Protein 4BH5 (pdb70)

InterPro domains:
  IPR011055 Duplicated hybrid motif [G3DSA:2.70.70.10] (278-419)
  IPR011055 Duplicated hybrid motif [SSF51261] (218-417)
  IPR016047 M23ase, beta-sheet core domain [PF01551] (320-413)
  IPR050570 Bacterial cell wall metabolism enzyme [PTHR21666] (104-417)

B-factor: mean 14.9, std 8.44, range [3.56, 59.59]

Nearest PDB structures (foldseek):
  4bh5-assembly4_D  TM=1.003E+00  e=8.261E-25  Escherichia coli K-12
  8c0j-assembly1_B  TM=9.842E-01  e=6.713E-22  Citrobacter rodentium
  6tpi-assembly1_A  TM=9.955E-01  e=1.056E-20  Escherichia coli K-12
  8tzl-assembly1_E  TM=9.682E-01  e=4.199E-16  Vibrio cholerae
  6ue4-assembly1_A  TM=8.537E-01  e=2.541E-09  Vibrio cholerae O1 biovar El Tor str. N16961

Radius of gyration: 23.79 Å; Cα contacts (8 Å, |Δi|>4): 1677; chains: 4; bounding box: 63×66×51 Å

Sequence (520 aa):
GLGAPRGQAFWPVRGPTLHRYGEEQLQGELRWKGMVIGASEGTEVKAIADGRRVILADWLQGYGLVVVVEEHGKGDMSLYGYNQSALVSVGSQVRAGQPIALVGSSGGQQGRPSLYFEIRRQGQAVNPQPWLGRGLGAPRGQAFWPVRGPTLHRYGEQLQGELRWKGMVIGASSEGTEVKAIADGRVILADWLQGYGLVVVVEEHGKGDMSLYGYNQSALVSVGSQVRAGQPIALVGSSGGQGRPSLYFEIRRQGQAVNPQPWLGRGLGAPRGQAFWPVRGPTLHRRYGEQLQGELRWKGMVIGASEGTEVKAIADGRVILADWLQGYGLVVVVEHGKGDMMSLLYGYNQSALVSSVGSQVRAGQPIALVGSSGGQGRPSLYFEIRRQGQAVNPQPWLGRGLGAPRGQAFWPVRGPTLHRYGEQLQGELRWKGMVIGASEGTEVKKAIADGRVILADWLQGYGLVVVVEHGKGDMSLYGYNQSALVSVGSQQVRRAGQPIALVGSSGGQGRPSLYFEIRRQGQAVNPQPWLGR

Foldseek 3Di:
DLPPLAQAWAQQDDADWPFFFQDDDDDNDTHLWTKGADAFFAFGWDRAKFFWADFQQDQQFFTKIKGDDDPQKIKMKGQFPFFPDDHGDIDGGGDGTTTWHRRSVDPHTIITMFMGGNRGTDGNPSNHHD/DLPDLAAQWAQQDDAAWPFFFQDDDDDNDTHLWIKGADAFFAFGWDRAKFFWADFQQDQLFFTKIKGDDDPFKIKIKGQFPFFPDDHGDIDGGGDGTTTWHRRSVDPHTIITMFMGGNRGTDGNPSNHHD/DLPDLAQPWADQDDADWPAFAQPDDDDNDTHLWIKGADAFFDFGWDRAKFFWADFQQDQLFFTKIKGDPPQQKIKMKGQFPFFPDDHGDIDGGGDGTTTWHRRSVDDGTIITMWIDHNPGTDGNVSNHHD/DLPDLAQAWADQDDADWPFFAQPDDDDNDTHLFTKGADAFFDFGWDRAKFFWADFQQDQLFFTKIKGHPPQQKIKMKGQFPFFPDDHGDIDGGGDGTTTWHRRNVDPGTIITMWIDHNRGTDGPPSNHHD

Organism: Escherichia coli (strain K12) (NCBI:txid83333)

Structure (mmCIF, N/CA/C/O backbone):
data_4BH5
#
_entry.id   4BH5
#
_cell.length_a   57.404
_cell.length_b   57.404
_cell.length_c   129.320
_cell.angle_alpha   90.00
_cell.angle_beta   90.00
_cell.angle_gamma   120.00
#
_symmetry.space_group_name_H-M   'P 31'
#
loop_
_entity.id
_entity.type
_entity.pdbx_description
1 polymer 'MUREIN HYDROLASE ACTIVATOR ENVC'
2 non-polymer 'IODIDE ION'
3 non-polymer 'CHLORIDE ION'
4 non-polymer GLYCEROL
5 non-polymer 'POTASSIUM ION'
6 water water
#
loop_
_atom_site.group_PDB
_atom_site.id
_atom_site.type_symbol
_atom_site.label_atom_id
_atom_site.label_alt_id
_atom_site.label_comp_id
_atom_site.label_asym_id
_atom_site.label_entity_id
_atom_site.label_seq_id
_atom_site.pdbx_PDB_ins_code
_atom_site.Cartn_x
_atom_site.Cartn_y
_atom_site.Cartn_z
_atom_site.occupancy
_atom_site.B_iso_or_equiv
_atom_site.auth_seq_id
_atom_site.auth_comp_id
_atom_site.auth_asym_id
_atom_site.auth_atom_id
_atom_site.pdbx_PDB_model_num
ATOM 1 N N . GLY A 1 13 ? 13.465 12.754 19.058 1.00 20.78 290 GLY A N 1
ATOM 2 C CA . GLY A 1 13 ? 12.914 14.107 18.783 1.00 14.59 290 GLY A CA 1
ATOM 3 C C . GLY A 1 13 ? 12.802 14.456 17.317 1.00 13.52 290 GLY A C 1
ATOM 4 O O . GLY A 1 13 ? 13.319 13.769 16.431 1.00 14.80 290 GLY A O 1
ATOM 5 N N . LEU A 1 14 ? 12.113 15.578 17.055 1.00 12.84 291 LEU A N 1
ATOM 6 C CA . LEU A 1 14 ? 11.969 16.081 15.704 1.00 13.27 291 LEU A CA 1
ATOM 7 C C . LEU A 1 14 ? 13.143 16.944 15.275 1.00 12.77 291 LEU A C 1
ATOM 8 O O . LEU A 1 14 ? 13.227 17.315 14.107 1.00 14.28 291 LEU A O 1
ATOM 13 N N . GLY A 1 15 ? 14.010 17.331 16.198 1.00 13.46 292 GLY A N 1
ATOM 14 C CA . GLY A 1 15 ? 15.180 18.141 15.821 1.00 14.91 292 GLY A CA 1
ATOM 15 C C . GLY A 1 15 ? 14.837 19.593 15.459 1.00 13.45 292 GLY A C 1
ATOM 16 O O . GLY A 1 15 ? 13.708 20.039 15.665 1.00 11.95 292 GLY A O 1
ATOM 17 N N . ALA A 1 16 ? 15.787 20.365 14.929 1.00 15.39 293 ALA A N 1
ATOM 18 C CA . ALA A 1 16 ? 15.402 21.743 14.553 1.00 14.80 293 ALA A CA 1
ATOM 19 C C . ALA A 1 16 ? 14.321 21.761 13.451 1.00 15.00 293 ALA A C 1
ATOM 20 O O . ALA A 1 16 ? 14.243 20.847 12.647 1.00 14.60 293 ALA A O 1
ATOM 22 N N . PRO A 1 17 ? 13.480 22.809 13.428 1.00 14.71 294 PRO A N 1
ATOM 23 C CA . PRO A 1 17 ? 12.389 22.907 12.453 1.00 13.93 294 PRO A CA 1
ATOM 24 C C . PRO A 1 17 ? 12.999 23.272 11.115 1.00 14.75 294 PRO A C 1
ATOM 25 O O . PRO A 1 17 ? 13.110 24.457 10.801 1.00 14.85 294 PRO A O 1
ATOM 29 N N . ARG A 1 18 ? 13.357 22.250 10.337 1.00 14.21 295 ARG A N 1
ATOM 30 C CA . ARG A 1 18 ? 14.119 22.396 9.089 1.00 15.91 295 ARG A CA 1
ATOM 31 C C . ARG A 1 18 ? 13.501 21.788 7.865 1.00 15.61 295 ARG A C 1
ATOM 32 O O . ARG A 1 18 ? 14.236 21.528 6.927 1.00 14.98 295 ARG A O 1
ATOM 40 N N . GLY A 1 19 ? 12.204 21.490 7.864 1.00 14.64 296 GLY A N 1
ATOM 41 C CA . GLY A 1 19 ? 11.569 20.941 6.673 1.00 14.89 296 GLY A CA 1
ATOM 42 C C . GLY A 1 19 ? 11.925 19.491 6.348 1.00 16.58 296 GLY A C 1
ATOM 43 O O . GLY A 1 19 ? 11.732 19.048 5.210 1.00 19.19 296 GLY A O 1
ATOM 44 N N . GLN A 1 20 ? 12.355 18.727 7.350 1.00 14.93 297 GLN A N 1
ATOM 45 C CA . GLN A 1 20 ? 12.839 17.363 7.122 1.00 16.06 297 GLN A CA 1
ATOM 46 C C . GLN A 1 20 ? 11.811 16.268 7.400 1.00 12.76 297 GLN A C 1
ATOM 47 O O . GLN A 1 20 ? 12.039 15.104 7.040 1.00 15.37 297 GLN A O 1
ATOM 53 N N . ALA A 1 21 ? 10.720 16.623 8.082 1.00 9.72 298 ALA A N 1
ATOM 54 C CA . ALA A 1 21 ? 9.670 15.643 8.392 1.00 11.68 298 ALA A CA 1
ATOM 55 C C . ALA A 1 21 ? 8.715 15.433 7.213 1.00 10.12 298 ALA A C 1
ATOM 56 O O . ALA A 1 21 ? 8.643 16.248 6.294 1.00 12.57 298 ALA A O 1
ATOM 58 N N . PHE A 1 22 ? 8.006 14.313 7.216 1.00 10.30 299 PHE A N 1
ATOM 59 C CA . PHE A 1 22 ? 7.036 14.079 6.157 1.00 10.74 299 PHE A CA 1
ATOM 60 C C . PHE A 1 22 ? 5.748 14.856 6.399 1.00 10.21 299 PHE A C 1
ATOM 61 O O . PHE A 1 22 ? 5.232 14.895 7.521 1.00 11.62 299 PHE A O 1
ATOM 69 N N . TRP A 1 23 ? 5.219 15.506 5.364 1.00 9.97 300 TRP A N 1
ATOM 70 C CA . TRP A 1 23 ? 3.833 16.009 5.398 1.00 11.26 300 TRP A CA 1
ATOM 71 C C . TRP A 1 23 ? 2.912 14.829 5.720 1.00 11.16 300 TRP A C 1
ATOM 72 O O . TRP A 1 23 ? 3.041 13.769 5.115 1.00 12.78 300 TRP A O 1
ATOM 83 N N . PRO A 1 24 ? 1.973 15.003 6.669 1.00 9.29 301 PRO A N 1
ATOM 84 C CA . PRO A 1 24 ? 1.125 13.867 7.034 1.00 9.58 301 PRO A CA 1
ATOM 85 C C . PRO A 1 24 ? 0.097 13.531 5.937 1.00 9.02 301 PRO A C 1
ATOM 86 O O . PRO A 1 24 ? -0.224 12.344 5.721 1.00 9.30 301 PRO A O 1
ATOM 90 N N . VAL A 1 25 ? -0.405 14.562 5.241 1.00 8.54 302 VAL A N 1
ATOM 91 C CA . VAL A 1 25 ? -1.212 14.385 4.044 1.00 10.63 302 VAL A CA 1
ATOM 92 C C . VAL A 1 25 ? -0.964 15.608 3.140 1.00 9.53 302 VAL A C 1
ATOM 93 O O . VAL A 1 25 ? -0.501 16.650 3.616 1.00 8.78 302 VAL A O 1
ATOM 97 N N . ARG A 1 26 ? -1.227 15.467 1.842 1.00 9.13 303 ARG A N 1
ATOM 98 C CA . ARG A 1 26 ? -1.090 16.624 0.938 1.00 12.32 303 ARG A CA 1
ATOM 99 C C . ARG A 1 26 ? -2.451 17.142 0.531 1.00 12.87 303 ARG A C 1
ATOM 100 O O . ARG A 1 26 ? -3.328 16.382 0.095 1.00 14.01 303 ARG A O 1
ATOM 108 N N . GLY A 1 27 ? -2.635 18.445 0.705 1.00 12.69 304 GLY A N 1
ATOM 109 C CA . GLY A 1 27 ? -3.879 19.082 0.325 1.00 14.82 304 GLY A CA 1
ATOM 110 C C . GLY A 1 27 ? -3.829 20.563 0.644 1.00 14.90 304 GLY A C 1
ATOM 111 O O . GLY A 1 27 ? -2.805 21.066 1.107 1.00 13.98 304 GLY A O 1
ATOM 112 N N . PRO A 1 28 ? -4.937 21.271 0.379 1.00 16.82 305 PRO A N 1
ATOM 113 C CA . PRO A 1 28 ? -4.999 22.678 0.727 1.00 16.00 305 PRO A CA 1
ATOM 114 C C . PRO A 1 28 ? -5.042 22.856 2.255 1.00 15.31 305 PRO A C 1
ATOM 115 O O . PRO A 1 28 ? -5.738 22.108 2.948 1.00 14.57 305 PRO A O 1
ATOM 119 N N . THR A 1 29 ? -4.281 23.824 2.756 1.00 13.49 306 THR A N 1
ATOM 120 C CA . THR A 1 29 ? -4.337 24.156 4.187 1.00 13.09 306 THR A CA 1
ATOM 121 C C . THR A 1 29 ? -5.623 24.941 4.440 1.00 13.80 306 THR A C 1
ATOM 122 O O . THR A 1 29 ? -5.774 26.082 3.956 1.00 16.12 306 THR A O 1
ATOM 126 N N . LEU A 1 30 ? -6.575 24.327 5.136 1.00 10.00 307 LEU A N 1
ATOM 127 C CA . LEU A 1 30 ? -7.870 24.962 5.436 1.00 10.66 307 LEU A CA 1
ATOM 128 C C . LEU A 1 30 ? -7.852 25.919 6.658 1.00 10.45 307 LEU A C 1
ATOM 129 O O . LEU A 1 30 ? -8.564 26.929 6.667 1.00 11.49 307 LEU A O 1
ATOM 134 N N . HIS A 1 31 ? -6.999 25.620 7.639 1.00 11.71 308 HIS A N 1
ATOM 135 C CA . HIS A 1 31 ? -6.818 26.455 8.840 1.00 7.22 308 HIS A CA 1
ATOM 136 C C . HIS A 1 31 ? -5.379 26.329 9.295 1.00 9.23 308 HIS A C 1
ATOM 137 O O . HIS A 1 31 ? -4.813 25.230 9.305 1.00 8.57 308 HIS A O 1
ATOM 144 N N . ARG A 1 32 ? -4.793 27.473 9.610 1.00 8.45 309 ARG A N 1
ATOM 145 C CA . ARG A 1 32 ? -3.426 27.568 10.096 1.00 9.30 309 ARG A CA 1
ATOM 146 C C . ARG A 1 32 ? -3.372 27.719 11.598 1.00 8.00 309 ARG A C 1
ATOM 147 O O . ARG A 1 32 ? -4.275 28.308 12.198 1.00 8.36 309 ARG A O 1
ATOM 155 N N . TYR A 1 33 ? -2.276 27.248 12.177 1.00 6.79 310 TYR A N 1
ATOM 156 C CA . TYR A 1 33 ? -2.033 27.420 13.610 1.00 7.84 310 TYR A CA 1
ATOM 157 C C . TYR A 1 33 ? -2.134 28.899 13.945 1.00 6.72 310 TYR A C 1
ATOM 158 O O . TYR A 1 33 ? -1.514 29.773 13.266 1.00 8.85 310 TYR A O 1
ATOM 167 N N . GLY A 1 34 ? -2.838 29.203 15.040 1.00 7.46 311 GLY A N 1
ATOM 168 C CA . GLY A 1 34 ? -2.958 30.603 15.476 1.00 10.12 311 GLY A CA 1
ATOM 169 C C . GLY A 1 34 ? -4.041 31.455 14.833 1.00 10.83 311 GLY A C 1
ATOM 170 O O . GLY A 1 34 ? -4.342 32.546 15.325 1.00 11.49 311 GLY A O 1
ATOM 171 N N . GLU A 1 35 ? -4.609 30.971 13.724 1.00 11.22 312 GLU A N 1
ATOM 172 C CA A GLU A 1 35 ? -5.738 31.565 13.005 0.50 11.15 312 GLU A CA 1
ATOM 173 C CA B GLU A 1 35 ? -5.690 31.727 13.113 0.50 11.83 312 GLU A CA 1
ATOM 174 C C . GLU A 1 35 ? -7.014 31.536 13.846 1.00 12.73 312 GLU A C 1
ATOM 175 O O . GLU A 1 35 ? -7.176 30.679 14.728 1.00 10.77 312 GLU A O 1
ATOM 186 N N . GLN A 1 36 ? -7.941 32.442 13.553 1.00 14.44 313 GLN A N 1
ATOM 187 C CA . GLN A 1 36 ? -9.234 32.482 14.236 1.00 14.47 313 GLN A CA 1
ATOM 188 C C . GLN A 1 36 ? -9.979 31.160 14.158 1.00 13.13 313 GLN A C 1
ATOM 189 O O . GLN A 1 36 ? -10.224 30.641 13.056 1.00 13.96 313 GLN A O 1
ATOM 195 N N . LEU A 1 37 ? -10.341 30.621 15.324 1.00 12.10 314 LEU A N 1
ATOM 196 C CA . LEU A 1 37 ? -11.191 29.429 15.410 1.00 11.89 314 LEU A CA 1
ATOM 197 C C . LEU A 1 37 ? -12.661 29.845 15.524 1.00 14.25 314 LEU A C 1
ATOM 198 O O . LEU A 1 37 ? -13.472 29.533 14.657 1.00 13.74 314 LEU A O 1
ATOM 203 N N . GLN A 1 38 ? -12.961 30.611 16.565 1.00 12.51 315 GLN A N 1
ATOM 204 C CA . GLN A 1 38 ? -14.292 31.106 16.873 1.00 17.43 315 GLN A CA 1
ATOM 205 C C . GLN A 1 38 ? -13.983 32.396 17.639 1.00 16.75 315 GLN A C 1
ATOM 206 O O . GLN A 1 38 ? -13.206 32.363 18.603 1.00 17.85 315 GLN A O 1
ATOM 212 N N . GLY A 1 39 ? -14.520 33.524 17.183 1.00 17.68 316 GLY A N 1
ATOM 213 C CA . GLY A 1 39 ? -14.225 34.816 17.811 1.00 16.41 316 GLY A CA 1
ATOM 214 C C . GLY A 1 39 ? -12.729 35.105 17.811 1.00 16.02 316 GLY A C 1
ATOM 215 O O . GLY A 1 39 ? -12.074 35.123 16.757 1.00 16.99 316 GLY A O 1
ATOM 216 N N . GLU A 1 40 ? -12.189 35.380 18.995 1.00 12.62 317 GLU A N 1
ATOM 217 C CA . GLU A 1 40 ? -10.749 35.594 19.156 1.00 13.16 317 GLU A CA 1
ATOM 218 C C . GLU A 1 40 ? -10.041 34.356 19.685 1.00 12.80 317 GLU A C 1
ATOM 219 O O . GLU A 1 40 ? -8.836 34.409 19.975 1.00 14.07 317 GLU A O 1
ATOM 225 N N . LEU A 1 41 ? -10.777 33.262 19.853 1.00 11.29 318 LEU A N 1
ATOM 226 C CA . LEU A 1 41 ? -10.090 31.980 20.141 1.00 11.30 318 LEU A CA 1
ATOM 227 C C . LEU A 1 41 ? -9.350 31.533 18.882 1.00 12.14 318 LEU A C 1
ATOM 228 O O . LEU A 1 41 ? -9.827 31.796 17.754 1.00 13.71 318 LEU A O 1
ATOM 233 N N . ARG A 1 42 ? -8.223 30.841 19.070 1.00 10.55 319 ARG A N 1
ATOM 234 C CA . ARG A 1 42 ? -7.325 30.514 17.965 1.00 11.39 319 ARG A CA 1
ATOM 235 C C . ARG A 1 42 ? -7.110 29.003 17.842 1.00 9.54 319 ARG A C 1
ATOM 236 O O . ARG A 1 42 ? -7.053 28.280 18.840 1.00 9.74 319 ARG A O 1
ATOM 244 N N . TRP A 1 43 ? -6.968 28.545 16.596 1.00 7.43 320 TRP A N 1
ATOM 245 C CA . TRP A 1 43 ? -6.559 27.169 16.317 1.00 6.66 320 TRP A CA 1
ATOM 246 C C . TRP A 1 43 ? -5.198 26.896 16.892 1.00 6.92 320 TRP A C 1
ATOM 247 O O . TRP A 1 43 ? -4.311 27.758 16.808 1.00 7.46 320 TRP A O 1
ATOM 258 N N . LYS A 1 44 ? -5.004 25.684 17.424 1.00 7.52 321 LYS A N 1
ATOM 259 C CA . LYS A 1 44 ? -3.694 25.327 17.985 1.00 6.66 321 LYS A CA 1
ATOM 260 C C . LYS A 1 44 ? -3.097 24.189 17.172 1.00 8.89 321 LYS A C 1
ATOM 261 O O . LYS A 1 44 ? -2.181 23.479 17.618 1.00 8.89 321 LYS A O 1
ATOM 267 N N . GLY A 1 45 ? -3.621 24.041 15.958 1.00 4.29 322 GLY A N 1
ATOM 268 C CA . GLY A 1 45 ? -3.094 23.056 15.022 1.00 7.89 322 GLY A CA 1
ATOM 269 C C . GLY A 1 45 ? -3.468 23.496 13.616 1.00 8.37 322 GLY A C 1
ATOM 270 O O . GLY A 1 45 ? -4.093 24.534 13.434 1.00 9.60 322 GLY A O 1
ATOM 271 N N . MET A 1 46 ? -3.101 22.710 12.617 1.00 7.12 323 MET A N 1
ATOM 272 C CA . MET A 1 46 ? -3.504 22.983 11.228 1.00 6.80 323 MET A CA 1
ATOM 273 C C . MET A 1 46 ? -4.635 22.060 10.793 1.00 7.60 323 MET A C 1
ATOM 274 O O . MET A 1 46 ? -4.796 20.952 11.341 1.00 10.34 323 MET A O 1
ATOM 279 N N . VAL A 1 47 ? -5.320 22.424 9.702 1.00 7.48 324 VAL A N 1
ATOM 280 C CA . VAL A 1 47 ? -6.325 21.532 9.124 1.00 8.82 324 VAL A CA 1
ATOM 281 C C . VAL A 1 47 ? -5.968 21.447 7.661 1.00 9.00 324 VAL A C 1
ATOM 282 O O . VAL A 1 47 ? -5.836 22.463 7.009 1.00 10.66 324 VAL A O 1
ATOM 286 N N . ILE A 1 48 ? -5.735 20.228 7.198 1.00 9.02 325 ILE A N 1
ATOM 287 C CA . ILE A 1 48 ? -5.344 20.012 5.799 1.00 9.86 325 ILE A CA 1
ATOM 288 C C . ILE A 1 48 ? -6.443 19.220 5.102 1.00 9.85 325 ILE A C 1
ATOM 289 O O . ILE A 1 48 ? -6.780 18.123 5.530 1.00 9.63 325 ILE A O 1
ATOM 294 N N . GLY A 1 49 ? -7.016 19.777 4.031 1.00 13.11 326 GLY A N 1
ATOM 295 C CA . GLY A 1 49 ? -8.072 19.074 3.305 1.00 11.23 326 GLY A CA 1
ATOM 296 C C . GLY A 1 49 ? -7.540 17.893 2.484 1.00 13.21 326 GLY A C 1
ATOM 297 O O . GLY A 1 49 ? -6.451 17.956 1.935 1.00 15.68 326 GLY A O 1
ATOM 298 N N . ALA A 1 50 ? -8.299 16.805 2.404 1.00 15.61 327 ALA A N 1
ATOM 299 C CA . ALA A 1 50 ? -7.890 15.640 1.599 1.00 16.12 327 ALA A CA 1
ATOM 300 C C . ALA A 1 50 ? -9.092 14.728 1.452 1.00 15.96 327 ALA A C 1
ATOM 301 O O . ALA A 1 50 ? -10.005 14.795 2.266 1.00 16.30 327 ALA A O 1
ATOM 303 N N . SER A 1 51 ? -9.090 13.877 0.427 1.00 16.91 328 SER A N 1
ATOM 304 C CA . SER A 1 51 ? -10.230 13.002 0.188 1.00 18.42 328 SER A CA 1
ATOM 305 C C . SER A 1 51 ? -10.399 12.013 1.302 1.00 17.01 328 SER A C 1
ATOM 306 O O . SER A 1 51 ? -9.417 11.538 1.881 1.00 15.10 328 SER A O 1
ATOM 309 N N . GLU A 1 52 ? -11.647 11.646 1.528 1.00 16.14 329 GLU A N 1
ATOM 310 C CA . GLU A 1 52 ? -11.961 10.625 2.498 1.00 16.76 329 GLU A CA 1
ATOM 311 C C . GLU A 1 52 ? -11.167 9.378 2.132 1.00 16.62 329 GLU A C 1
ATOM 312 O O . GLU A 1 52 ? -11.087 8.991 0.952 1.00 15.98 329 GLU A O 1
ATOM 318 N N . GLY A 1 53 ? -10.529 8.773 3.131 1.00 14.35 330 GLY A N 1
ATOM 319 C CA . GLY A 1 53 ? -9.816 7.536 2.881 1.00 12.60 330 GLY A CA 1
ATOM 320 C C . GLY A 1 53 ? -8.363 7.658 2.509 1.00 14.45 330 GLY A C 1
ATOM 321 O O . GLY A 1 53 ? -7.678 6.648 2.416 1.00 13.24 330 GLY A O 1
ATOM 322 N N . THR A 1 54 ? -7.862 8.881 2.357 1.00 12.76 331 THR A N 1
ATOM 323 C CA . THR A 1 54 ? -6.450 9.105 2.059 1.00 13.40 331 THR A CA 1
ATOM 324 C C . THR A 1 54 ? -5.571 8.684 3.244 1.00 11.69 331 THR A C 1
ATOM 325 O O . THR A 1 54 ? -5.939 8.858 4.422 1.00 10.47 331 THR A O 1
ATOM 329 N N . GLU A 1 55 ? -4.439 8.072 2.952 1.00 10.47 332 GLU A N 1
ATOM 330 C CA . GLU A 1 55 ? -3.551 7.676 4.039 1.00 9.93 332 GLU A CA 1
ATOM 331 C C . GLU A 1 55 ? -2.939 8.864 4.750 1.00 10.13 332 GLU A C 1
ATOM 332 O O . GLU A 1 55 ? -2.500 9.822 4.104 1.00 10.50 332 GLU A O 1
ATOM 338 N N . VAL A 1 56 ? -2.873 8.776 6.080 1.00 7.95 333 VAL A N 1
ATOM 339 C CA . VAL A 1 56 ? -2.225 9.795 6.912 1.00 8.85 333 VAL A CA 1
ATOM 340 C C . VAL A 1 56 ? -0.882 9.193 7.315 1.00 10.00 333 VAL A C 1
ATOM 341 O O . VAL A 1 56 ? -0.842 8.083 7.861 1.00 11.00 333 VAL A O 1
ATOM 345 N N . LYS A 1 57 ? 0.205 9.931 7.085 1.00 9.93 334 LYS A N 1
ATOM 346 C CA . LYS A 1 57 ? 1.569 9.443 7.372 1.00 9.97 334 LYS A CA 1
ATOM 347 C C . LYS A 1 57 ? 2.109 9.954 8.703 1.00 7.75 334 LYS A C 1
ATOM 348 O O . LYS A 1 57 ? 1.967 11.152 9.011 1.00 8.73 334 LYS A O 1
ATOM 354 N N . ALA A 1 58 ? 2.790 9.069 9.431 1.00 10.39 335 ALA A N 1
ATOM 355 C CA . ALA A 1 58 ? 3.572 9.476 10.598 1.00 7.70 335 ALA A CA 1
ATOM 356 C C . ALA A 1 58 ? 4.653 10.432 10.091 1.00 6.53 335 ALA A C 1
ATOM 357 O O . ALA A 1 58 ? 5.361 10.129 9.112 1.00 9.16 335 ALA A O 1
ATOM 359 N N . ILE A 1 59 ? 4.831 11.584 10.734 1.00 7.43 336 ILE A N 1
ATOM 360 C CA . ILE A 1 59 ? 5.800 12.544 10.161 1.00 9.00 336 ILE A CA 1
ATOM 361 C C . ILE A 1 59 ? 7.255 12.164 10.387 1.00 9.41 336 ILE A C 1
ATOM 362 O O . ILE A 1 59 ? 8.142 12.637 9.675 1.00 9.59 336 ILE A O 1
ATOM 367 N N . ALA A 1 60 ? 7.477 11.362 11.427 1.00 6.77 337 ALA A N 1
ATOM 368 C CA . ALA A 1 60 ? 8.793 10.944 11.857 1.00 9.05 337 ALA A CA 1
ATOM 369 C C . ALA A 1 60 ? 8.649 9.660 12.694 1.00 12.13 337 ALA A C 1
ATOM 370 O O . ALA A 1 60 ? 7.533 9.300 13.088 1.00 11.76 337 ALA A O 1
ATOM 372 N N . ASP A 1 61 ? 9.772 8.980 12.959 1.00 9.69 338 ASP A N 1
ATOM 373 C CA . ASP A 1 61 ? 9.761 7.766 13.770 1.00 10.74 338 ASP A CA 1
ATOM 374 C C . ASP A 1 61 ? 9.204 8.091 15.131 1.00 9.75 338 ASP A C 1
ATOM 375 O O . ASP A 1 61 ? 9.377 9.201 15.638 1.00 11.04 338 ASP A O 1
ATOM 380 N N . GLY A 1 62 ? 8.555 7.114 15.759 1.00 10.49 339 GLY A N 1
ATOM 381 C CA . GLY A 1 62 ? 7.985 7.358 17.068 1.00 8.72 339 GLY A CA 1
ATOM 382 C C . GLY A 1 62 ? 7.199 6.195 17.633 1.00 9.23 339 GLY A C 1
ATOM 383 O O . GLY A 1 62 ? 7.235 5.089 17.082 1.00 10.04 339 GLY A O 1
ATOM 384 N N . ARG A 1 63 ? 6.519 6.446 18.746 1.00 8.16 340 ARG A N 1
ATOM 385 C CA A ARG A 1 63 ? 5.730 5.419 19.435 0.50 8.50 340 ARG A CA 1
ATOM 386 C CA B ARG A 1 63 ? 5.714 5.393 19.366 0.50 8.62 340 ARG A CA 1
ATOM 387 C C . ARG A 1 63 ? 4.281 5.888 19.467 1.00 7.35 340 ARG A C 1
ATOM 388 O O . ARG A 1 63 ? 4.024 7.047 19.830 1.00 8.26 340 ARG A O 1
ATOM 403 N N . VAL A 1 64 ? 3.344 5.034 19.060 1.00 5.42 341 VAL A N 1
ATOM 404 C CA . VAL A 1 64 ? 1.950 5.416 19.166 1.00 7.04 341 VAL A CA 1
ATOM 405 C C . VAL A 1 64 ? 1.503 5.404 20.640 1.00 8.42 341 VAL A C 1
ATOM 406 O O . VAL A 1 64 ? 1.666 4.396 21.353 1.00 9.95 341 VAL A O 1
ATOM 410 N N . ILE A 1 65 ? 0.958 6.515 21.125 1.00 7.76 342 ILE A N 1
ATOM 411 C CA . ILE A 1 65 ? 0.558 6.591 22.550 1.00 10.22 342 ILE A CA 1
ATOM 412 C C . ILE A 1 65 ? -0.939 6.773 22.754 1.00 9.17 342 ILE A C 1
ATOM 413 O O . ILE A 1 65 ? -1.435 6.527 23.849 1.00 12.16 342 ILE A O 1
ATOM 418 N N . LEU A 1 66 ? -1.659 7.229 21.726 1.00 7.90 343 LEU A N 1
ATOM 419 C CA . LEU A 1 66 ? -3.111 7.338 21.835 1.00 11.01 343 LEU A CA 1
ATOM 420 C C . LEU A 1 66 ? -3.720 6.941 20.497 1.00 11.05 343 LEU A C 1
ATOM 421 O O . LEU A 1 66 ? -3.135 7.202 19.456 1.00 11.52 343 LEU A O 1
ATOM 426 N N . ALA A 1 67 ? -4.874 6.282 20.520 1.00 11.17 344 ALA A N 1
ATOM 427 C CA . ALA A 1 67 ? -5.636 6.000 19.298 1.00 8.50 344 ALA A CA 1
ATOM 428 C C . ALA A 1 67 ? -7.097 5.857 19.717 1.00 11.40 344 ALA A C 1
ATOM 429 O O . ALA A 1 67 ? -7.600 4.733 19.875 1.00 16.12 344 ALA A O 1
ATOM 431 N N . ASP A 1 68 ? -7.766 6.993 19.909 1.00 8.65 345 ASP A N 1
ATOM 432 C CA . ASP A 1 68 ? -9.092 7.031 20.493 1.00 9.10 345 ASP A CA 1
ATOM 433 C C . ASP A 1 68 ? -9.768 8.342 20.197 1.00 7.48 345 ASP A C 1
ATOM 434 O O . ASP A 1 68 ? -9.127 9.357 19.862 1.00 9.64 345 ASP A O 1
ATOM 439 N N . TRP A 1 69 ? -11.086 8.312 20.324 1.00 8.81 346 TRP A N 1
ATOM 440 C CA . TRP A 1 69 ? -11.883 9.528 20.258 1.00 9.11 346 TRP A CA 1
ATOM 441 C C . TRP A 1 69 ? -11.413 10.537 21.312 1.00 10.69 346 TRP A C 1
ATOM 442 O O . TRP A 1 69 ? -11.118 10.200 22.470 1.00 11.62 346 TRP A O 1
ATOM 453 N N . LEU A 1 70 ? -11.351 11.791 20.898 1.00 10.57 347 LEU A N 1
ATOM 454 C CA . LEU A 1 70 ? -11.135 12.894 21.820 1.00 11.36 347 LEU A CA 1
ATOM 455 C C . LEU A 1 70 ? -12.078 14.022 21.378 1.00 11.48 347 LEU A C 1
ATOM 456 O O . LEU A 1 70 ? -11.950 14.586 20.273 1.00 9.83 347 LEU A O 1
ATOM 461 N N . GLN A 1 71 ? -13.031 14.350 22.243 1.00 11.26 348 GLN A N 1
ATOM 462 C CA . GLN A 1 71 ? -14.081 15.287 21.866 1.00 13.10 348 GLN A CA 1
ATOM 463 C C . GLN A 1 71 ? -13.504 16.580 21.316 1.00 12.81 348 GLN A C 1
ATOM 464 O O . GLN A 1 71 ? -12.590 17.171 21.925 1.00 13.69 348 GLN A O 1
ATOM 470 N N . GLY A 1 72 ? -13.990 16.949 20.129 1.00 9.73 349 GLY A N 1
ATOM 471 C CA . GLY A 1 72 ? -13.571 18.145 19.414 1.00 11.80 349 GLY A CA 1
ATOM 472 C C . GLY A 1 72 ? -12.607 17.828 18.290 1.00 11.38 349 GLY A C 1
ATOM 473 O O . GLY A 1 72 ? -12.429 18.635 17.376 1.00 13.94 349 GLY A O 1
ATOM 474 N N . TYR A 1 73 ? -12.026 16.622 18.340 1.00 12.33 350 TYR A N 1
ATOM 475 C CA . TYR A 1 73 ? -10.992 16.226 17.375 1.00 11.64 350 TYR A CA 1
ATOM 476 C C . TYR A 1 73 ? -11.249 14.870 16.720 1.00 11.77 350 TYR A C 1
ATOM 477 O O . TYR A 1 73 ? -10.384 14.322 16.029 1.00 10.20 350 TYR A O 1
ATOM 486 N N . GLY A 1 74 ? -12.475 14.381 16.848 1.00 9.79 351 GLY A N 1
ATOM 487 C CA . GLY A 1 74 ? -12.840 13.056 16.317 1.00 11.34 351 GLY A CA 1
ATOM 488 C C . GLY A 1 74 ? -11.843 12.000 16.765 1.00 9.57 351 GLY A C 1
ATOM 489 O O . GLY A 1 74 ? -11.329 12.028 17.893 1.00 9.52 351 GLY A O 1
ATOM 490 N N . LEU A 1 75 ? -11.624 11.016 15.907 1.00 9.63 352 LEU A N 1
ATOM 491 C CA . LEU A 1 75 ? -10.672 9.959 16.243 1.00 9.38 352 LEU A CA 1
ATOM 492 C C . LEU A 1 75 ? -9.253 10.490 16.093 1.00 9.01 352 LEU A C 1
ATOM 493 O O . LEU A 1 75 ? -8.853 10.909 14.987 1.00 8.97 352 LEU A O 1
ATOM 498 N N . VAL A 1 76 ? -8.477 10.453 17.175 1.00 10.30 353 VAL A N 1
ATOM 499 C CA . VAL A 1 76 ? -7.110 10.966 17.168 1.00 9.57 353 VAL A CA 1
ATOM 500 C C . VAL A 1 76 ? -6.092 9.848 17.340 1.00 11.21 353 VAL A C 1
ATOM 501 O O . VAL A 1 76 ? -6.318 8.880 18.099 1.00 9.97 353 VAL A O 1
ATOM 505 N N . VAL A 1 77 ? -4.994 9.955 16.596 1.00 8.65 354 VAL A N 1
ATOM 506 C CA . VAL A 1 77 ? -3.821 9.126 16.847 1.00 9.75 354 VAL A CA 1
ATOM 507 C C . VAL A 1 77 ? -2.705 10.048 17.278 1.00 8.21 354 VAL A C 1
ATOM 508 O O . VAL A 1 77 ? -2.581 11.162 16.731 1.00 8.03 354 VAL A O 1
ATOM 512 N N . VAL A 1 78 ? -1.980 9.665 18.334 1.00 5.31 355 VAL A N 1
ATOM 513 C CA . VAL A 1 78 ? -0.855 10.491 18.825 1.00 6.64 355 VAL A CA 1
ATOM 514 C C . VAL A 1 78 ? 0.447 9.682 18.782 1.00 7.18 355 VAL A C 1
ATOM 515 O O . VAL A 1 78 ? 0.470 8.518 19.225 1.00 6.69 355 VAL A O 1
ATOM 519 N N . VAL A 1 79 ? 1.510 10.276 18.219 1.00 6.56 356 VAL A N 1
ATOM 520 C CA . VAL A 1 79 ? 2.819 9.625 18.103 1.00 5.80 356 VAL A CA 1
ATOM 521 C C . VAL A 1 79 ? 3.858 10.440 18.891 1.00 8.46 356 VAL A C 1
ATOM 522 O O . VAL A 1 79 ? 4.014 11.655 18.660 1.00 9.58 356 VAL A O 1
ATOM 526 N N . GLU A 1 80 ? 4.534 9.820 19.858 1.00 10.10 357 GLU A N 1
ATOM 527 C CA A GLU A 1 80 ? 5.640 10.512 20.554 0.50 9.08 357 GLU A CA 1
ATOM 528 C CA B GLU A 1 80 ? 5.640 10.515 20.547 0.50 9.07 357 GLU A CA 1
ATOM 529 C C . GLU A 1 80 ? 6.955 10.253 19.822 1.00 9.73 357 GLU A C 1
ATOM 530 O O . GLU A 1 80 ? 7.241 9.116 19.426 1.00 11.99 357 GLU A O 1
ATOM 541 N N . HIS A 1 81 ? 7.780 11.289 19.690 1.00 7.64 358 HIS A N 1
ATOM 542 C CA . HIS A 1 81 ? 9.011 11.145 18.927 1.00 8.74 358 HIS A CA 1
ATOM 543 C C . HIS A 1 81 ? 10.241 11.148 19.823 1.00 8.91 358 HIS A C 1
ATOM 544 O O . HIS A 1 81 ? 11.359 10.960 19.334 1.00 16.06 358 HIS A O 1
ATOM 551 N N . GLY A 1 82 ? 10.044 11.380 21.112 1.00 13.67 359 GLY A N 1
ATOM 552 C CA . GLY A 1 82 ? 11.156 11.354 22.059 1.00 14.76 359 GLY A CA 1
ATOM 553 C C . GLY A 1 82 ? 11.666 12.751 22.321 1.00 16.19 359 GLY A C 1
ATOM 554 O O . GLY A 1 82 ? 11.394 13.689 21.553 1.00 14.10 359 GLY A O 1
ATOM 555 N N . LYS A 1 83 ? 12.329 12.904 23.461 1.00 16.64 360 LYS A N 1
ATOM 556 C CA . LYS A 1 83 ? 12.932 14.186 23.811 1.00 19.30 360 LYS A CA 1
ATOM 557 C C . LYS A 1 83 ? 11.890 15.305 23.854 1.00 17.78 360 LYS A C 1
ATOM 558 O O . LYS A 1 83 ? 12.202 16.462 23.594 1.00 18.78 360 LYS A O 1
ATOM 564 N N . GLY A 1 84 ? 10.658 14.960 24.211 1.00 15.82 361 GLY A N 1
ATOM 565 C CA . GLY A 1 84 ? 9.637 15.997 24.379 1.00 13.75 361 GLY A CA 1
ATOM 566 C C . GLY A 1 84 ? 8.886 16.437 23.123 1.00 12.18 361 GLY A C 1
ATOM 567 O O . GLY A 1 84 ? 8.167 17.448 23.186 1.00 13.23 361 GLY A O 1
ATOM 568 N N . ASP A 1 85 ? 9.037 15.734 22.001 1.00 11.73 362 ASP A N 1
ATOM 569 C CA . ASP A 1 85 ? 8.283 16.124 20.778 1.00 7.99 362 ASP A CA 1
ATOM 570 C C . ASP A 1 85 ? 7.183 15.100 20.492 1.00 10.82 362 ASP A C 1
ATOM 571 O O . ASP A 1 85 ? 7.410 13.912 20.659 1.00 10.74 362 ASP A O 1
ATOM 576 N N . MET A 1 86 ? 5.991 15.572 20.107 1.00 8.87 363 MET A N 1
ATOM 577 C CA . MET A 1 86 ? 4.858 14.702 19.770 1.00 10.16 363 MET A CA 1
ATOM 578 C C . MET A 1 86 ? 4.077 15.238 18.562 1.00 5.98 363 MET A C 1
ATOM 579 O O . MET A 1 86 ? 4.077 16.431 18.264 1.00 6.62 363 MET A O 1
ATOM 584 N N . SER A 1 87 ? 3.369 14.350 17.889 1.00 6.49 364 SER A N 1
ATOM 585 C CA . SER A 1 87 ? 2.513 14.808 16.771 1.00 7.92 364 SER A CA 1
ATOM 586 C C . SER A 1 87 ? 1.135 14.159 16.936 1.00 6.87 364 SER A C 1
ATOM 587 O O . SER A 1 87 ? 1.040 13.032 17.462 1.00 6.47 364 SER A O 1
ATOM 590 N N . LEU A 1 88 ? 0.086 14.897 16.570 1.00 6.97 365 LEU A N 1
ATOM 591 C CA . LEU A 1 88 ? -1.297 14.482 16.781 1.00 6.47 365 LEU A CA 1
ATOM 592 C C . LEU A 1 88 ? -2.059 14.588 15.479 1.00 6.81 365 LEU A C 1
ATOM 593 O O . LEU A 1 88 ? -1.906 15.597 14.773 1.00 8.01 365 LEU A O 1
ATOM 598 N N . TYR A 1 89 ? -2.862 13.557 15.200 1.00 5.55 366 TYR A N 1
ATOM 599 C CA . TYR A 1 89 ? -3.576 13.392 13.915 1.00 6.16 366 TYR A CA 1
ATOM 600 C C . TYR A 1 89 ? -5.058 13.115 14.191 1.00 7.51 366 TYR A C 1
ATOM 601 O O . TYR A 1 89 ? -5.380 12.071 14.753 1.00 8.63 366 TYR A O 1
ATOM 610 N N . GLY A 1 90 ? -5.948 14.080 13.915 1.00 8.39 367 GLY A N 1
ATOM 611 C CA . GLY A 1 90 ? -7.375 13.925 14.226 1.00 9.01 367 GLY A CA 1
ATOM 612 C C . GLY A 1 90 ? -8.317 13.985 13.020 1.00 9.24 367 GLY A C 1
ATOM 613 O O . GLY A 1 90 ? -7.892 14.220 11.874 1.00 10.09 367 GLY A O 1
ATOM 614 N N . TYR A 1 91 ? -9.599 13.826 13.331 1.00 8.52 368 TYR A N 1
ATOM 615 C CA . TYR A 1 91 ? -10.740 13.793 12.393 1.00 8.74 368 TYR A CA 1
ATOM 616 C C . TYR A 1 91 ? -10.747 12.510 11.546 1.00 8.79 368 TYR A C 1
ATOM 617 O O . TYR A 1 91 ? -11.473 12.438 10.541 1.00 8.94 368 TYR A O 1
ATOM 626 N N . ASN A 1 92 ? -9.960 11.507 11.934 1.00 9.81 369 ASN A N 1
ATOM 627 C CA . ASN A 1 92 ? -9.783 10.330 11.069 1.00 7.79 369 ASN A CA 1
ATOM 628 C C . ASN A 1 92 ? -11.039 9.429 11.028 1.00 8.38 369 ASN A C 1
ATOM 629 O O . ASN A 1 92 ? -11.847 9.395 11.971 1.00 9.63 369 ASN A O 1
ATOM 634 N N . GLN A 1 93 ? -11.212 8.712 9.916 1.00 7.76 370 GLN A N 1
ATOM 635 C CA . GLN A 1 93 ? -12.302 7.750 9.860 1.00 11.72 370 GLN A CA 1
ATOM 636 C C . GLN A 1 93 ? -11.907 6.405 10.476 1.00 8.59 370 GLN A C 1
ATOM 637 O O . GLN A 1 93 ? -12.774 5.607 10.810 1.00 10.49 370 GLN A O 1
ATOM 643 N N . SER A 1 94 ? -10.601 6.175 10.630 1.00 10.15 371 SER A N 1
ATOM 644 C CA . SER A 1 94 ? -10.082 4.917 11.235 1.00 8.76 371 SER A CA 1
ATOM 645 C C . SER A 1 94 ? -8.586 5.070 11.524 1.00 8.21 371 SER A C 1
ATOM 646 O O . SER A 1 94 ? -7.934 5.967 10.983 1.00 9.10 371 SER A O 1
ATOM 649 N N . ALA A 1 95 ? -8.066 4.227 12.418 1.00 8.07 372 ALA A N 1
ATOM 650 C CA . ALA A 1 95 ? -6.650 4.174 12.730 1.00 8.56 372 ALA A CA 1
ATOM 651 C C . ALA A 1 95 ? -6.073 2.894 12.146 1.00 9.52 372 ALA A C 1
ATOM 652 O O . ALA A 1 95 ? -6.730 1.852 12.186 1.00 10.07 372 ALA A O 1
ATOM 654 N N . LEU A 1 96 ? -4.833 2.958 11.665 1.00 5.98 373 LEU A N 1
ATOM 655 C CA . LEU A 1 96 ? -4.114 1.803 11.097 1.00 6.36 373 LEU A CA 1
ATOM 656 C C . LEU A 1 96 ? -3.006 1.264 12.003 1.00 8.60 373 LEU A C 1
ATOM 657 O O . LEU A 1 96 ? -2.199 0.403 11.576 1.00 9.31 373 LEU A O 1
ATOM 662 N N . VAL A 1 97 ? -2.998 1.771 13.231 1.00 9.29 374 VAL A N 1
ATOM 663 C CA . VAL A 1 97 ? -1.981 1.408 14.229 1.00 8.76 374 VAL A CA 1
ATOM 664 C C . VAL A 1 97 ? -2.648 1.341 15.593 1.00 10.48 374 VAL A C 1
ATOM 665 O O . VAL A 1 97 ? -3.714 1.911 15.799 1.00 8.74 374 VAL A O 1
ATOM 669 N N . SER A 1 98 ? -2.015 0.627 16.515 1.00 8.08 375 SER A N 1
ATOM 670 C CA . SER A 1 98 ? -2.515 0.481 17.893 1.00 8.28 375 SER A CA 1
ATOM 671 C C . SER A 1 98 ? -1.563 1.158 18.865 1.00 8.78 375 SER A C 1
ATOM 672 O O . SER A 1 98 ? -0.370 1.308 18.577 1.00 9.60 375 SER A O 1
ATOM 675 N N . VAL A 1 99 ? -2.099 1.543 20.024 1.00 8.76 376 VAL A N 1
ATOM 676 C CA . VAL A 1 99 ? -1.263 2.130 21.069 1.00 9.32 376 VAL A CA 1
ATOM 677 C C . VAL A 1 99 ? -0.166 1.149 21.452 1.00 8.45 376 VAL A C 1
ATOM 678 O O . VAL A 1 99 ? -0.403 -0.082 21.548 1.00 8.92 376 VAL A O 1
ATOM 682 N N . GLY A 1 100 ? 1.028 1.710 21.691 1.00 7.04 377 GLY A N 1
ATOM 683 C CA . GLY A 1 100 ? 2.186 0.885 22.058 1.00 8.84 377 GLY A CA 1
ATOM 684 C C . GLY A 1 100 ? 3.096 0.536 20.909 1.00 8.38 377 GLY A C 1
ATOM 685 O O . GLY A 1 100 ? 4.256 0.219 21.130 1.00 9.68 377 GLY A O 1
ATOM 686 N N . SER A 1 101 ? 2.615 0.663 19.682 1.00 8.61 378 SER A N 1
ATOM 687 C CA . SER A 1 101 ? 3.462 0.287 18.539 1.00 9.74 378 SER A CA 1
ATOM 688 C C . SER A 1 101 ? 4.503 1.313 18.115 1.00 9.28 378 SER A C 1
ATOM 689 O O . SER A 1 101 ? 4.272 2.520 18.199 1.00 11.24 378 SER A O 1
ATOM 692 N N . GLN A 1 102 ? 5.634 0.819 17.621 1.00 9.68 379 GLN A N 1
ATOM 693 C CA . GLN A 1 102 ? 6.635 1.699 17.026 1.00 8.89 379 GLN A CA 1
ATOM 694 C C . GLN A 1 102 ? 6.297 1.926 15.551 1.00 11.10 379 GLN A C 1
ATOM 695 O O . GLN A 1 102 ? 5.937 0.993 14.817 1.00 14.12 379 GLN A O 1
ATOM 701 N N . VAL A 1 103 ? 6.404 3.170 15.106 1.00 10.46 380 VAL A N 1
ATOM 702 C CA . VAL A 1 103 ? 6.123 3.490 13.696 1.00 9.72 380 VAL A CA 1
ATOM 703 C C . VAL A 1 103 ? 7.314 4.180 13.065 1.00 10.56 380 VAL A C 1
ATOM 704 O O . VAL A 1 103 ? 8.139 4.789 13.757 1.00 9.73 380 VAL A O 1
ATOM 708 N N . ARG A 1 104 ? 7.368 4.125 11.737 1.00 10.20 381 ARG A N 1
ATOM 709 C CA . ARG A 1 104 ? 8.467 4.731 11.004 1.00 12.05 381 ARG A CA 1
ATOM 710 C C . ARG A 1 104 ? 7.997 5.986 10.301 1.00 9.43 381 ARG A C 1
ATOM 711 O O . ARG A 1 104 ? 6.836 6.104 9.933 1.00 9.82 381 ARG A O 1
ATOM 719 N N . ALA A 1 105 ? 8.925 6.917 10.107 1.00 11.22 382 ALA A N 1
ATOM 720 C CA . ALA A 1 105 ? 8.666 8.113 9.297 1.00 11.65 382 ALA A CA 1
ATOM 721 C C . ALA A 1 105 ? 8.050 7.728 7.965 1.00 11.79 382 ALA A C 1
ATOM 722 O O . ALA A 1 105 ? 8.549 6.813 7.291 1.00 10.68 382 ALA A O 1
ATOM 724 N N . GLY A 1 106 ? 6.904 8.336 7.638 1.00 10.55 383 GLY A N 1
ATOM 725 C CA . GLY A 1 106 ? 6.225 8.057 6.364 1.00 11.54 383 GLY A CA 1
ATOM 726 C C . GLY A 1 106 ? 5.236 6.919 6.412 1.00 9.46 383 GLY A C 1
ATOM 727 O O . GLY A 1 106 ? 4.476 6.711 5.478 1.00 12.97 383 GLY A O 1
ATOM 728 N N . GLN A 1 107 ? 5.180 6.191 7.517 1.00 9.23 384 GLN A N 1
ATOM 729 C CA . GLN A 1 107 ? 4.317 5.010 7.552 1.00 10.08 384 GLN A CA 1
ATOM 730 C C . GLN A 1 107 ? 2.843 5.401 7.759 1.00 9.45 384 GLN A C 1
ATOM 731 O O . GLN A 1 107 ? 2.549 6.307 8.537 1.00 12.24 384 GLN A O 1
ATOM 737 N N . PRO A 1 108 ? 1.911 4.750 7.041 1.00 11.12 385 PRO A N 1
ATOM 738 C CA . PRO A 1 108 ? 0.485 5.011 7.254 1.00 8.69 385 PRO A CA 1
ATOM 739 C C . PRO A 1 108 ? 0.024 4.677 8.649 1.00 8.98 385 PRO A C 1
ATOM 740 O O . PRO A 1 108 ? 0.247 3.566 9.108 1.00 8.75 385 PRO A O 1
ATOM 744 N N . ILE A 1 109 ? -0.613 5.653 9.292 1.00 8.06 386 ILE A N 1
ATOM 745 C CA . ILE A 1 109 ? -1.125 5.479 10.672 1.00 6.55 386 ILE A CA 1
ATOM 746 C C . ILE A 1 109 ? -2.644 5.665 10.826 1.00 7.14 386 ILE A C 1
ATOM 747 O O . ILE A 1 109 ? -3.238 5.275 11.855 1.00 6.59 386 ILE A O 1
ATOM 752 N N . ALA A 1 110 ? -3.291 6.309 9.853 1.00 7.75 387 ALA A N 1
ATOM 753 C CA . ALA A 1 110 ? -4.730 6.526 9.908 1.00 6.43 387 ALA A CA 1
ATOM 754 C C . ALA A 1 110 ? -5.259 6.791 8.496 1.00 5.88 387 ALA A C 1
ATOM 755 O O . ALA A 1 110 ? -4.485 6.846 7.544 1.00 8.88 387 ALA A O 1
ATOM 757 N N . LEU A 1 111 ? -6.574 6.904 8.374 1.00 6.66 388 LEU A N 1
ATOM 758 C CA . LEU A 1 111 ? -7.207 7.250 7.092 1.00 8.94 388 LEU A CA 1
ATOM 759 C C . LEU A 1 111 ? -8.065 8.492 7.315 1.00 8.57 388 LEU A C 1
ATOM 760 O O . LEU A 1 111 ? -8.807 8.584 8.301 1.00 9.45 388 LEU A O 1
ATOM 765 N N . VAL A 1 112 ? -7.952 9.464 6.400 1.00 8.48 389 VAL A N 1
ATOM 766 C CA . VAL A 1 112 ? -8.663 10.751 6.523 1.00 9.53 389 VAL A CA 1
ATOM 767 C C . VAL A 1 112 ? -10.190 10.541 6.575 1.00 11.45 389 VAL A C 1
ATOM 768 O O . VAL A 1 112 ? -10.762 9.758 5.802 1.00 11.52 389 VAL A O 1
ATOM 772 N N . GLY A 1 113 ? -10.854 11.231 7.499 1.00 8.96 390 GLY A N 1
ATOM 773 C CA . GLY A 1 113 ? -12.296 11.196 7.569 1.00 11.54 390 GLY A CA 1
ATOM 774 C C . GLY A 1 113 ? -12.888 12.544 7.943 1.00 10.91 390 GLY A C 1
ATOM 775 O O . GLY A 1 113 ? -12.246 13.598 7.741 1.00 10.77 390 GLY A O 1
ATOM 776 N N . SER A 1 114 ? -14.096 12.467 8.489 1.00 12.61 391 SER A N 1
ATOM 777 C CA . SER A 1 114 ? -14.883 13.599 8.948 1.00 14.48 391 SER A CA 1
ATOM 778 C C . SER A 1 114 ? -15.318 13.362 10.387 1.00 15.57 391 SER A C 1
ATOM 779 O O . SER A 1 114 ? -16.371 13.872 10.810 1.00 16.89 391 SER A O 1
ATOM 782 N N . SER A 1 115 ? -14.544 12.606 11.171 1.00 14.32 392 SER A N 1
ATOM 783 C CA . SER A 1 115 ? -15.019 12.273 12.524 1.00 13.95 392 SER A CA 1
ATOM 784 C C . SER A 1 115 ? -15.101 13.449 13.467 1.00 16.37 392 SER A C 1
ATOM 785 O O . SER A 1 115 ? -15.688 13.349 14.553 1.00 16.98 392 SER A O 1
ATOM 788 N N . GLY A 1 116 ? -14.498 14.570 13.093 1.00 16.41 393 GLY A N 1
ATOM 789 C CA . GLY A 1 116 ? -14.665 15.760 13.920 1.00 20.05 393 GLY A CA 1
ATOM 790 C C . GLY A 1 116 ? -15.999 16.446 13.646 1.00 24.00 393 GLY A C 1
ATOM 791 O O . GLY A 1 116 ? -16.348 17.432 14.308 1.00 24.24 393 GLY A O 1
ATOM 792 N N . GLY A 1 117 ? -16.741 15.919 12.674 1.00 24.36 394 GLY A N 1
ATOM 793 C CA . GLY A 1 117 ? -18.043 16.454 12.289 1.00 25.72 394 GLY A CA 1
ATOM 794 C C . GLY A 1 117 ? -17.849 17.626 11.360 1.00 27.16 394 GLY A C 1
ATOM 795 O O . GLY A 1 117 ? -18.685 18.534 11.315 1.00 27.63 394 GLY A O 1
ATOM 796 N N . GLN A 1 118 ? -16.747 17.622 10.611 1.00 26.85 395 GLN A N 1
ATOM 797 C CA A GLN A 1 118 ? -16.482 18.772 9.758 0.50 26.74 395 GLN A CA 1
ATOM 798 C CA B GLN A 1 118 ? -16.382 18.703 9.695 0.50 27.15 395 GLN A CA 1
ATOM 799 C C . GLN A 1 118 ? -17.225 18.684 8.422 1.00 27.45 395 GLN A C 1
ATOM 800 O O . GLN A 1 118 ? -17.703 17.623 8.021 1.00 26.11 395 GLN A O 1
ATOM 811 N N . GLY A 1 119 ? -17.354 19.836 7.765 1.00 27.69 396 GLY A N 1
ATOM 812 C CA . GLY A 1 119 ? -18.098 19.937 6.498 1.00 28.11 396 GLY A CA 1
ATOM 813 C C . GLY A 1 119 ? -17.520 19.194 5.296 1.00 27.45 396 GLY A C 1
ATOM 814 O O . GLY A 1 119 ? -18.216 18.954 4.308 1.00 26.22 396 GLY A O 1
ATOM 815 N N . ARG A 1 120 ? -16.235 18.864 5.360 1.00 25.29 397 ARG A N 1
ATOM 816 C CA . ARG A 1 120 ? -15.546 18.150 4.294 1.00 22.86 397 ARG A CA 1
ATOM 817 C C . ARG A 1 120 ? -14.452 17.326 4.979 1.00 21.35 397 ARG A C 1
ATOM 818 O O . ARG A 1 120 ? -14.051 17.640 6.108 1.00 21.38 397 ARG A O 1
ATOM 826 N N . PRO A 1 121 ? -13.972 16.274 4.310 1.00 17.39 398 PRO A N 1
ATOM 827 C CA . PRO A 1 121 ? -12.917 15.442 4.884 1.00 15.68 398 PRO A CA 1
ATOM 828 C C . PRO A 1 121 ? -11.591 16.205 5.008 1.00 13.48 398 PRO A C 1
ATOM 829 O O . PRO A 1 121 ? -11.254 17.007 4.116 1.00 13.05 398 PRO A O 1
ATOM 833 N N . SER A 1 122 ? -10.872 15.999 6.118 1.00 11.31 399 SER A N 1
ATOM 834 C CA . SER A 1 122 ? -9.613 16.732 6.326 1.00 10.85 399 SER A CA 1
ATOM 835 C C . SER A 1 122 ? -8.923 16.113 7.513 1.00 11.24 399 SER A C 1
ATOM 836 O O . SER A 1 122 ? -9.588 15.398 8.278 1.00 9.65 399 SER A O 1
ATOM 839 N N . LEU A 1 123 ? -7.626 16.412 7.647 1.00 10.19 400 LEU A N 1
ATOM 840 C CA . LEU A 1 123 ? -6.800 16.014 8.773 1.00 9.78 400 LEU A CA 1
ATOM 841 C C . LEU A 1 123 ? -6.607 17.205 9.709 1.00 8.94 400 LEU A C 1
ATOM 842 O O . LEU A 1 123 ? -6.240 18.292 9.281 1.00 10.02 400 LEU A O 1
ATOM 847 N N . TYR A 1 124 ? -6.875 16.988 10.994 1.00 6.18 401 TYR A N 1
ATOM 848 C CA . TYR A 1 124 ? -6.478 17.913 12.065 1.00 9.09 401 TYR A CA 1
ATOM 849 C C . TYR A 1 124 ? -5.060 17.556 12.494 1.00 5.87 401 TYR A C 1
ATOM 850 O O . TYR A 1 124 ? -4.759 16.380 12.735 1.00 6.61 401 TYR A O 1
ATOM 859 N N . PHE A 1 125 ? -4.156 18.537 12.619 1.00 5.02 402 PHE A N 1
ATOM 860 C CA . PHE A 1 125 ? -2.751 18.175 12.823 1.00 5.82 402 PHE A CA 1
ATOM 861 C C . PHE A 1 125 ? -2.042 19.112 13.807 1.00 6.23 402 PHE A C 1
ATOM 862 O O . PHE A 1 125 ? -2.049 20.340 13.618 1.00 8.09 402 PHE A O 1
ATOM 870 N N . GLU A 1 126 ? -1.517 18.531 14.873 1.00 7.33 403 GLU A N 1
ATOM 871 C CA . GLU A 1 126 ? -0.696 19.293 15.821 1.00 6.42 403 GLU A CA 1
ATOM 872 C C . GLU A 1 126 ? 0.713 18.749 15.956 1.00 8.02 403 GLU A C 1
ATOM 873 O O . GLU A 1 126 ? 0.939 17.549 15.835 1.00 7.18 403 GLU A O 1
ATOM 879 N N . ILE A 1 127 ? 1.657 19.642 16.242 1.00 8.09 404 ILE A N 1
ATOM 880 C CA . ILE A 1 127 ? 2.952 19.222 16.772 1.00 7.38 404 ILE A CA 1
ATOM 881 C C . ILE A 1 127 ? 3.082 19.894 18.131 1.00 7.11 404 ILE A C 1
ATOM 882 O O . ILE A 1 127 ? 2.885 21.113 18.260 1.00 8.07 404 ILE A O 1
ATOM 887 N N . ARG A 1 128 ? 3.383 19.093 19.148 1.00 7.12 405 ARG A N 1
ATOM 888 C CA . ARG A 1 128 ? 3.644 19.626 20.487 1.00 7.97 405 ARG A CA 1
ATOM 889 C C . ARG A 1 128 ? 5.114 19.450 20.875 1.00 8.32 405 ARG A C 1
ATOM 890 O O . ARG A 1 128 ? 5.635 18.344 20.823 1.00 9.06 405 ARG A O 1
ATOM 898 N N . ARG A 1 129 ? 5.777 20.553 21.251 1.00 6.12 406 ARG A N 1
ATOM 899 C CA . ARG A 1 129 ? 7.161 20.510 21.701 1.00 6.76 406 ARG A CA 1
ATOM 900 C C . ARG A 1 129 ? 7.160 20.882 23.150 1.00 8.19 406 ARG A C 1
ATOM 901 O O . ARG A 1 129 ? 6.529 21.857 23.525 1.00 7.87 406 ARG A O 1
ATOM 909 N N . GLN A 1 130 ? 7.826 20.073 23.957 1.00 8.05 407 GLN A N 1
ATOM 910 C CA . GLN A 1 130 ? 7.808 20.280 25.413 1.00 8.27 407 GLN A CA 1
ATOM 911 C C . GLN A 1 130 ? 6.369 20.372 25.953 1.00 9.83 407 GLN A C 1
ATOM 912 O O . GLN A 1 130 ? 6.091 21.152 26.895 1.00 9.95 407 GLN A O 1
ATOM 918 N N . GLY A 1 131 ? 5.462 19.589 25.363 1.00 9.49 408 GLY A N 1
ATOM 919 C CA . GLY A 1 131 ? 4.099 19.496 25.862 1.00 10.43 408 GLY A CA 1
ATOM 920 C C . GLY A 1 131 ? 3.144 20.582 25.421 1.00 9.85 408 GLY A C 1
ATOM 921 O O . GLY A 1 131 ? 2.022 20.611 25.890 1.00 11.08 408 GLY A O 1
ATOM 922 N N . GLN A 1 132 ? 3.567 21.460 24.520 1.00 8.64 409 GLN A N 1
ATOM 923 C CA . GLN A 1 132 ? 2.722 22.567 24.045 1.00 9.49 409 GLN A CA 1
ATOM 924 C C . GLN A 1 132 ? 2.614 22.581 22.532 1.00 9.30 409 GLN A C 1
ATOM 925 O O . GLN A 1 132 ? 3.632 22.452 21.826 1.00 7.67 409 GLN A O 1
ATOM 931 N N . ALA A 1 133 ? 1.386 22.720 22.046 1.00 8.87 410 ALA A N 1
ATOM 932 C CA . ALA A 1 133 ? 1.134 22.756 20.593 1.00 8.32 410 ALA A CA 1
ATOM 933 C C . ALA A 1 133 ? 1.749 24.046 20.045 1.00 7.20 410 ALA A C 1
ATOM 934 O O . ALA A 1 133 ? 1.489 25.143 20.536 1.00 7.70 410 ALA A O 1
ATOM 936 N N . VAL A 1 134 ? 2.494 23.917 18.946 1.00 5.80 411 VAL A N 1
ATOM 937 C CA . VAL A 1 134 ? 3.149 25.056 18.325 1.00 7.46 411 VAL A CA 1
ATOM 938 C C . VAL A 1 134 ? 2.889 24.955 16.824 1.00 8.47 411 VAL A C 1
ATOM 939 O O . VAL A 1 134 ? 2.320 23.967 16.368 1.00 8.79 411 VAL A O 1
ATOM 943 N N . ASN A 1 135 ? 3.245 25.972 16.027 1.00 8.09 412 ASN A N 1
ATOM 944 C CA . ASN A 1 135 ? 2.999 25.876 14.591 1.00 9.11 412 ASN A CA 1
ATOM 945 C C . ASN A 1 135 ? 3.753 24.677 13.985 1.00 8.77 412 ASN A C 1
ATOM 946 O O . ASN A 1 135 ? 4.983 24.627 14.036 1.00 9.34 412 ASN A O 1
ATOM 951 N N . PRO A 1 136 ? 3.010 23.676 13.460 1.00 5.86 413 PRO A N 1
ATOM 952 C CA . PRO A 1 136 ? 3.696 22.503 12.885 1.00 6.05 413 PRO A CA 1
ATOM 953 C C . PRO A 1 136 ? 4.448 22.723 11.567 1.00 8.79 413 PRO A C 1
ATOM 954 O O . PRO A 1 136 ? 5.384 21.951 11.228 1.00 8.68 413 PRO A O 1
ATOM 958 N N . GLN A 1 137 ? 4.087 23.758 10.829 1.00 8.25 414 GLN A N 1
ATOM 959 C CA . GLN A 1 137 ? 4.530 23.817 9.426 1.00 10.05 414 GLN A CA 1
ATOM 960 C C . GLN A 1 137 ? 6.045 23.785 9.179 1.00 8.04 414 GLN A C 1
ATOM 961 O O . GLN A 1 137 ? 6.524 23.106 8.230 1.00 9.34 414 GLN A O 1
ATOM 967 N N . PRO A 1 138 ? 6.824 24.516 9.981 1.00 8.36 415 PRO A N 1
ATOM 968 C CA . PRO A 1 138 ? 8.276 24.577 9.760 1.00 8.99 415 PRO A CA 1
ATOM 969 C C . PRO A 1 138 ? 9.001 23.231 9.741 1.00 11.84 415 PRO A C 1
ATOM 970 O O . PRO A 1 138 ? 10.077 23.144 9.128 1.00 11.26 415 PRO A O 1
ATOM 974 N N . TRP A 1 139 ? 8.458 22.184 10.389 1.00 10.68 416 TRP A N 1
ATOM 975 C CA . TRP A 1 139 ? 9.104 20.856 10.318 1.00 10.75 416 TRP A CA 1
ATOM 976 C C . TRP A 1 139 ? 8.824 20.113 9.017 1.00 11.91 416 TRP A C 1
ATOM 977 O O . TRP A 1 139 ? 9.583 19.192 8.645 1.00 12.55 416 TRP A O 1
ATOM 988 N N . LEU A 1 140 ? 7.760 20.512 8.323 1.00 9.66 417 LEU A N 1
ATOM 989 C CA . LEU A 1 140 ? 7.253 19.747 7.160 1.00 10.91 417 LEU A CA 1
ATOM 990 C C . LEU A 1 140 ? 7.958 20.055 5.846 1.00 14.89 417 LEU A C 1
ATOM 991 O O . LEU A 1 140 ? 8.205 21.220 5.510 1.00 15.47 417 LEU A O 1
ATOM 996 N N . GLY A 1 141 ? 8.323 18.996 5.127 1.00 15.43 418 GLY A N 1
ATOM 997 C CA . GLY A 1 141 ? 9.001 19.199 3.845 1.00 20.31 418 GLY A CA 1
ATOM 998 C C . GLY A 1 141 ? 9.017 18.006 2.907 1.00 22.57 418 GLY A C 1
ATOM 999 O O . GLY A 1 141 ? 9.031 18.161 1.686 1.00 25.61 418 GLY A O 1
ATOM 1000 N N . ARG A 1 142 ? 8.986 16.807 3.461 1.00 21.57 419 ARG A N 1
ATOM 1001 C CA . ARG A 1 142 ? 9.178 15.607 2.650 1.00 23.23 419 ARG A CA 1
ATOM 1002 C C . ARG A 1 142 ? 7.821 15.040 2.224 1.00 22.49 419 ARG A C 1
ATOM 1003 O O . ARG A 1 142 ? 7.682 14.367 1.194 1.00 21.28 419 ARG A O 1
ATOM 1011 N N . GLY B 1 13 ? -24.385 1.584 9.812 1.00 21.50 290 GLY B N 1
ATOM 1012 C CA . GLY B 1 13 ? -22.915 1.746 10.009 1.00 14.88 290 GLY B CA 1
ATOM 1013 C C . GLY B 1 13 ? -22.546 1.829 11.472 1.00 15.55 290 GLY B C 1
ATOM 1014 O O . GLY B 1 13 ? -23.395 1.901 12.353 1.00 16.52 290 GLY B O 1
ATOM 1015 N N . LEU B 1 14 ? -21.241 1.765 11.740 1.00 13.70 291 LEU B N 1
ATOM 1016 C CA . LEU B 1 14 ? -20.732 1.879 13.094 1.00 12.14 291 LEU B CA 1
ATOM 1017 C C . LEU B 1 14 ? -20.570 3.313 13.549 1.00 12.79 291 LEU B C 1
ATOM 1018 O O . LEU B 1 14 ? -20.332 3.543 14.729 1.00 13.19 291 LEU B O 1
ATOM 1023 N N . GLY B 1 15 ? -20.687 4.261 12.625 1.00 13.23 292 GLY B N 1
ATOM 1024 C CA . GLY B 1 15 ? -20.569 5.697 12.921 1.00 14.97 292 GLY B CA 1
ATOM 1025 C C . GLY B 1 15 ? -19.141 6.068 13.322 1.00 15.11 292 GLY B C 1
ATOM 1026 O O . GLY B 1 15 ? -18.199 5.318 13.050 1.00 13.71 292 GLY B O 1
ATOM 1027 N N . ALA B 1 16 ? -18.975 7.241 13.930 1.00 14.91 293 ALA B N 1
ATOM 1028 C CA . ALA B 1 16 ? -17.635 7.667 14.357 1.00 15.07 293 ALA B CA 1
ATOM 1029 C C . ALA B 1 16 ? -17.067 6.709 15.397 1.00 15.37 293 ALA B C 1
ATOM 1030 O O . ALA B 1 16 ? -17.805 6.128 16.176 1.00 16.82 293 ALA B O 1
ATOM 1032 N N . PRO B 1 17 ? -15.733 6.558 15.417 1.00 15.00 294 PRO B N 1
ATOM 1033 C CA . PRO B 1 17 ? -15.095 5.632 16.348 1.00 13.74 294 PRO B CA 1
ATOM 1034 C C . PRO B 1 17 ? -15.068 6.290 17.695 1.00 14.71 294 PRO B C 1
ATOM 1035 O O . PRO B 1 17 ? -14.087 6.970 18.013 1.00 15.75 294 PRO B O 1
ATOM 1039 N N . ARG B 1 18 ? -16.126 6.080 18.481 1.00 12.02 295 ARG B N 1
ATOM 1040 C CA . ARG B 1 18 ? -16.251 6.778 19.763 1.00 12.94 295 ARG B CA 1
ATOM 1041 C C . ARG B 1 18 ? -16.591 5.981 21.009 1.00 14.97 295 ARG B C 1
ATOM 1042 O O . ARG B 1 18 ? -17.167 6.506 21.964 1.00 15.10 295 ARG B O 1
ATOM 1050 N N . GLY B 1 19 ? -16.213 4.706 21.018 1.00 13.89 296 GLY B N 1
ATOM 1051 C CA . GLY B 1 19 ? -16.370 3.891 22.203 1.00 14.43 296 GLY B CA 1
ATOM 1052 C C . GLY B 1 19 ? -17.806 3.494 22.529 1.00 14.87 296 GLY B C 1
ATOM 1053 O O . GLY B 1 19 ? -18.093 3.120 23.664 1.00 18.17 296 GLY B O 1
ATOM 1054 N N . GLN B 1 20 ? -18.695 3.496 21.536 1.00 14.27 297 GLN B N 1
ATOM 1055 C CA . GLN B 1 20 ? -20.108 3.196 21.784 1.00 16.82 297 GLN B CA 1
ATOM 1056 C C . GLN B 1 20 ? -20.528 1.763 21.467 1.00 14.06 297 GLN B C 1
ATOM 1057 O O . GLN B 1 20 ? -21.657 1.375 21.777 1.00 15.69 297 GLN B O 1
ATOM 1063 N N . ALA B 1 21 ? -19.669 1.002 20.791 1.00 11.75 298 ALA B N 1
ATOM 1064 C CA . ALA B 1 21 ? -20.006 -0.376 20.429 1.00 11.24 298 ALA B CA 1
ATOM 1065 C C . ALA B 1 21 ? -19.717 -1.301 21.593 1.00 10.04 298 ALA B C 1
ATOM 1066 O O . ALA B 1 21 ? -18.945 -0.952 22.487 1.00 11.17 298 ALA B O 1
ATOM 1068 N N . PHE B 1 22 ? -20.352 -2.463 21.637 1.00 10.17 299 PHE B N 1
ATOM 1069 C CA . PHE B 1 22 ? -20.027 -3.424 22.700 1.00 11.05 299 PHE B CA 1
ATOM 1070 C C . PHE B 1 22 ? -18.693 -4.146 22.461 1.00 10.20 299 PHE B C 1
ATOM 1071 O O . PHE B 1 22 ? -18.368 -4.567 21.316 1.00 10.66 299 PHE B O 1
ATOM 1079 N N . TRP B 1 23 ? -17.900 -4.316 23.518 1.00 10.29 300 TRP B N 1
ATOM 1080 C CA . TRP B 1 23 ? -16.767 -5.260 23.465 1.00 12.09 300 TRP B CA 1
ATOM 1081 C C . TRP B 1 23 ? -17.317 -6.657 23.098 1.00 12.12 300 TRP B C 1
ATOM 1082 O O . TRP B 1 23 ? -18.302 -7.097 23.661 1.00 11.76 300 TRP B O 1
ATOM 1093 N N . PRO B 1 24 ? -16.692 -7.360 22.134 1.00 9.96 301 PRO B N 1
ATOM 1094 C CA . PRO B 1 24 ? -17.272 -8.649 21.763 1.00 9.56 301 PRO B CA 1
ATOM 1095 C C . PRO B 1 24 ? -17.031 -9.689 22.852 1.00 8.48 301 PRO B C 1
ATOM 1096 O O . PRO B 1 24 ? -17.860 -10.576 23.057 1.00 10.00 301 PRO B O 1
ATOM 1100 N N . VAL B 1 25 ? -15.896 -9.574 23.552 1.00 8.99 302 VAL B N 1
ATOM 1101 C CA . VAL B 1 25 ? -15.657 -10.358 24.745 1.00 10.59 302 VAL B CA 1
ATOM 1102 C C . VAL B 1 25 ? -14.708 -9.543 25.652 1.00 11.23 302 VAL B C 1
ATOM 1103 O O . VAL B 1 25 ? -14.040 -8.629 25.179 1.00 10.08 302 VAL B O 1
ATOM 1107 N N . ARG B 1 26 ? -14.668 -9.866 26.948 1.00 11.27 303 ARG B N 1
ATOM 1108 C CA . ARG B 1 26 ? -13.776 -9.186 27.902 1.00 13.08 303 ARG B CA 1
ATOM 1109 C C . ARG B 1 26 ? -12.644 -10.102 28.337 1.00 10.86 303 ARG B C 1
ATOM 1110 O O . ARG B 1 26 ? -12.867 -11.248 28.723 1.00 12.58 303 ARG B O 1
ATOM 1118 N N . GLY B 1 27 ? -11.415 -9.613 28.188 1.00 9.83 304 GLY B N 1
ATOM 1119 C CA . GLY B 1 27 ? -10.264 -10.367 28.617 1.00 12.01 304 GLY B CA 1
ATOM 1120 C C . GLY B 1 27 ? -8.997 -9.616 28.263 1.00 12.81 304 GLY B C 1
ATOM 1121 O O . GLY B 1 27 ? -9.047 -8.457 27.849 1.00 14.18 304 GLY B O 1
ATOM 1122 N N . PRO B 1 28 ? -7.839 -10.270 28.434 1.00 16.78 305 PRO B N 1
ATOM 1123 C CA . PRO B 1 28 ? -6.602 -9.572 28.100 1.00 16.11 305 PRO B CA 1
ATOM 1124 C C . PRO B 1 28 ? -6.396 -9.488 26.583 1.00 17.07 305 PRO B C 1
ATOM 1125 O O . PRO B 1 28 ? -6.665 -10.453 25.860 1.00 15.36 305 PRO B O 1
ATOM 1129 N N . THR B 1 29 ? -5.924 -8.347 26.107 1.00 14.06 306 THR B N 1
ATOM 1130 C CA . THR B 1 29 ? -5.645 -8.241 24.662 1.00 15.76 306 THR B CA 1
ATOM 1131 C C . THR B 1 29 ? -4.310 -8.945 24.396 1.00 15.08 306 THR B C 1
ATOM 1132 O O . THR B 1 29 ? -3.274 -8.503 24.860 1.00 18.27 306 THR B O 1
ATOM 1136 N N . LEU B 1 30 ? -4.349 -10.078 23.715 1.00 10.83 307 LEU B N 1
ATOM 1137 C CA . LEU B 1 30 ? -3.151 -10.890 23.451 1.00 12.02 307 LEU B CA 1
ATOM 1138 C C . LEU B 1 30 ? -2.338 -10.388 22.251 1.00 12.31 307 LEU B C 1
ATOM 1139 O O . LEU B 1 30 ? -1.103 -10.543 22.199 1.00 12.04 307 LEU B O 1
ATOM 1144 N N . HIS B 1 31 ? -3.055 -9.878 21.247 1.00 10.75 308 HIS B N 1
ATOM 1145 C CA . HIS B 1 31 ? -2.422 -9.275 20.083 1.00 9.02 308 HIS B CA 1
ATOM 1146 C C . HIS B 1 31 ? -3.242 -8.062 19.642 1.00 9.97 308 HIS B C 1
ATOM 1147 O O . HIS B 1 31 ? -4.469 -8.098 19.670 1.00 9.68 308 HIS B O 1
ATOM 1154 N N . ARG B 1 32 ? -2.539 -7.005 19.224 1.00 9.01 309 ARG B N 1
ATOM 1155 C CA . ARG B 1 32 ? -3.138 -5.771 18.740 1.00 8.37 309 ARG B CA 1
ATOM 1156 C C . ARG B 1 32 ? -2.993 -5.617 17.229 1.00 8.81 309 ARG B C 1
ATOM 1157 O O . ARG B 1 32 ? -2.021 -6.071 16.617 1.00 9.56 309 ARG B O 1
ATOM 1165 N N . TYR B 1 33 ? -3.967 -4.931 16.655 1.00 7.93 310 TYR B N 1
ATOM 1166 C CA . TYR B 1 33 ? -3.925 -4.605 15.230 1.00 6.78 310 TYR B CA 1
ATOM 1167 C C . TYR B 1 33 ? -2.608 -3.938 14.875 1.00 7.62 310 TYR B C 1
ATOM 1168 O O . TYR B 1 33 ? -2.200 -2.984 15.550 1.00 10.52 310 TYR B O 1
ATOM 1177 N N . GLY B 1 34 ? -1.967 -4.445 13.818 1.00 8.33 311 GLY B N 1
ATOM 1178 C CA . GLY B 1 34 ? -0.711 -3.855 13.317 1.00 10.13 311 GLY B CA 1
ATOM 1179 C C . GLY B 1 34 ? 0.550 -4.349 14.012 1.00 11.25 311 GLY B C 1
ATOM 1180 O O . GLY B 1 34 ? 1.657 -4.060 13.570 1.00 13.93 311 GLY B O 1
ATOM 1181 N N . GLU B 1 35 ? 0.393 -5.077 15.118 1.00 10.62 312 GLU B N 1
ATOM 1182 C CA . GLU B 1 35 ? 1.556 -5.698 15.768 1.00 12.88 312 GLU B CA 1
ATOM 1183 C C . GLU B 1 35 ? 2.123 -6.858 14.957 1.00 13.43 312 GLU B C 1
ATOM 1184 O O . GLU B 1 35 ? 1.472 -7.436 14.073 1.00 9.31 312 GLU B O 1
ATOM 1190 N N . GLN B 1 36 ? 3.361 -7.211 15.280 1.00 14.50 313 GLN B N 1
ATOM 1191 C CA . GLN B 1 36 ? 4.035 -8.339 14.616 1.00 14.22 313 GLN B CA 1
ATOM 1192 C C . GLN B 1 36 ? 3.253 -9.643 14.670 1.00 14.46 313 GLN B C 1
ATOM 1193 O O . GLN B 1 36 ? 2.862 -10.124 15.746 1.00 13.52 313 GLN B O 1
ATOM 1199 N N . LEU B 1 37 ? 3.024 -10.215 13.495 1.00 13.41 314 LEU B N 1
ATOM 1200 C CA . LEU B 1 37 ? 2.402 -11.529 13.386 1.00 13.43 314 LEU B CA 1
ATOM 1201 C C . LEU B 1 37 ? 3.502 -12.587 13.290 1.00 15.45 314 LEU B C 1
ATOM 1202 O O . LEU B 1 37 ? 3.594 -13.474 14.121 1.00 17.05 314 LEU B O 1
ATOM 1207 N N . GLN B 1 38 ? 4.324 -12.458 12.254 1.00 15.80 315 GLN B N 1
ATOM 1208 C CA . GLN B 1 38 ? 5.407 -13.380 11.947 1.00 19.94 315 GLN B CA 1
ATOM 1209 C C . GLN B 1 38 ? 6.404 -12.510 11.198 1.00 18.45 315 GLN B C 1
ATOM 1210 O O . GLN B 1 38 ? 6.045 -11.928 10.184 1.00 16.55 315 GLN B O 1
ATOM 1216 N N . GLY B 1 39 ? 7.630 -12.374 11.694 1.00 17.88 316 GLY B N 1
ATOM 1217 C CA . GLY B 1 39 ? 8.597 -11.492 11.037 1.00 16.17 316 GLY B CA 1
ATOM 1218 C C . GLY B 1 39 ? 8.110 -10.050 11.048 1.00 16.56 316 GLY B C 1
ATOM 1219 O O . GLY B 1 39 ? 7.801 -9.489 12.112 1.00 15.68 316 GLY B O 1
ATOM 1220 N N . GLU B 1 40 ? 8.055 -9.457 9.856 1.00 14.85 317 GLU B N 1
ATOM 1221 C CA . GLU B 1 40 ? 7.584 -8.091 9.645 1.00 14.06 317 GLU B CA 1
ATOM 1222 C C . GLU B 1 40 ? 6.138 -8.082 9.124 1.00 10.85 317 GLU B C 1
ATOM 1223 O O . GLU B 1 40 ? 5.588 -7.013 8.882 1.00 13.86 317 GLU B O 1
ATOM 1229 N N . LEU B 1 41 ? 5.526 -9.255 8.964 1.00 12.07 318 LEU B N 1
ATOM 1230 C CA . LEU B 1 41 ? 4.060 -9.293 8.705 1.00 12.58 318 LEU B CA 1
ATOM 1231 C C . LEU B 1 41 ? 3.303 -8.863 9.957 1.00 12.78 318 LEU B C 1
ATOM 1232 O O . LEU B 1 41 ? 3.770 -9.117 11.081 1.00 15.52 318 LEU B O 1
ATOM 1237 N N . ARG B 1 42 ? 2.134 -8.249 9.770 1.00 10.34 319 ARG B N 1
ATOM 1238 C CA . ARG B 1 42 ? 1.388 -7.630 10.878 1.00 8.30 319 ARG B CA 1
ATOM 1239 C C . ARG B 1 42 ? -0.022 -8.196 11.038 1.00 8.80 319 ARG B C 1
ATOM 1240 O O . ARG B 1 42 ? -0.712 -8.487 10.057 1.00 10.09 319 ARG B O 1
ATOM 1248 N N . TRP B 1 43 ? -0.451 -8.366 12.284 1.00 8.48 320 TRP B N 1
ATOM 1249 C CA . TRP B 1 43 ? -1.870 -8.637 12.543 1.00 8.25 320 TRP B CA 1
ATOM 1250 C C . TRP B 1 43 ? -2.784 -7.580 11.941 1.00 9.62 320 TRP B C 1
ATOM 1251 O O . TRP B 1 43 ? -2.468 -6.382 11.936 1.00 8.66 320 TRP B O 1
ATOM 1262 N N . LYS B 1 44 ? -3.955 -8.023 11.460 1.00 8.76 321 LYS B N 1
ATOM 1263 C CA . LYS B 1 44 ? -4.934 -7.098 10.872 1.00 8.99 321 LYS B CA 1
ATOM 1264 C C . LYS B 1 44 ? -6.222 -7.180 11.670 1.00 7.64 321 LYS B C 1
ATOM 1265 O O . LYS B 1 44 ? -7.275 -6.730 11.207 1.00 8.90 321 LYS B O 1
ATOM 1271 N N . GLY B 1 45 ? -6.109 -7.736 12.882 1.00 7.00 322 GLY B N 1
ATOM 1272 C CA . GLY B 1 45 ? -7.217 -7.818 13.825 1.00 7.67 322 GLY B CA 1
ATOM 1273 C C . GLY B 1 45 ? -6.607 -7.819 15.223 1.00 8.37 322 GLY B C 1
ATOM 1274 O O . GLY B 1 45 ? -5.375 -7.790 15.374 1.00 9.61 322 GLY B O 1
ATOM 1275 N N . MET B 1 46 ? -7.475 -7.912 16.226 1.00 7.87 323 MET B N 1
ATOM 1276 C CA . MET B 1 46 ? -7.070 -8.088 17.640 1.00 4.82 323 MET B CA 1
ATOM 1277 C C . MET B 1 46 ? -7.314 -9.543 18.055 1.00 9.71 323 MET B C 1
ATOM 1278 O O . MET B 1 46 ? -8.180 -10.209 17.500 1.00 8.11 323 MET B O 1
ATOM 1283 N N . VAL B 1 47 ? -6.601 -10.016 19.089 1.00 7.65 324 VAL B N 1
ATOM 1284 C CA . VAL B 1 47 ? -6.874 -11.323 19.701 1.00 8.80 324 VAL B CA 1
ATOM 1285 C C . VAL B 1 47 ? -7.126 -11.032 21.160 1.00 8.78 324 VAL B C 1
ATOM 1286 O O . VAL B 1 47 ? -6.283 -10.405 21.820 1.00 9.43 324 VAL B O 1
ATOM 1290 N N . ILE B 1 48 ? -8.288 -11.455 21.647 1.00 7.97 325 ILE B N 1
ATOM 1291 C CA . ILE B 1 48 ? -8.666 -11.171 23.044 1.00 8.85 325 ILE B CA 1
ATOM 1292 C C . ILE B 1 48 ? -8.805 -12.506 23.745 1.00 11.21 325 ILE B C 1
ATOM 1293 O O . ILE B 1 48 ? -9.577 -13.357 23.319 1.00 11.37 325 ILE B O 1
ATOM 1298 N N . GLY B 1 49 ? -8.075 -12.724 24.831 1.00 12.58 326 GLY B N 1
ATOM 1299 C CA . GLY B 1 49 ? -8.174 -14.020 25.488 1.00 12.50 326 GLY B CA 1
ATOM 1300 C C . GLY B 1 49 ? -9.449 -14.095 26.315 1.00 15.12 326 GLY B C 1
ATOM 1301 O O . GLY B 1 49 ? -9.925 -13.092 26.822 1.00 15.61 326 GLY B O 1
ATOM 1302 N N . ALA B 1 50 ? -10.024 -15.295 26.408 1.00 17.38 327 ALA B N 1
ATOM 1303 C CA . ALA B 1 50 ? -11.235 -15.521 27.199 1.00 18.24 327 ALA B CA 1
ATOM 1304 C C . ALA B 1 50 ? -11.398 -17.023 27.401 1.00 15.90 327 ALA B C 1
ATOM 1305 O O . ALA B 1 50 ? -10.911 -17.815 26.613 1.00 15.26 327 ALA B O 1
ATOM 1307 N N . SER B 1 51 ? -12.106 -17.438 28.440 1.00 15.44 328 SER B N 1
ATOM 1308 C CA A SER B 1 51 ? -12.304 -18.854 28.697 0.50 17.40 328 SER B CA 1
ATOM 1309 C CA B SER B 1 51 ? -12.234 -18.866 28.653 0.50 17.12 328 SER B CA 1
ATOM 1310 C C . SER B 1 51 ? -13.122 -19.520 27.604 1.00 16.17 328 SER B C 1
ATOM 1311 O O . SER B 1 51 ? -14.042 -18.916 27.059 1.00 16.34 328 SER B O 1
ATOM 1316 N N . GLU B 1 52 ? -12.805 -20.776 27.325 1.00 16.48 329 GLU B N 1
ATOM 1317 C CA . GLU B 1 52 ? -13.534 -21.573 26.360 1.00 18.31 329 GLU B CA 1
ATOM 1318 C C . GLU B 1 52 ? -15.016 -21.526 26.717 1.00 18.09 329 GLU B C 1
ATOM 1319 O O . GLU B 1 52 ? -15.373 -21.650 27.901 1.00 17.65 329 GLU B O 1
ATOM 1325 N N . GLY B 1 53 ? -15.858 -21.319 25.701 1.00 13.70 330 GLY B N 1
ATOM 1326 C CA . GLY B 1 53 ? -17.300 -21.270 25.862 1.00 13.93 330 GLY B CA 1
ATOM 1327 C C . GLY B 1 53 ? -17.916 -19.954 26.272 1.00 13.60 330 GLY B C 1
ATOM 1328 O O . GLY B 1 53 ? -19.133 -19.847 26.445 1.00 14.30 330 GLY B O 1
ATOM 1329 N N . THR B 1 54 ? -17.084 -18.940 26.462 1.00 13.04 331 THR B N 1
ATOM 1330 C CA . THR B 1 54 ? -17.570 -17.614 26.788 1.00 11.75 331 THR B CA 1
ATOM 1331 C C . THR B 1 54 ? -18.364 -17.068 25.594 1.00 12.20 331 THR B C 1
ATOM 1332 O O . THR B 1 54 ? -18.008 -17.296 24.430 1.00 9.86 331 THR B O 1
ATOM 1336 N N . GLU B 1 55 ? -19.481 -16.415 25.874 1.00 10.47 332 GLU B N 1
ATOM 1337 C CA . GLU B 1 55 ? -20.278 -15.857 24.770 1.00 9.34 332 GLU B CA 1
ATOM 1338 C C . GLU B 1 55 ? -19.557 -14.721 24.080 1.00 8.95 332 GLU B C 1
ATOM 1339 O O . GLU B 1 55 ? -18.919 -13.895 24.739 1.00 9.79 332 GLU B O 1
ATOM 1345 N N . VAL B 1 56 ? -19.684 -14.686 22.755 1.00 8.87 333 VAL B N 1
ATOM 1346 C CA . VAL B 1 56 ? -19.153 -13.598 21.928 1.00 8.18 333 VAL B CA 1
ATOM 1347 C C . VAL B 1 56 ? -20.327 -12.709 21.527 1.00 9.08 333 VAL B C 1
ATOM 1348 O O . VAL B 1 56 ? -21.290 -13.182 20.917 1.00 9.90 333 VAL B O 1
ATOM 1352 N N . LYS B 1 57 ? -20.262 -11.424 21.845 1.00 8.89 334 LYS B N 1
ATOM 1353 C CA . LYS B 1 57 ? -21.366 -10.516 21.505 1.00 10.43 334 LYS B CA 1
ATOM 1354 C C . LYS B 1 57 ? -21.178 -9.773 20.172 1.00 9.92 334 LYS B C 1
ATOM 1355 O O . LYS B 1 57 ? -20.065 -9.267 19.876 1.00 9.83 334 LYS B O 1
ATOM 1361 N N . ALA B 1 58 ? -22.259 -9.677 19.390 1.00 10.02 335 ALA B N 1
ATOM 1362 C CA . ALA B 1 58 ? -22.267 -8.737 18.250 1.00 9.04 335 ALA B CA 1
ATOM 1363 C C . ALA B 1 58 ? -21.937 -7.332 18.780 1.00 8.67 335 ALA B C 1
ATOM 1364 O O . ALA B 1 58 ? -22.560 -6.859 19.728 1.00 8.90 335 ALA B O 1
ATOM 1366 N N . ILE B 1 59 ? -21.020 -6.605 18.146 1.00 9.56 336 ILE B N 1
ATOM 1367 C CA . ILE B 1 59 ? -20.720 -5.270 18.686 1.00 10.99 336 ILE B CA 1
ATOM 1368 C C . ILE B 1 59 ? -21.798 -4.215 18.432 1.00 10.17 336 ILE B C 1
ATOM 1369 O O . ILE B 1 59 ? -21.824 -3.159 19.084 1.00 11.42 336 ILE B O 1
ATOM 1374 N N . ALA B 1 60 ? -22.676 -4.488 17.468 1.00 8.43 337 ALA B N 1
ATOM 1375 C CA . ALA B 1 60 ? -23.636 -3.511 17.018 1.00 7.75 337 ALA B CA 1
ATOM 1376 C C . ALA B 1 60 ? -24.672 -4.285 16.191 1.00 10.84 337 ALA B C 1
ATOM 1377 O O . ALA B 1 60 ? -24.393 -5.402 15.750 1.00 12.14 337 ALA B O 1
ATOM 1379 N N . ASP B 1 61 ? -25.836 -3.684 15.970 1.00 10.10 338 ASP B N 1
ATOM 1380 C CA . ASP B 1 61 ? -26.876 -4.302 15.157 1.00 10.74 338 ASP B CA 1
ATOM 1381 C C . ASP B 1 61 ? -26.282 -4.586 13.790 1.00 8.37 338 ASP B C 1
ATOM 1382 O O . ASP B 1 61 ? -25.450 -3.830 13.300 1.00 12.15 338 ASP B O 1
ATOM 1387 N N . GLY B 1 62 ? -26.745 -5.661 13.163 1.00 9.52 339 GLY B N 1
ATOM 1388 C CA . GLY B 1 62 ? -26.337 -6.002 11.821 1.00 7.32 339 GLY B CA 1
ATOM 1389 C C . GLY B 1 62 ? -26.956 -7.271 11.281 1.00 10.31 339 GLY B C 1
ATOM 1390 O O . GLY B 1 62 ? -27.911 -7.841 11.848 1.00 10.02 339 GLY B O 1
ATOM 1391 N N . ARG B 1 63 ? -26.421 -7.706 10.151 1.00 9.03 340 ARG B N 1
ATOM 1392 C CA . ARG B 1 63 ? -26.900 -8.917 9.470 1.00 10.24 340 ARG B CA 1
ATOM 1393 C C . ARG B 1 63 ? -25.756 -9.916 9.365 1.00 8.83 340 ARG B C 1
ATOM 1394 O O . ARG B 1 63 ? -24.621 -9.549 9.021 1.00 7.88 340 ARG B O 1
ATOM 1402 N N . VAL B 1 64 ? -26.019 -11.162 9.738 1.00 7.51 341 VAL B N 1
ATOM 1403 C CA . VAL B 1 64 ? -24.993 -12.196 9.662 1.00 8.31 341 VAL B CA 1
ATOM 1404 C C . VAL B 1 64 ? -24.758 -12.595 8.203 1.00 8.28 341 VAL B C 1
ATOM 1405 O O . VAL B 1 64 ? -25.717 -12.926 7.478 1.00 10.43 341 VAL B O 1
ATOM 1409 N N . ILE B 1 65 ? -23.515 -12.528 7.737 1.00 8.30 342 ILE B N 1
ATOM 1410 C CA . ILE B 1 65 ? -23.250 -12.799 6.308 1.00 9.21 342 ILE B CA 1
ATOM 1411 C C . ILE B 1 65 ? -22.344 -13.988 6.068 1.00 9.92 342 ILE B C 1
ATOM 1412 O O . ILE B 1 65 ? -22.301 -14.524 4.963 1.00 12.39 342 ILE B O 1
ATOM 1417 N N . LEU B 1 66 ? -21.652 -14.436 7.116 1.00 8.98 343 LEU B N 1
ATOM 1418 C CA . LEU B 1 66 ? -20.828 -15.627 7.017 1.00 12.37 343 LEU B CA 1
ATOM 1419 C C . LEU B 1 66 ? -20.832 -16.327 8.382 1.00 11.63 343 LEU B C 1
ATOM 1420 O O . LEU B 1 66 ? -20.868 -15.666 9.418 1.00 10.85 343 LEU B O 1
ATOM 1425 N N . ALA B 1 67 ? -20.885 -17.664 8.369 1.00 10.96 344 ALA B N 1
ATOM 1426 C CA . ALA B 1 67 ? -20.718 -18.495 9.550 1.00 9.76 344 ALA B CA 1
ATOM 1427 C C . ALA B 1 67 ? -20.097 -19.801 9.052 1.00 11.42 344 ALA B C 1
ATOM 1428 O O . ALA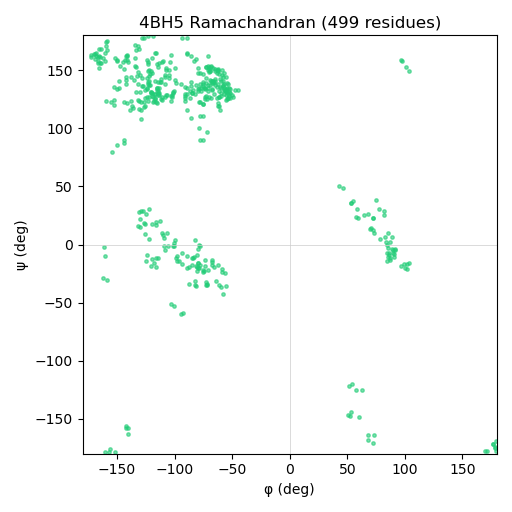 B 1 67 ? -20.825 -20.756 8.765 1.00 15.06 344 ALA B O 1
ATOM 1430 N N . ASP B 1 68 ? -18.770 -19.832 8.928 1.00 8.67 345 ASP B N 1
ATOM 1431 C CA . ASP B 1 68 ? -18.091 -20.959 8.323 1.00 10.23 345 ASP B CA 1
ATOM 1432 C C . ASP B 1 68 ? -16.608 -20.889 8.653 1.00 8.72 345 ASP B C 1
ATOM 1433 O O . ASP B 1 68 ? -16.074 -19.819 8.987 1.00 8.41 345 ASP B O 1
ATOM 1438 N N . TRP B 1 69 ? -15.952 -22.027 8.510 1.00 9.59 346 TRP B N 1
ATOM 1439 C CA . TRP B 1 69 ? -14.513 -22.099 8.590 1.00 9.36 346 TRP B CA 1
ATOM 1440 C C . TRP B 1 69 ? -13.876 -21.174 7.550 1.00 10.16 346 TRP B C 1
ATOM 1441 O O . TRP B 1 69 ? -14.300 -21.130 6.375 1.00 12.26 346 TRP B O 1
ATOM 1452 N N . LEU B 1 70 ? -12.839 -20.469 7.970 1.00 10.29 347 LEU B N 1
ATOM 1453 C CA . LEU B 1 70 ? -12.003 -19.739 7.020 1.00 9.68 347 LEU B CA 1
ATOM 1454 C C . LEU B 1 70 ? -10.573 -20.008 7.452 1.00 8.57 347 LEU B C 1
ATOM 1455 O O . LEU B 1 70 ? -10.181 -19.657 8.559 1.00 9.73 347 LEU B O 1
ATOM 1460 N N . GLN B 1 71 ? -9.806 -20.652 6.583 1.00 8.39 348 GLN B N 1
ATOM 1461 C CA . GLN B 1 71 ? -8.463 -21.102 6.932 1.00 11.32 348 GLN B CA 1
ATOM 1462 C C . GLN B 1 71 ? -7.585 -19.969 7.477 1.00 11.35 348 GLN B C 1
ATOM 1463 O O . GLN B 1 71 ? -7.502 -18.905 6.865 1.00 12.60 348 GLN B O 1
ATOM 1469 N N . GLY B 1 72 ? -7.009 -20.195 8.660 1.00 10.55 349 GLY B N 1
ATOM 1470 C CA . GLY B 1 72 ? -6.145 -19.241 9.380 1.00 12.43 349 GLY B CA 1
ATOM 1471 C C . GLY B 1 72 ? -6.894 -18.587 10.528 1.00 10.14 349 GLY B C 1
ATOM 1472 O O . GLY B 1 72 ? -6.285 -18.056 11.491 1.00 13.32 349 GLY B O 1
ATOM 1473 N N . TYR B 1 73 ? -8.224 -18.712 10.480 1.00 11.40 350 TYR B N 1
ATOM 1474 C CA . TYR B 1 73 ? -9.090 -18.019 11.445 1.00 10.38 350 TYR B CA 1
ATOM 1475 C C . TYR B 1 73 ? -10.170 -18.888 12.099 1.00 10.50 350 TYR B C 1
ATOM 1476 O O . TYR B 1 73 ? -11.070 -18.366 12.772 1.00 9.02 350 TYR B O 1
ATOM 1485 N N . GLY B 1 74 ? -10.018 -20.203 11.989 1.00 8.97 351 GLY B N 1
ATOM 1486 C CA . GLY B 1 74 ? -10.976 -21.151 12.540 1.00 10.99 351 GLY B CA 1
ATOM 1487 C C . GLY B 1 74 ? -12.396 -20.849 12.076 1.00 9.91 351 GLY B C 1
ATOM 1488 O O . GLY B 1 74 ? -12.637 -20.382 10.929 1.00 9.70 351 GLY B O 1
ATOM 1489 N N . LEU B 1 75 ? -13.357 -21.150 12.946 1.00 9.59 352 LEU B N 1
ATOM 1490 C CA . LEU B 1 75 ? -14.751 -20.842 12.596 1.00 10.33 352 LEU B CA 1
ATOM 1491 C C . LEU B 1 75 ? -14.990 -19.342 12.733 1.00 10.29 352 LEU B C 1
ATOM 1492 O O . LEU B 1 75 ? -14.837 -18.797 13.828 1.00 9.24 352 LEU B O 1
ATOM 1497 N N . VAL B 1 76 ? -15.398 -18.692 11.644 1.00 8.69 353 VAL B N 1
ATOM 1498 C CA . VAL B 1 76 ? -15.650 -17.247 11.632 1.00 8.50 353 VAL B CA 1
ATOM 1499 C C . VAL B 1 76 ? -17.138 -16.940 11.461 1.00 9.92 353 VAL B C 1
ATOM 1500 O O . VAL B 1 76 ? -17.827 -17.603 10.664 1.00 10.05 353 VAL B O 1
ATOM 1504 N N . VAL B 1 77 ? -17.616 -15.935 12.200 1.00 6.06 354 VAL B N 1
ATOM 1505 C CA . VAL B 1 77 ? -18.927 -15.323 11.981 1.00 7.39 354 VAL B CA 1
ATOM 1506 C C . VAL B 1 77 ? -18.674 -13.874 11.556 1.00 7.19 354 VAL B C 1
ATOM 1507 O O . VAL B 1 77 ? -17.804 -13.215 12.132 1.00 7.98 354 VAL B O 1
ATOM 1511 N N . VAL B 1 78 ? -19.368 -13.418 10.514 1.00 7.31 355 VAL B N 1
ATOM 1512 C CA . VAL B 1 78 ? -19.198 -12.044 10.012 1.00 6.60 355 VAL B CA 1
ATOM 1513 C C . VAL B 1 78 ? -20.538 -11.320 10.084 1.00 6.74 355 VAL B C 1
ATOM 1514 O O . VAL B 1 78 ? -21.575 -11.859 9.634 1.00 5.78 355 VAL B O 1
ATOM 1518 N N . VAL B 1 79 ? -20.554 -10.119 10.649 1.00 6.78 356 VAL B N 1
ATOM 1519 C CA . VAL B 1 79 ? -21.751 -9.304 10.714 1.00 6.43 356 VAL B CA 1
ATOM 1520 C C . VAL B 1 79 ? -21.557 -8.006 9.923 1.00 9.47 356 VAL B C 1
ATOM 1521 O O . VAL B 1 79 ? -20.574 -7.286 10.167 1.00 9.47 356 VAL B O 1
ATOM 1525 N N . GLU B 1 80 ? -22.451 -7.721 8.974 1.00 9.48 357 GLU B N 1
ATOM 1526 C CA A GLU B 1 80 ? -22.425 -6.427 8.268 0.50 8.91 357 GLU B CA 1
ATOM 1527 C CA B GLU B 1 80 ? -22.404 -6.418 8.288 0.50 9.64 357 GLU B CA 1
ATOM 1528 C C . GLU B 1 80 ? -23.301 -5.420 9.019 1.00 11.29 357 GLU B C 1
ATOM 1529 O O . GLU B 1 80 ? -24.428 -5.733 9.402 1.00 10.05 357 GLU B O 1
ATOM 1540 N N . HIS B 1 81 ? -22.798 -4.200 9.208 1.00 9.11 358 HIS B N 1
ATOM 1541 C CA . HIS B 1 81 ? -23.532 -3.186 9.957 1.00 10.68 358 HIS B CA 1
ATOM 1542 C C . HIS B 1 81 ? -24.137 -2.101 9.077 1.00 11.43 358 HIS B C 1
ATOM 1543 O O . HIS B 1 81 ? -24.836 -1.213 9.587 1.00 14.92 358 HIS B O 1
ATOM 1550 N N . GLY B 1 82 ? -23.903 -2.185 7.776 1.00 13.32 359 GLY B N 1
ATOM 1551 C CA . GLY B 1 82 ? -24.501 -1.233 6.832 1.00 15.86 359 GLY B CA 1
ATOM 1552 C C . GLY B 1 82 ? -23.514 -0.125 6.537 1.00 17.16 359 GLY B C 1
ATOM 1553 O O . GLY B 1 82 ? -22.534 0.087 7.290 1.00 15.51 359 GLY B O 1
ATOM 1554 N N . LYS B 1 83 ? -23.734 0.536 5.405 1.00 16.71 360 LYS B N 1
ATOM 1555 C CA . LYS B 1 83 ? -22.932 1.689 5.015 1.00 19.79 360 LYS B CA 1
ATOM 1556 C C . LYS B 1 83 ? -21.435 1.400 5.020 1.00 17.47 360 LYS B C 1
ATOM 1557 O O . LYS B 1 83 ? -20.634 2.269 5.352 1.00 19.32 360 LYS B O 1
ATOM 1563 N N . GLY B 1 84 ? -21.063 0.184 4.648 1.00 16.20 361 GLY B N 1
ATOM 1564 C CA . GLY B 1 84 ? -19.640 -0.130 4.488 1.00 15.18 361 GLY B CA 1
ATOM 1565 C C . GLY B 1 84 ? -18.881 -0.637 5.704 1.00 14.13 361 GLY B C 1
ATOM 1566 O O . GLY B 1 84 ? -17.659 -0.770 5.636 1.00 14.23 361 GLY B O 1
ATOM 1567 N N . ASP B 1 85 ? -19.560 -0.900 6.824 1.00 12.36 362 ASP B N 1
ATOM 1568 C CA . ASP B 1 85 ? -18.852 -1.368 8.024 1.00 10.39 362 ASP B CA 1
ATOM 1569 C C . ASP B 1 85 ? -19.209 -2.816 8.340 1.00 8.86 362 ASP B C 1
ATOM 1570 O O . ASP B 1 85 ? -20.351 -3.213 8.179 1.00 9.07 362 ASP B O 1
ATOM 1575 N N . MET B 1 86 ? -18.226 -3.591 8.796 1.00 9.23 363 MET B N 1
ATOM 1576 C CA . MET B 1 86 ? -18.429 -5.009 9.080 1.00 10.25 363 MET B CA 1
ATOM 1577 C C . MET B 1 86 ? -17.538 -5.420 10.252 1.00 7.35 363 MET B C 1
ATOM 1578 O O . MET B 1 86 ? -16.483 -4.810 10.483 1.00 8.70 363 MET B O 1
ATOM 1583 N N . SER B 1 87 ? -17.956 -6.454 10.993 1.00 7.28 364 SER B N 1
ATOM 1584 C CA . SER B 1 87 ? -17.086 -7.005 12.053 1.00 7.17 364 SER B CA 1
ATOM 1585 C C . SER B 1 87 ? -16.985 -8.505 11.897 1.00 6.90 364 SER B C 1
ATOM 1586 O O . SER B 1 87 ? -17.954 -9.141 11.460 1.00 6.66 364 SER B O 1
ATOM 1589 N N . LEU B 1 88 ? -15.817 -9.054 12.237 1.00 4.59 365 LEU B N 1
ATOM 1590 C CA . LEU B 1 88 ? -15.507 -10.466 12.027 1.00 6.87 365 LEU B CA 1
ATOM 1591 C C . LEU B 1 88 ? -15.034 -11.050 13.315 1.00 6.52 365 LEU B C 1
ATOM 1592 O O . LEU B 1 88 ? -14.255 -10.414 13.999 1.00 6.96 365 LEU B O 1
ATOM 1597 N N . TYR B 1 89 ? -15.518 -12.252 13.629 1.00 6.59 366 TYR B N 1
ATOM 1598 C CA . TYR B 1 89 ? -15.282 -12.895 14.926 1.00 5.69 366 TYR B CA 1
ATOM 1599 C C . TYR B 1 89 ? -14.763 -14.329 14.626 1.00 6.88 366 TYR B C 1
ATOM 1600 O O . TYR B 1 89 ? -15.509 -15.114 14.068 1.00 9.07 366 TYR B O 1
ATOM 1609 N N . GLY B 1 90 ? -13.530 -14.661 14.991 1.00 6.85 367 GLY B N 1
ATOM 1610 C CA . GLY B 1 90 ? -12.938 -15.971 14.661 1.00 7.74 367 GLY B CA 1
ATOM 1611 C C . GLY B 1 90 ? -12.444 -16.776 15.854 1.00 7.76 367 GLY B C 1
ATOM 1612 O O . GLY B 1 90 ? -12.495 -16.319 17.005 1.00 8.53 367 GLY B O 1
ATOM 1613 N N . TYR B 1 91 ? -11.919 -17.955 15.516 1.00 8.30 368 TYR B N 1
ATOM 1614 C CA . TYR B 1 91 ? -11.371 -18.959 16.414 1.00 9.04 368 TYR B CA 1
ATOM 1615 C C . TYR B 1 91 ? -12.469 -19.635 17.251 1.00 9.40 368 TYR B C 1
ATOM 1616 O O . TYR B 1 91 ? -12.175 -20.303 18.261 1.00 10.30 368 TYR B O 1
ATOM 1625 N N . ASN B 1 92 ? -13.733 -19.447 16.869 1.00 10.30 369 ASN B N 1
ATOM 1626 C CA . ASN B 1 92 ? -14.834 -19.913 17.703 1.00 9.09 369 ASN B CA 1
ATOM 1627 C C . ASN B 1 92 ? -15.001 -21.419 17.754 1.00 8.76 369 ASN B C 1
ATOM 1628 O O . ASN B 1 92 ? -14.703 -22.146 16.792 1.00 8.53 369 ASN B O 1
ATOM 1633 N N . GLN B 1 93 ? -15.512 -21.896 18.880 1.00 8.60 370 GLN B N 1
ATOM 1634 C CA . GLN B 1 93 ? -15.846 -23.321 18.983 1.00 10.30 370 GLN B CA 1
ATOM 1635 C C . GLN B 1 93 ? -17.194 -23.659 18.341 1.00 9.43 370 GLN B C 1
ATOM 1636 O O . GLN B 1 93 ? -17.436 -24.802 18.000 1.00 9.15 370 GLN B O 1
ATOM 1642 N N . SER B 1 94 ? -18.054 -22.656 18.216 1.00 9.24 371 SER B N 1
ATOM 1643 C CA . SER B 1 94 ? -19.391 -22.825 17.602 1.00 8.60 371 SER B CA 1
ATOM 1644 C C . SER B 1 94 ? -20.000 -21.463 17.308 1.00 7.83 371 SER B C 1
ATOM 1645 O O . SER B 1 94 ? -19.572 -20.444 17.848 1.00 8.56 371 SER B O 1
ATOM 1648 N N . ALA B 1 95 ? -21.001 -21.455 16.425 1.00 8.34 372 ALA B N 1
ATOM 1649 C CA . ALA B 1 95 ? -21.766 -20.252 16.097 1.00 8.75 372 ALA B CA 1
ATOM 1650 C C . ALA B 1 95 ? -23.169 -20.385 16.696 1.00 9.16 372 ALA B C 1
ATOM 1651 O O . ALA B 1 95 ? -23.735 -21.485 16.721 1.00 9.16 372 ALA B O 1
ATOM 1653 N N . LEU B 1 96 ? -23.739 -19.265 17.127 1.00 6.36 373 LEU B N 1
ATOM 1654 C CA . LEU B 1 96 ? -25.062 -19.201 17.752 1.00 7.73 373 LEU B CA 1
ATOM 1655 C C . LEU B 1 96 ? -26.075 -18.538 16.818 1.00 8.57 373 LEU B C 1
ATOM 1656 O O . LEU B 1 96 ? -27.229 -18.284 17.197 1.00 8.75 373 LEU B O 1
ATOM 1661 N N . VAL B 1 97 ? -25.621 -18.265 15.602 1.00 10.47 374 VAL B N 1
ATOM 1662 C CA . VAL B 1 97 ? -26.450 -17.609 14.592 1.00 8.42 374 VAL B CA 1
ATOM 1663 C C . VAL B 1 97 ? -26.204 -18.194 13.231 1.00 10.99 374 VAL B C 1
ATOM 1664 O O . VAL B 1 97 ? -25.179 -18.841 13.018 1.00 10.49 374 VAL B O 1
ATOM 1668 N N . SER B 1 98 ? -27.140 -17.946 12.326 1.00 9.21 375 SER B N 1
ATOM 1669 C CA . SER B 1 98 ? -27.048 -18.464 10.953 1.00 8.33 375 SER B CA 1
ATOM 1670 C C . SER B 1 98 ? -26.900 -17.332 9.930 1.00 7.91 375 SER B C 1
ATOM 1671 O O . SER B 1 98 ? -27.431 -16.239 10.129 1.00 8.03 375 SER B O 1
ATOM 1674 N N . VAL B 1 99 ? -26.266 -17.631 8.799 1.00 7.02 376 VAL B N 1
ATOM 1675 C CA . VAL B 1 99 ? -26.219 -16.652 7.703 1.00 8.79 376 VAL B CA 1
ATOM 1676 C C . VAL B 1 99 ? -27.597 -16.135 7.335 1.00 10.00 376 VAL B C 1
ATOM 1677 O O . VAL B 1 99 ? -28.556 -16.917 7.234 1.00 10.19 376 VAL B O 1
ATOM 1681 N N . GLY B 1 100 ? -27.695 -14.810 7.184 1.00 6.86 377 GLY B N 1
ATOM 1682 C CA . GLY B 1 100 ? -28.987 -14.214 6.813 1.00 8.02 377 GLY B CA 1
ATOM 1683 C C . GLY B 1 100 ? -29.784 -13.628 7.965 1.00 7.43 377 GLY B C 1
ATOM 1684 O O . GLY B 1 100 ? -30.675 -12.818 7.767 1.00 8.38 377 GLY B O 1
ATOM 1685 N N . SER B 1 101 ? -29.452 -13.977 9.202 1.00 7.82 378 SER B N 1
ATOM 1686 C CA . SER B 1 101 ? -30.226 -13.434 10.319 1.00 9.72 378 SER B CA 1
ATOM 1687 C C . SER B 1 101 ? -29.857 -12.029 10.712 1.00 8.87 378 SER B C 1
ATOM 1688 O O . SER B 1 101 ? -28.693 -11.636 10.610 1.00 11.67 378 SER B O 1
ATOM 1691 N N . GLN B 1 102 ? -30.840 -11.314 11.261 1.00 9.37 379 GLN B N 1
ATOM 1692 C CA . GLN B 1 102 ? -30.589 -10.005 11.829 1.00 10.88 379 GLN B CA 1
ATOM 1693 C C . GLN B 1 102 ? -30.220 -10.183 13.301 1.00 11.32 379 GLN B C 1
ATOM 1694 O O . GLN B 1 102 ? -30.862 -10.958 14.027 1.00 12.09 379 GLN B O 1
ATOM 1700 N N . VAL B 1 103 ? -29.178 -9.480 13.742 1.00 10.62 380 VAL B N 1
ATOM 1701 C CA . VAL B 1 103 ? -28.744 -9.512 15.148 1.00 9.48 380 VAL B CA 1
ATOM 1702 C C . VAL B 1 103 ? -28.722 -8.106 15.751 1.00 11.63 380 VAL B C 1
ATOM 1703 O O . VAL B 1 103 ? -28.595 -7.089 15.043 1.00 9.36 380 VAL B O 1
ATOM 1707 N N . ARG B 1 104 ? -28.855 -8.064 17.073 1.00 12.06 381 ARG B N 1
ATOM 1708 C CA . ARG B 1 104 ? -28.902 -6.814 17.824 1.00 13.19 381 ARG B CA 1
ATOM 1709 C C . ARG B 1 104 ? -27.576 -6.620 18.528 1.00 11.60 381 ARG B C 1
ATOM 1710 O O . ARG B 1 104 ? -26.879 -7.580 18.825 1.00 10.46 381 ARG B O 1
ATOM 1718 N N . ALA B 1 105 ? -27.208 -5.360 18.719 1.00 11.25 382 ALA B N 1
ATOM 1719 C CA . ALA B 1 105 ? -26.022 -4.994 19.499 1.00 11.77 382 ALA B CA 1
ATOM 1720 C C . ALA B 1 105 ? -26.027 -5.710 20.834 1.00 11.82 382 ALA B C 1
ATOM 1721 O O . ALA B 1 105 ? -27.057 -5.720 21.507 1.00 12.98 382 ALA B O 1
ATOM 1723 N N . GLY B 1 106 ? -24.917 -6.386 21.170 1.00 10.23 383 GLY B N 1
ATOM 1724 C CA . GLY B 1 106 ? -24.815 -7.176 22.405 1.00 10.35 383 GLY B CA 1
ATOM 1725 C C . GLY B 1 106 ? -25.351 -8.595 22.392 1.00 11.19 383 GLY B C 1
ATOM 1726 O O . GLY B 1 106 ? -25.160 -9.358 23.342 1.00 12.48 383 GLY B O 1
ATOM 1727 N N . GLN B 1 107 ? -26.010 -8.991 21.307 1.00 10.07 384 GLN B N 1
ATOM 1728 C CA . GLN B 1 107 ? -26.568 -10.355 21.234 1.00 11.13 384 GLN B CA 1
ATOM 1729 C C . GLN B 1 107 ? -25.461 -11.403 21.087 1.00 8.80 384 GLN B C 1
ATOM 1730 O O . GLN B 1 107 ? -24.507 -11.172 20.321 1.00 10.95 384 GLN B O 1
ATOM 1736 N N . PRO B 1 108 ? -25.546 -12.538 21.818 1.00 10.41 385 PRO B N 1
ATOM 1737 C CA . PRO B 1 108 ? -24.586 -13.634 21.612 1.00 9.23 385 PRO B CA 1
ATOM 1738 C C . PRO B 1 108 ? -24.620 -14.171 20.168 1.00 8.77 385 PRO B C 1
ATOM 1739 O O . PRO B 1 108 ? -25.697 -14.514 19.658 1.00 10.92 385 PRO B O 1
ATOM 1743 N N . ILE B 1 109 ? -23.450 -14.289 19.542 1.00 7.89 386 ILE B N 1
ATOM 1744 C CA . ILE B 1 109 ? -23.395 -14.806 18.157 1.00 7.90 386 ILE B CA 1
ATOM 1745 C C . ILE B 1 109 ? -22.471 -15.999 18.004 1.00 7.67 386 ILE B C 1
ATOM 1746 O O . ILE B 1 109 ? -22.485 -16.679 16.972 1.00 7.29 386 ILE B O 1
ATOM 1751 N N . ALA B 1 110 ? -21.620 -16.250 18.996 1.00 7.76 387 ALA B N 1
ATOM 1752 C CA . ALA B 1 110 ? -20.677 -17.375 18.939 1.00 9.10 387 ALA B CA 1
ATOM 1753 C C . ALA B 1 110 ? -20.230 -17.692 20.357 1.00 7.09 387 ALA B C 1
ATOM 1754 O O . ALA B 1 110 ? -20.589 -16.949 21.289 1.00 9.04 387 ALA B O 1
ATOM 1756 N N . LEU B 1 111 ? -19.464 -18.774 20.493 1.00 7.34 388 LEU B N 1
ATOM 1757 C CA . LEU B 1 111 ? -18.818 -19.149 21.772 1.00 8.43 388 LEU B CA 1
ATOM 1758 C C . LEU B 1 111 ? -17.314 -19.286 21.555 1.00 9.12 388 LEU B C 1
ATOM 1759 O O . LEU B 1 111 ? -16.876 -19.905 20.576 1.00 8.18 388 LEU B O 1
ATOM 1764 N N . VAL B 1 112 ? -16.522 -18.718 22.470 1.00 9.04 389 VAL B N 1
ATOM 1765 C CA . VAL B 1 112 ? -15.049 -18.713 22.330 1.00 7.60 389 VAL B CA 1
ATOM 1766 C C . VAL B 1 112 ? -14.457 -20.112 22.294 1.00 10.89 389 VAL B C 1
ATOM 1767 O O . VAL B 1 112 ? -14.898 -21.007 23.033 1.00 11.94 389 VAL B O 1
ATOM 1771 N N . GLY B 1 113 ? -13.522 -20.321 21.369 1.00 10.66 390 GLY B N 1
ATOM 1772 C CA . GLY B 1 113 ? -12.836 -21.602 21.245 1.00 11.71 390 GLY B CA 1
ATOM 1773 C C . GLY B 1 113 ? -11.358 -21.452 20.895 1.00 13.00 390 GLY B C 1
ATOM 1774 O O . GLY B 1 113 ? -10.755 -20.381 21.099 1.00 12.01 390 GLY B O 1
ATOM 1775 N N . SER B 1 114 ? -10.817 -22.529 20.332 1.00 12.27 391 SER B N 1
ATOM 1776 C CA . SER B 1 114 ? -9.428 -22.642 19.890 1.00 14.58 391 SER B CA 1
ATOM 1777 C C . SER B 1 114 ? -9.396 -23.145 18.453 1.00 15.22 391 SER B C 1
ATOM 1778 O O . SER B 1 114 ? -8.457 -23.851 18.046 1.00 17.27 391 SER B O 1
ATOM 1781 N N . SER B 1 115 ? -10.438 -22.846 17.678 1.00 14.09 392 SER B N 1
ATOM 1782 C CA . SER B 1 115 ? -10.511 -23.411 16.311 1.00 13.85 392 SER B CA 1
ATOM 1783 C C . SER B 1 115 ? -9.453 -22.899 15.348 1.00 15.71 392 SER B C 1
ATOM 1784 O O . SER B 1 115 ? -9.222 -23.498 14.278 1.00 14.10 392 SER B O 1
ATOM 1787 N N . GLY B 1 116 ? -8.830 -21.778 15.697 1.00 14.92 393 GLY B N 1
ATOM 1788 C CA . GLY B 1 116 ? -7.700 -21.287 14.918 1.00 20.63 393 GLY B CA 1
ATOM 1789 C C . GLY B 1 116 ? -6.422 -22.054 15.230 1.00 22.72 393 GLY B C 1
ATOM 1790 O O . GLY B 1 116 ? -5.369 -21.762 14.663 1.00 24.32 393 GLY B O 1
ATOM 1791 N N . GLY B 1 117 ? -6.511 -23.015 16.152 1.00 23.42 394 GLY B N 1
ATOM 1792 C CA . GLY B 1 117 ? -5.410 -23.906 16.475 1.00 24.99 394 GLY B CA 1
ATOM 1793 C C . GLY B 1 117 ? -4.466 -23.240 17.441 1.00 27.90 394 GLY B C 1
ATOM 1794 O O . GLY B 1 117 ? -3.282 -23.597 17.508 1.00 28.41 394 GLY B O 1
ATOM 1795 N N . GLN B 1 118 ? -4.983 -22.291 18.217 1.00 27.22 395 GLN B N 1
ATOM 1796 C CA . GLN B 1 118 ? -4.116 -21.517 19.081 1.00 29.52 395 GLN B CA 1
ATOM 1797 C C . GLN B 1 118 ? -3.863 -22.180 20.434 1.00 29.39 395 GLN B C 1
ATOM 1798 O O . GLN B 1 118 ? -4.582 -23.105 20.834 1.00 27.01 395 GLN B O 1
ATOM 1804 N N . GLY B 1 119 ? -2.807 -21.725 21.109 1.00 29.26 396 GLY B N 1
ATOM 1805 C CA . GLY B 1 119 ? -2.372 -22.277 22.403 1.00 29.14 396 GLY B CA 1
ATOM 1806 C C . GLY B 1 119 ? -3.335 -22.117 23.572 1.00 28.49 396 GLY B C 1
ATOM 1807 O O . GLY B 1 119 ? -3.340 -22.922 24.502 1.00 27.29 396 GLY B O 1
ATOM 1808 N N . ARG B 1 120 ? -4.101 -21.036 23.572 1.00 26.74 397 ARG B N 1
ATOM 1809 C CA . ARG B 1 120 ? -5.147 -20.855 24.567 1.00 25.03 397 ARG B CA 1
ATOM 1810 C C . ARG B 1 120 ? -6.427 -20.373 23.859 1.00 21.77 397 ARG B C 1
ATOM 1811 O O . ARG B 1 120 ? -6.360 -19.889 22.712 1.00 21.36 397 ARG B O 1
ATOM 1819 N N . PRO B 1 121 ? -7.585 -20.529 24.521 1.00 1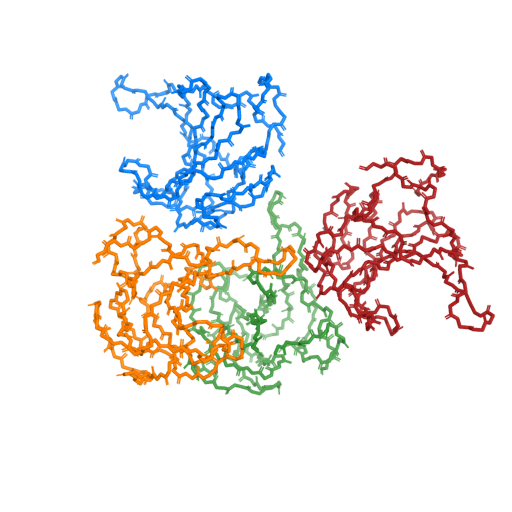7.29 398 PRO B N 1
ATOM 1820 C CA . PRO B 1 121 ? -8.840 -20.038 23.926 1.00 16.95 398 PRO B CA 1
ATOM 1821 C C . PRO B 1 121 ? -8.842 -18.516 23.794 1.00 14.26 398 PRO B C 1
ATOM 1822 O O . PRO B 1 121 ? -8.336 -17.808 24.671 1.00 15.50 398 PRO B O 1
ATOM 1826 N N . SER B 1 122 ? -9.383 -18.001 22.692 1.00 11.70 399 SER B N 1
ATOM 1827 C CA . SER B 1 122 ? -9.371 -16.559 22.506 1.00 11.32 399 SER B CA 1
ATOM 1828 C C . SER B 1 122 ? -10.278 -16.240 21.338 1.00 11.52 399 SER B C 1
ATOM 1829 O O . SER B 1 122 ? -10.607 -17.137 20.537 1.00 10.11 399 SER B O 1
ATOM 1832 N N . LEU B 1 123 ? -10.642 -14.961 21.242 1.00 9.97 400 LEU B N 1
ATOM 1833 C CA . LEU B 1 123 ? -11.400 -14.448 20.117 1.00 9.41 400 LEU B CA 1
ATOM 1834 C C . LEU B 1 123 ? -10.483 -13.712 19.142 1.00 6.79 400 LEU B C 1
ATOM 1835 O O . LEU B 1 123 ? -9.729 -12.831 19.569 1.00 9.36 400 LEU B O 1
ATOM 1840 N N . TYR B 1 124 ? -10.578 -14.031 17.838 1.00 6.93 401 TYR B N 1
ATOM 1841 C CA . TYR B 1 124 ? -9.927 -13.234 16.786 1.00 7.59 401 TYR B CA 1
ATOM 1842 C C . TYR B 1 124 ? -10.967 -12.199 16.354 1.00 7.43 401 TYR B C 1
ATOM 1843 O O . TYR B 1 124 ? -12.123 -12.555 16.144 1.00 8.26 401 TYR B O 1
ATOM 1852 N N . PHE B 1 125 ? -10.577 -10.934 16.179 1.00 7.33 402 PHE B N 1
ATOM 1853 C CA . PHE B 1 125 ? -11.585 -9.893 15.981 1.00 7.92 402 PHE B CA 1
ATOM 1854 C C . PHE B 1 125 ? -11.136 -8.810 15.010 1.00 7.00 402 PHE B C 1
ATOM 1855 O O . PHE B 1 125 ? -10.095 -8.176 15.218 1.00 7.10 402 PHE B O 1
ATOM 1863 N N . GLU B 1 126 ? -11.926 -8.621 13.956 1.00 7.56 403 GLU B N 1
ATOM 1864 C CA . GLU B 1 126 ? -11.647 -7.540 13.001 1.00 6.65 403 GLU B CA 1
ATOM 1865 C C . GLU B 1 126 ? -12.831 -6.605 12.878 1.00 7.55 403 GLU B C 1
ATOM 1866 O O . GLU B 1 126 ? -13.965 -7.009 13.024 1.00 8.44 403 GLU B O 1
ATOM 1872 N N . ILE B 1 127 ? -12.542 -5.343 12.580 1.00 7.23 404 ILE B N 1
ATOM 1873 C CA . ILE B 1 127 ? -13.554 -4.430 12.071 1.00 7.05 404 ILE B CA 1
ATOM 1874 C C . ILE B 1 127 ? -13.027 -3.937 10.724 1.00 6.96 404 ILE B C 1
ATOM 1875 O O . ILE B 1 127 ? -11.887 -3.484 10.600 1.00 8.56 404 ILE B O 1
ATOM 1880 N N . ARG B 1 128 ? -13.856 -4.075 9.704 1.00 6.60 405 ARG B N 1
ATOM 1881 C CA . ARG B 1 128 ? -13.527 -3.560 8.380 1.00 7.78 405 ARG B CA 1
ATOM 1882 C C . ARG B 1 128 ? -14.417 -2.387 8.002 1.00 9.51 405 ARG B C 1
ATOM 1883 O O . ARG B 1 128 ? -15.641 -2.509 8.026 1.00 8.44 405 ARG B O 1
ATOM 1891 N N . ARG B 1 129 ? -13.792 -1.263 7.668 1.00 8.20 406 ARG B N 1
ATOM 1892 C CA . ARG B 1 129 ? -14.485 -0.076 7.190 1.00 8.64 406 ARG B CA 1
ATOM 1893 C C . ARG B 1 129 ? -14.133 0.105 5.710 1.00 7.67 406 ARG B C 1
ATOM 1894 O O . ARG B 1 129 ? -12.980 0.052 5.307 1.00 7.34 406 ARG B O 1
ATOM 1902 N N . GLN B 1 130 ? -15.167 0.222 4.880 1.00 7.05 407 GLN B N 1
ATOM 1903 C CA . GLN B 1 130 ? -15.006 0.295 3.406 1.00 7.49 407 GLN B CA 1
ATOM 1904 C C . GLN B 1 130 ? -14.217 -0.898 2.857 1.00 7.69 407 GLN B C 1
ATOM 1905 O O . GLN B 1 130 ? -13.407 -0.756 1.916 1.00 11.60 407 GLN B O 1
ATOM 1911 N N . GLY B 1 131 ? -14.437 -2.088 3.429 1.00 7.04 408 GLY B N 1
ATOM 1912 C CA . GLY B 1 131 ? -13.802 -3.253 2.869 1.00 7.22 408 GLY B CA 1
ATOM 1913 C C . GLY B 1 131 ? -12.414 -3.557 3.381 1.00 9.48 408 GLY B C 1
ATOM 1914 O O . GLY B 1 131 ? -11.855 -4.548 2.961 1.00 9.66 408 GLY B O 1
ATOM 1915 N N . GLN B 1 132 ? -11.896 -2.782 4.329 1.00 8.47 409 GLN B N 1
ATOM 1916 C CA . GLN B 1 132 ? -10.510 -2.958 4.793 1.00 9.39 409 GLN B CA 1
ATOM 1917 C C . GLN B 1 132 ? -10.434 -3.024 6.318 1.00 7.90 409 GLN B C 1
ATOM 1918 O O . GLN B 1 132 ? -11.042 -2.183 7.010 1.00 6.33 409 GLN B O 1
ATOM 1924 N N . ALA B 1 133 ? -9.723 -4.025 6.837 1.00 8.16 410 ALA B N 1
ATOM 1925 C CA . ALA B 1 133 ? -9.537 -4.203 8.288 1.00 8.28 410 ALA B CA 1
ATOM 1926 C C . ALA B 1 133 ? -8.717 -3.043 8.828 1.00 9.09 410 ALA B C 1
ATOM 1927 O O . ALA B 1 133 ? -7.692 -2.697 8.273 1.00 9.82 410 ALA B O 1
ATOM 1929 N N . VAL B 1 134 ? -9.209 -2.422 9.895 1.00 7.07 411 VAL B N 1
ATOM 1930 C CA . VAL B 1 134 ? -8.579 -1.272 10.548 1.00 7.34 411 VAL B CA 1
ATOM 1931 C C . VAL B 1 134 ? -8.547 -1.577 12.047 1.00 7.32 411 VAL B C 1
ATOM 1932 O O . VAL B 1 134 ? -9.132 -2.576 12.504 1.00 6.90 411 VAL B O 1
ATOM 1936 N N . ASN B 1 135 ? -7.848 -0.749 12.831 1.00 7.76 412 ASN B N 1
ATOM 1937 C CA . ASN B 1 135 ? -7.751 -1.055 14.259 1.00 8.58 412 ASN B CA 1
ATOM 1938 C C . ASN B 1 135 ? -9.159 -1.008 14.844 1.00 7.83 412 ASN B C 1
ATOM 1939 O O . ASN B 1 135 ? -9.815 0.037 14.765 1.00 7.31 412 ASN B O 1
ATOM 1944 N N . PRO B 1 136 ? -9.666 -2.140 15.414 1.00 7.67 413 PRO B N 1
ATOM 1945 C CA . PRO B 1 136 ? -11.047 -2.040 15.928 1.00 6.93 413 PRO B CA 1
ATOM 1946 C C . PRO B 1 136 ? -11.263 -1.329 17.267 1.00 9.85 413 PRO B C 1
ATOM 1947 O O . PRO B 1 136 ? -12.390 -0.928 17.566 1.00 8.68 413 PRO B O 1
ATOM 1951 N N . GLN B 1 137 ? -10.208 -1.167 18.042 1.00 9.16 414 GLN B N 1
ATOM 1952 C CA . GLN B 1 137 ? -10.407 -0.774 19.436 1.00 9.10 414 GLN B CA 1
ATOM 1953 C C . GLN B 1 137 ? -11.141 0.568 19.665 1.00 9.90 414 GLN B C 1
ATOM 1954 O O . GLN B 1 137 ? -11.941 0.690 20.610 1.00 8.78 414 GLN B O 1
ATOM 1960 N N . PRO B 1 138 ? -10.893 1.575 18.813 1.00 9.17 415 PRO B N 1
ATOM 1961 C CA . PRO B 1 138 ? -11.544 2.872 19.039 1.00 8.57 415 PRO B CA 1
ATOM 1962 C C . PRO B 1 138 ? -13.065 2.839 19.049 1.00 10.30 415 PRO B C 1
ATOM 1963 O O . PRO B 1 138 ? -13.673 3.726 19.631 1.00 10.10 415 PRO B O 1
ATOM 1967 N N . TRP B 1 139 ? -13.702 1.849 18.418 1.00 10.79 416 TRP B N 1
ATOM 1968 C CA . TRP B 1 139 ? -15.175 1.785 18.479 1.00 9.97 416 TRP B CA 1
ATOM 1969 C C . TRP B 1 139 ? -15.675 1.180 19.798 1.00 11.72 416 TRP B C 1
ATOM 1970 O O . TRP B 1 139 ? -16.860 1.342 20.150 1.00 13.02 416 TRP B O 1
ATOM 1981 N N . LEU B 1 140 ? -14.810 0.444 20.493 1.00 11.00 417 LEU B N 1
ATOM 1982 C CA . LEU B 1 140 ? -15.249 -0.399 21.625 1.00 12.17 417 LEU B CA 1
ATOM 1983 C C . LEU B 1 140 ? -15.365 0.304 22.975 1.00 12.93 417 LEU B C 1
ATOM 1984 O O . LEU B 1 140 ? -14.454 1.019 23.391 1.00 14.68 417 LEU B O 1
ATOM 1989 N N . GLY B 1 141 ? -16.499 0.125 23.647 1.00 15.35 418 GLY B N 1
ATOM 1990 C CA . GLY B 1 141 ? -16.696 0.809 24.928 1.00 19.38 418 GLY B CA 1
ATOM 1991 C C . GLY B 1 141 ? -17.715 0.245 25.907 1.00 22.48 418 GLY B C 1
ATOM 1992 O O . GLY B 1 141 ? -17.549 0.400 27.118 1.00 24.76 418 GLY B O 1
ATOM 1993 N N . ARG B 1 142 ? -18.771 -0.390 25.418 1.00 22.89 419 ARG B N 1
ATOM 1994 C CA . ARG B 1 142 ? -19.821 -0.876 26.318 1.00 25.07 419 ARG B CA 1
ATOM 1995 C C . ARG B 1 142 ? -19.560 -2.317 26.706 1.00 24.48 419 ARG B C 1
ATOM 1996 O O . ARG B 1 142 ? -20.152 -2.840 27.646 1.00 25.35 419 ARG B O 1
ATOM 2004 N N . GLY C 1 13 ? -5.110 -20.302 0.781 1.00 18.01 290 GLY C N 1
ATOM 2005 C CA . GLY C 1 13 ? -4.321 -19.109 0.393 1.00 14.12 290 GLY C CA 1
ATOM 2006 C C . GLY C 1 13 ? -4.156 -19.161 -1.103 1.00 16.22 290 GLY C C 1
ATOM 2007 O O . GLY C 1 13 ? -4.569 -20.119 -1.747 1.00 16.27 290 GLY C O 1
ATOM 2008 N N . LEU C 1 14 ? -3.579 -18.106 -1.663 1.00 13.02 291 LEU C N 1
ATOM 2009 C CA . LEU C 1 14 ? -3.323 -18.069 -3.085 1.00 14.70 291 LEU C CA 1
ATOM 2010 C C . LEU C 1 14 ? -2.029 -18.758 -3.405 1.00 16.13 291 LEU C C 1
ATOM 2011 O O . LEU C 1 14 ? -1.729 -18.977 -4.569 1.00 17.35 291 LEU C O 1
ATOM 2016 N N . GLY C 1 15 ? -1.241 -19.053 -2.371 1.00 16.71 292 GLY C N 1
ATOM 2017 C CA . GLY C 1 15 ? 0.053 -19.709 -2.590 1.00 17.03 292 GLY C CA 1
ATOM 2018 C C . GLY C 1 15 ? 1.081 -18.761 -3.178 1.00 16.06 292 GLY C C 1
ATOM 2019 O O . GLY C 1 15 ? 0.917 -17.534 -3.155 1.00 16.36 292 GLY C O 1
ATOM 2020 N N . ALA C 1 16 ? 2.165 -19.313 -3.720 1.00 18.16 293 ALA C N 1
ATOM 2021 C CA . ALA C 1 16 ? 3.210 -18.461 -4.282 1.00 16.48 293 ALA C CA 1
ATOM 2022 C C . ALA C 1 16 ? 2.749 -17.898 -5.621 1.00 17.08 293 ALA C C 1
ATOM 2023 O O . ALA C 1 16 ? 1.967 -18.536 -6.311 1.00 20.11 293 ALA C O 1
ATOM 2025 N N . PRO C 1 17 ? 3.169 -16.665 -5.959 1.00 17.42 294 PRO C N 1
ATOM 2026 C CA . PRO C 1 17 ? 2.761 -16.018 -7.210 1.00 17.86 294 PRO C CA 1
ATOM 2027 C C . PRO C 1 17 ? 3.483 -16.712 -8.353 1.00 19.79 294 PRO C C 1
ATOM 2028 O O . PRO C 1 17 ? 4.609 -16.343 -8.657 1.00 20.08 294 PRO C O 1
ATOM 2032 N N . ARG C 1 18 ? 2.810 -17.657 -9.004 1.00 18.00 295 ARG C N 1
ATOM 2033 C CA . ARG C 1 18 ? 3.448 -18.528 -9.989 1.00 19.54 295 ARG C CA 1
ATOM 2034 C C . ARG C 1 18 ? 2.712 -18.527 -11.321 1.00 17.49 295 ARG C C 1
ATOM 2035 O O . ARG C 1 18 ? 2.850 -19.456 -12.097 1.00 17.65 295 ARG C O 1
ATOM 2043 N N . GLY C 1 19 ? 1.873 -17.521 -11.567 1.00 15.96 296 GLY C N 1
ATOM 2044 C CA . GLY C 1 19 ? 1.073 -17.477 -12.805 1.00 17.61 296 GLY C CA 1
ATOM 2045 C C . GLY C 1 19 ? 0.036 -18.594 -12.968 1.00 14.97 296 GLY C C 1
ATOM 2046 O O . GLY C 1 19 ? -0.346 -18.934 -14.103 1.00 19.97 296 GLY C O 1
ATOM 2047 N N . GLN C 1 20 ? -0.431 -19.165 -11.859 1.00 17.88 297 GLN C N 1
ATOM 2048 C CA . GLN C 1 20 ? -1.355 -20.315 -11.915 1.00 18.62 297 GLN C CA 1
ATOM 2049 C C . GLN C 1 20 ? -2.830 -19.937 -11.750 1.00 18.19 297 GLN C C 1
ATOM 2050 O O . GLN C 1 20 ? -3.724 -20.766 -11.972 1.00 18.36 297 GLN C O 1
ATOM 2056 N N . ALA C 1 21 ? -3.089 -18.678 -11.386 1.00 17.28 298 ALA C N 1
ATOM 2057 C CA . ALA C 1 21 ? -4.468 -18.219 -11.194 1.00 15.14 298 ALA C CA 1
ATOM 2058 C C . ALA C 1 21 ? -5.095 -17.678 -12.475 1.00 16.87 298 ALA C C 1
ATOM 2059 O O . ALA C 1 21 ? -4.400 -17.350 -13.458 1.00 16.61 298 ALA C O 1
ATOM 2061 N N . PHE C 1 22 ? -6.423 -17.564 -12.464 1.00 16.72 299 PHE C N 1
ATOM 2062 C CA . PHE C 1 22 ? -7.116 -17.078 -13.676 1.00 18.08 299 PHE C CA 1
ATOM 2063 C C . PHE C 1 22 ? -7.069 -15.555 -13.828 1.00 15.94 299 PHE C C 1
ATOM 2064 O O . PHE C 1 22 ? -7.377 -14.834 -12.869 1.00 17.01 299 PHE C O 1
ATOM 2072 N N . TRP C 1 23 ? -6.715 -15.058 -15.016 1.00 14.78 300 TRP C N 1
ATOM 2073 C CA . TRP C 1 23 ? -6.973 -13.643 -15.323 1.00 14.86 300 TRP C CA 1
ATOM 2074 C C . TRP C 1 23 ? -8.482 -13.440 -15.086 1.00 11.40 300 TRP C C 1
ATOM 2075 O O . TRP C 1 23 ? -9.306 -14.225 -15.572 1.00 13.86 300 TRP C O 1
ATOM 2086 N N . PRO C 1 24 ? -8.858 -12.421 -14.297 1.00 11.72 301 PRO C N 1
ATOM 2087 C CA . PRO C 1 24 ? -10.287 -12.264 -13.965 1.00 9.33 301 PRO C CA 1
ATOM 2088 C C . PRO C 1 24 ? -11.070 -11.774 -15.187 1.00 11.59 301 PRO C C 1
ATOM 2089 O O . PRO C 1 24 ? -12.215 -12.192 -15.411 1.00 10.82 301 PRO C O 1
ATOM 2093 N N . VAL C 1 25 ? -10.419 -10.936 -15.991 1.00 9.60 302 VAL C N 1
ATOM 2094 C CA . VAL C 1 25 ? -10.891 -10.659 -17.352 1.00 10.09 302 VAL C CA 1
ATOM 2095 C C . VAL C 1 25 ? -9.666 -10.544 -18.254 1.00 11.10 302 VAL C C 1
ATOM 2096 O O . VAL C 1 25 ? -8.576 -10.239 -17.776 1.00 11.11 302 VAL C O 1
ATOM 2100 N N . ARG C 1 26 ? -9.857 -10.733 -19.547 1.00 11.98 303 ARG C N 1
ATOM 2101 C CA . ARG C 1 26 ? -8.748 -10.557 -20.487 1.00 15.20 303 ARG C CA 1
ATOM 2102 C C . ARG C 1 26 ? -8.848 -9.197 -21.187 1.00 13.34 303 ARG C C 1
ATOM 2103 O O . ARG C 1 26 ? -9.905 -8.801 -21.661 1.00 15.01 303 ARG C O 1
ATOM 2111 N N . GLY C 1 27 ? -7.734 -8.464 -21.220 1.00 12.45 304 GLY C N 1
ATOM 2112 C CA . GLY C 1 27 ? -7.730 -7.152 -21.839 1.00 10.79 304 GLY C CA 1
ATOM 2113 C C . GLY C 1 27 ? -6.429 -6.430 -21.508 1.00 11.44 304 GLY C C 1
ATOM 2114 O O . GLY C 1 27 ? -5.548 -7.005 -20.850 1.00 13.25 304 GLY C O 1
ATOM 2115 N N . PRO C 1 28 ? -6.296 -5.174 -21.970 1.00 13.49 305 PRO C N 1
ATOM 2116 C CA . PRO C 1 28 ? -5.104 -4.342 -21.724 1.00 11.89 305 PRO C CA 1
ATOM 2117 C C . PRO C 1 28 ? -5.025 -3.920 -20.269 1.00 12.03 305 PRO C C 1
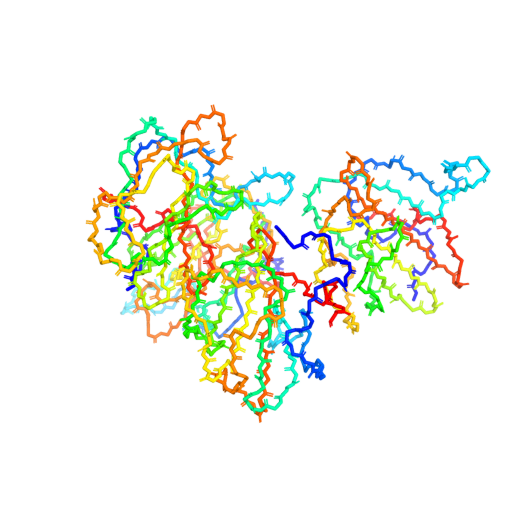ATOM 2118 O O . PRO C 1 28 ? -6.052 -3.764 -19.630 1.00 12.14 305 PRO C O 1
ATOM 2122 N N . THR C 1 29 ? -3.819 -3.680 -19.771 1.00 10.15 306 THR C N 1
ATOM 2123 C CA . THR C 1 29 ? -3.670 -3.119 -18.444 1.00 10.06 306 THR C CA 1
ATOM 2124 C C . THR C 1 29 ? -3.760 -1.601 -18.602 1.00 10.18 306 THR C C 1
ATOM 2125 O O . THR C 1 29 ? -2.870 -0.985 -19.168 1.00 12.63 306 THR C O 1
ATOM 2129 N N . LEU C 1 30 ? -4.848 -0.999 -18.140 1.00 9.06 307 LEU C N 1
ATOM 2130 C CA . LEU C 1 30 ? -5.031 0.434 -18.293 1.00 9.54 307 LEU C CA 1
ATOM 2131 C C . LEU C 1 30 ? -4.267 1.192 -17.223 1.00 11.68 307 LEU C C 1
ATOM 2132 O O . LEU C 1 30 ? -3.789 2.287 -17.477 1.00 11.81 307 LEU C O 1
ATOM 2137 N N . HIS C 1 31 ? -4.215 0.624 -16.007 1.00 9.95 308 HIS C N 1
ATOM 2138 C CA . HIS C 1 31 ? -3.403 1.156 -14.910 1.00 11.27 308 HIS C CA 1
ATOM 2139 C C . HIS C 1 31 ? -2.723 0.030 -14.181 1.00 11.19 308 HIS C C 1
ATOM 2140 O O . HIS C 1 31 ? -3.287 -1.045 -14.025 1.00 9.77 308 HIS C O 1
ATOM 2147 N N . ARG C 1 32 ? -1.495 0.254 -13.717 1.00 10.52 309 ARG C N 1
ATOM 2148 C CA A ARG C 1 32 ? -0.779 -0.805 -13.022 0.50 11.41 309 ARG C CA 1
ATOM 2149 C CA B ARG C 1 32 ? -0.775 -0.802 -13.012 0.50 11.81 309 ARG C CA 1
ATOM 2150 C C . ARG C 1 32 ? -0.592 -0.477 -11.548 1.00 11.04 309 ARG C C 1
ATOM 2151 O O . ARG C 1 32 ? -0.595 0.682 -11.151 1.00 12.85 309 ARG C O 1
ATOM 2166 N N . TYR C 1 33 ? -0.407 -1.520 -10.757 1.00 11.16 310 TYR C N 1
ATOM 2167 C CA . TYR C 1 33 ? -0.188 -1.346 -9.340 1.00 9.80 310 TYR C CA 1
ATOM 2168 C C . TYR C 1 33 ? 1.011 -0.421 -9.133 1.00 10.99 310 TYR C C 1
ATOM 2169 O O . TYR C 1 33 ? 2.071 -0.600 -9.748 1.00 11.17 310 TYR C O 1
ATOM 2178 N N . GLY C 1 34 ? 0.859 0.575 -8.263 1.00 10.18 311 GLY C N 1
ATOM 2179 C CA . GLY C 1 34 ? 1.960 1.481 -7.965 1.00 9.61 311 GLY C CA 1
ATOM 2180 C C . GLY C 1 34 ? 2.149 2.693 -8.857 1.00 11.96 311 GLY C C 1
ATOM 2181 O O . GLY C 1 34 ? 2.977 3.557 -8.550 1.00 12.52 311 GLY C O 1
ATOM 2182 N N . GLU C 1 35 ? 1.466 2.709 -10.003 1.00 12.48 312 GLU C N 1
ATOM 2183 C CA . GLU C 1 35 ? 1.500 3.859 -10.923 1.00 11.86 312 GLU C CA 1
ATOM 2184 C C . GLU C 1 35 ? 0.935 5.130 -10.284 1.00 13.90 312 GLU C C 1
ATOM 2185 O O . GLU C 1 35 ? 0.036 5.065 -9.455 1.00 13.66 312 GLU C O 1
ATOM 2191 N N . GLN C 1 36 ? 1.431 6.297 -10.707 1.00 13.39 313 GLN C N 1
ATOM 2192 C CA . GLN C 1 36 ? 0.919 7.567 -10.179 1.00 16.18 313 GLN C CA 1
ATOM 2193 C C . GLN C 1 36 ? -0.580 7.663 -10.415 1.00 16.38 313 GLN C C 1
ATOM 2194 O O . GLN C 1 36 ? -1.063 7.414 -11.528 1.00 15.93 313 GLN C O 1
ATOM 2200 N N . LEU C 1 37 ? -1.307 7.982 -9.350 1.00 17.44 314 LEU C N 1
ATOM 2201 C CA . LEU C 1 37 ? -2.743 8.150 -9.401 1.00 20.04 314 LEU C CA 1
ATOM 2202 C C . LEU C 1 37 ? -3.061 9.659 -9.389 1.00 22.42 314 LEU C C 1
ATOM 2203 O O . LEU C 1 37 ? -3.792 10.166 -10.251 1.00 23.01 314 LEU C O 1
ATOM 2208 N N . GLN C 1 38 ? -2.475 10.371 -8.426 1.00 23.18 315 GLN C N 1
ATOM 2209 C CA . GLN C 1 38 ? -2.635 11.829 -8.261 1.00 23.42 315 GLN C CA 1
ATOM 2210 C C . GLN C 1 38 ? -1.464 12.361 -7.413 1.00 23.75 315 GLN C C 1
ATOM 2211 O O . GLN C 1 38 ? -1.261 11.924 -6.281 1.00 22.77 315 GLN C O 1
ATOM 2217 N N . GLY C 1 39 ? -0.715 13.328 -7.930 1.00 21.84 316 GLY C N 1
ATOM 2218 C CA . GLY C 1 39 ? 0.451 13.823 -7.214 1.00 21.88 316 GLY C CA 1
ATOM 2219 C C . GLY C 1 39 ? 1.309 12.632 -6.837 1.00 21.90 316 GLY C C 1
ATOM 2220 O O . GLY C 1 39 ? 1.696 11.849 -7.716 1.00 21.58 316 GLY C O 1
ATOM 2221 N N . GLU C 1 40 ? 1.565 12.466 -5.536 1.00 20.23 317 GLU C N 1
ATOM 2222 C CA . GLU C 1 40 ? 2.382 11.354 -5.025 1.00 21.61 317 GLU C CA 1
ATOM 2223 C C . GLU C 1 40 ? 1.591 10.085 -4.691 1.00 21.20 317 GLU C C 1
ATOM 2224 O O . GLU C 1 40 ? 2.198 9.049 -4.412 1.00 22.35 317 GLU C O 1
ATOM 2230 N N . LEU C 1 41 ? 0.257 10.166 -4.690 1.00 19.53 318 LEU C N 1
ATOM 2231 C CA . LEU C 1 41 ? -0.598 9.007 -4.414 1.00 17.35 318 LEU C CA 1
ATOM 2232 C C . LEU C 1 41 ? -0.450 7.983 -5.528 1.00 15.38 318 LEU C C 1
ATOM 2233 O O . LEU C 1 41 ? -0.247 8.360 -6.699 1.00 16.52 318 LEU C O 1
ATOM 2238 N N . ARG C 1 42 ? -0.649 6.704 -5.204 1.00 14.47 319 ARG C N 1
ATOM 2239 C CA . ARG C 1 42 ? -0.447 5.643 -6.210 1.00 14.98 319 ARG C CA 1
ATOM 2240 C C . ARG C 1 42 ? -1.564 4.605 -6.240 1.00 14.49 319 ARG C C 1
ATOM 2241 O O . ARG C 1 42 ? -2.248 4.403 -5.234 1.00 13.43 319 ARG C O 1
ATOM 2249 N N . TRP C 1 43 ? -1.760 3.976 -7.402 1.00 12.26 320 TRP C N 1
ATOM 2250 C CA . TRP C 1 43 ? -2.687 2.855 -7.507 1.00 11.75 320 TRP C CA 1
ATOM 2251 C C . TRP C 1 43 ? -2.254 1.731 -6.577 1.00 12.58 320 TRP C C 1
ATOM 2252 O O . TRP C 1 43 ? -1.062 1.443 -6.429 1.00 14.03 320 TRP C O 1
ATOM 2263 N N . LYS C 1 44 ? -3.227 1.094 -5.956 1.00 11.56 321 LYS C N 1
ATOM 2264 C CA . LYS C 1 44 ? -2.923 -0.061 -5.121 1.00 11.90 321 LYS C CA 1
ATOM 2265 C C . LYS C 1 44 ? -3.569 -1.320 -5.713 1.00 8.89 321 LYS C C 1
ATOM 2266 O O . LYS C 1 44 ? -3.727 -2.354 -5.027 1.00 8.36 321 LYS C O 1
ATOM 2272 N N . GLY C 1 45 ? -3.963 -1.222 -6.980 1.00 10.90 322 GLY C N 1
ATOM 2273 C CA . GLY C 1 45 ? -4.501 -2.386 -7.706 1.00 9.76 322 GLY C CA 1
ATOM 2274 C C . GLY C 1 45 ? -4.275 -2.105 -9.187 1.00 9.41 322 GLY C C 1
ATOM 2275 O O . GLY C 1 45 ? -3.607 -1.125 -9.541 1.00 11.58 322 GLY C O 1
ATOM 2276 N N . MET C 1 46 ? -4.743 -2.976 -10.059 1.00 10.55 323 MET C N 1
ATOM 2277 C CA . MET C 1 46 ? -4.547 -2.707 -11.482 1.00 9.63 323 MET C CA 1
ATOM 2278 C C . MET C 1 46 ? -5.932 -2.538 -12.078 1.00 9.90 323 MET C C 1
ATOM 2279 O O . MET C 1 46 ? -6.903 -2.819 -11.414 1.00 9.96 323 MET C O 1
ATOM 2284 N N . VAL C 1 47 ? -6.008 -1.983 -13.284 1.00 8.15 324 VAL C N 1
ATOM 2285 C CA . VAL C 1 47 ? -7.270 -1.802 -13.991 1.00 10.29 324 VAL C CA 1
ATOM 2286 C C . VAL C 1 47 ? -7.092 -2.489 -15.321 1.00 10.77 324 VAL C C 1
ATOM 2287 O O . VAL C 1 47 ? -6.128 -2.204 -16.042 1.00 11.35 324 VAL C O 1
ATOM 2291 N N . ILE C 1 48 ? -8.017 -3.397 -15.654 1.00 10.35 325 ILE C N 1
ATOM 2292 C CA . ILE C 1 48 ? -7.911 -4.168 -16.890 1.00 9.97 325 ILE C CA 1
ATOM 2293 C C . ILE C 1 48 ? -9.109 -3.818 -17.772 1.00 12.88 325 ILE C C 1
ATOM 2294 O O . ILE C 1 48 ? -10.263 -3.846 -17.326 1.00 9.58 325 ILE C O 1
ATOM 229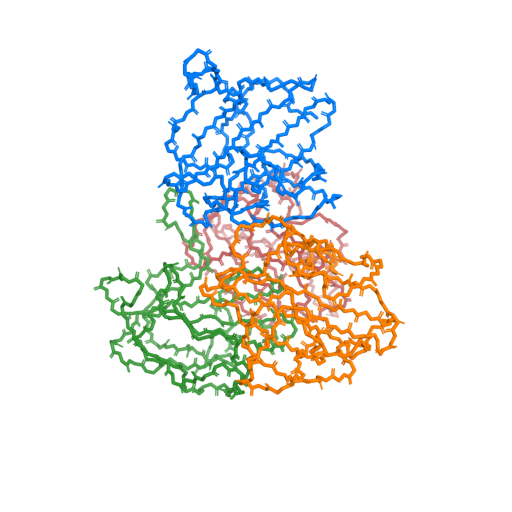9 N N . GLY C 1 49 ? -8.835 -3.405 -19.008 1.00 11.73 326 GLY C N 1
ATOM 2300 C CA . GLY C 1 49 ? -9.933 -3.017 -19.886 1.00 12.35 326 GLY C CA 1
ATOM 2301 C C . GLY C 1 49 ? -10.721 -4.221 -20.365 1.00 9.77 326 GLY C C 1
ATOM 2302 O O . GLY C 1 49 ? -10.166 -5.279 -20.663 1.00 12.39 326 GLY C O 1
ATOM 2303 N N . ALA C 1 50 ? -12.045 -4.090 -20.406 1.00 11.37 327 ALA C N 1
ATOM 2304 C CA . ALA C 1 50 ? -12.861 -5.145 -21.020 1.00 10.80 327 ALA C CA 1
ATOM 2305 C C . ALA C 1 50 ? -14.223 -4.523 -21.365 1.00 11.99 327 ALA C C 1
ATOM 2306 O O . ALA C 1 50 ? -14.638 -3.564 -20.726 1.00 11.72 327 ALA C O 1
ATOM 2308 N N . SER C 1 51 ? -14.963 -5.104 -22.313 1.00 13.13 328 SER C N 1
ATOM 2309 C CA . SER C 1 51 ? -16.230 -4.488 -22.660 1.00 14.14 328 SER C CA 1
ATOM 2310 C C . SER C 1 51 ? -17.305 -4.661 -21.593 1.00 12.37 328 SER C C 1
ATOM 2311 O O . SER C 1 51 ? -17.262 -5.619 -20.777 1.00 12.27 328 SER C O 1
ATOM 2314 N N . GLU C 1 52 ? -18.221 -3.699 -21.583 1.00 12.83 329 GLU C N 1
ATOM 2315 C CA . GLU C 1 52 ? -19.382 -3.734 -20.710 1.00 14.17 329 GLU C CA 1
ATOM 2316 C C . GLU C 1 52 ? -20.048 -5.102 -20.706 1.00 11.87 329 GLU C C 1
ATOM 2317 O O . GLU C 1 52 ? -20.277 -5.731 -21.751 1.00 14.35 329 GLU C O 1
ATOM 2323 N N . GLY C 1 53 ? -20.346 -5.590 -19.501 1.00 11.44 330 GLY C N 1
ATOM 2324 C CA . GLY C 1 53 ? -21.005 -6.878 -19.352 1.00 11.57 330 GLY C CA 1
ATOM 2325 C C . GLY C 1 53 ? -20.182 -8.142 -19.494 1.00 11.85 330 GLY C C 1
ATOM 2326 O O . GLY C 1 53 ? -20.732 -9.256 -19.456 1.00 11.04 330 GLY C O 1
ATOM 2327 N N . THR C 1 54 ? -18.857 -8.001 -19.648 1.00 10.75 331 THR C N 1
ATOM 2328 C CA . THR C 1 54 ? -17.997 -9.151 -19.677 1.00 10.05 331 THR C CA 1
ATOM 2329 C C . THR C 1 54 ? -18.051 -9.823 -18.299 1.00 8.72 331 THR C C 1
ATOM 2330 O O . THR C 1 54 ? -18.133 -9.112 -17.276 1.00 9.92 331 THR C O 1
ATOM 2334 N N . GLU C 1 55 ? -18.016 -11.150 -18.296 1.00 10.42 332 GLU C N 1
ATOM 2335 C CA . GLU C 1 55 ? -17.951 -11.925 -17.053 1.00 10.72 332 GLU C CA 1
ATOM 2336 C C . GLU C 1 55 ? -16.600 -11.788 -16.370 1.00 10.52 332 GLU C C 1
ATOM 2337 O O . GLU C 1 55 ? -15.563 -12.050 -16.968 1.00 11.74 332 GLU C O 1
ATOM 2343 N N . VAL C 1 56 ? -16.643 -11.408 -15.088 1.00 9.97 333 VAL C N 1
ATOM 2344 C CA . VAL C 1 56 ? -15.429 -11.345 -14.235 1.00 8.88 333 VAL C CA 1
ATOM 2345 C C . VAL C 1 56 ? -15.306 -12.712 -13.565 1.00 10.75 333 VAL C C 1
ATOM 2346 O O . VAL C 1 56 ? -16.271 -13.179 -12.994 1.00 11.50 333 VAL C O 1
ATOM 2350 N N . LYS C 1 57 ? -14.157 -13.380 -13.689 1.00 9.44 334 LYS C N 1
ATOM 2351 C CA . LYS C 1 57 ? -13.985 -14.708 -13.091 1.00 9.68 334 LYS C CA 1
ATOM 2352 C C . LYS C 1 57 ? -13.223 -14.606 -11.774 1.00 9.92 334 LYS C C 1
ATOM 2353 O O . LYS C 1 57 ? -12.207 -13.910 -11.675 1.00 10.49 334 LYS C O 1
ATOM 2359 N N . ALA C 1 58 ? -13.634 -15.411 -10.802 1.00 9.47 335 ALA C N 1
ATOM 2360 C CA . ALA C 1 58 ? -12.849 -15.527 -9.572 1.00 9.44 335 ALA C CA 1
ATOM 2361 C C . ALA C 1 58 ? -11.497 -16.104 -9.981 1.00 9.13 335 ALA C C 1
ATOM 2362 O O . ALA C 1 58 ? -11.433 -17.079 -10.745 1.00 9.97 335 ALA C O 1
ATOM 2364 N N . ILE C 1 59 ? -10.413 -15.550 -9.449 1.00 9.07 336 ILE C N 1
ATOM 2365 C CA . ILE C 1 59 ? -9.084 -16.047 -9.841 1.00 9.55 336 ILE C CA 1
ATOM 2366 C C . ILE C 1 59 ? -8.698 -17.380 -9.242 1.00 9.18 336 ILE C C 1
ATOM 2367 O O . ILE C 1 59 ? -7.817 -18.072 -9.783 1.00 10.06 336 ILE C O 1
ATOM 2372 N N . ALA C 1 60 ? -9.319 -17.743 -8.103 1.00 7.39 337 ALA C N 1
ATOM 2373 C CA . ALA C 1 60 ? -9.062 -18.978 -7.353 1.00 8.10 337 ALA C CA 1
ATOM 2374 C C . ALA C 1 60 ? -10.262 -19.271 -6.456 1.00 8.27 337 ALA C C 1
ATOM 2375 O O . ALA C 1 60 ? -11.097 -18.409 -6.231 1.00 8.97 337 ALA C O 1
ATOM 2377 N N . ASP C 1 61 ? -10.278 -20.461 -5.848 1.00 10.69 338 ASP C N 1
ATOM 2378 C CA . ASP C 1 61 ? -11.355 -20.851 -4.957 1.00 10.51 338 ASP C CA 1
ATOM 2379 C C . ASP C 1 61 ? -11.361 -19.918 -3.764 1.00 10.14 338 ASP C C 1
ATOM 2380 O O . ASP C 1 61 ? -10.304 -19.489 -3.281 1.00 9.97 338 ASP C O 1
ATOM 2385 N N . GLY C 1 62 ? -12.551 -19.663 -3.231 1.00 9.77 339 GLY C N 1
ATOM 2386 C CA . GLY C 1 62 ? -12.629 -18.825 -2.036 1.00 7.89 339 GLY C CA 1
ATOM 2387 C C . GLY C 1 62 ? -14.062 -18.613 -1.610 1.00 9.68 339 GLY C C 1
ATOM 2388 O O . GLY C 1 62 ? -14.976 -19.207 -2.183 1.00 11.14 339 GLY C O 1
ATOM 2389 N N . ARG C 1 63 ? -14.257 -17.781 -0.597 1.00 8.79 340 ARG C N 1
ATOM 2390 C CA . ARG C 1 63 ? -15.611 -17.459 -0.166 1.00 8.09 340 ARG C CA 1
ATOM 2391 C C . ARG C 1 63 ? -15.807 -15.948 -0.259 1.00 9.66 340 ARG C C 1
ATOM 2392 O O . ARG C 1 63 ? -14.939 -15.167 0.142 1.00 10.62 340 ARG C O 1
ATOM 2400 N N . VAL C 1 64 ? -16.971 -15.542 -0.763 1.00 7.99 341 VAL C N 1
ATOM 2401 C CA . VAL C 1 64 ? -17.312 -14.124 -0.891 1.00 6.00 341 VAL C CA 1
ATOM 2402 C C . VAL C 1 64 ? -17.598 -13.530 0.486 1.00 10.73 341 VAL C C 1
ATOM 2403 O O . VAL C 1 64 ? -18.407 -14.057 1.223 1.00 9.91 341 VAL C O 1
ATOM 2407 N N . ILE C 1 65 ? -16.932 -12.426 0.812 1.00 6.56 342 ILE C N 1
ATOM 2408 C CA . ILE C 1 65 ? -17.134 -11.739 2.095 1.00 8.20 342 ILE C CA 1
ATOM 2409 C C . ILE C 1 65 ? -17.711 -10.321 1.935 1.00 9.36 342 ILE C C 1
ATOM 2410 O O . ILE C 1 65 ? -18.094 -9.697 2.907 1.00 10.23 342 ILE C O 1
ATOM 2415 N N . LEU C 1 66 ? -17.731 -9.796 0.710 1.00 7.40 343 LEU C N 1
ATOM 2416 C CA . LEU C 1 66 ? -18.300 -8.460 0.430 1.00 8.03 343 LEU C CA 1
ATOM 2417 C C . LEU C 1 66 ? -18.857 -8.427 -0.997 1.00 9.76 343 LEU C C 1
ATOM 2418 O O . LEU C 1 66 ? -18.231 -8.957 -1.899 1.00 9.34 343 LEU C O 1
ATOM 2423 N N . ALA C 1 67 ? -20.070 -7.899 -1.171 1.00 8.27 344 ALA C N 1
ATOM 2424 C CA . ALA C 1 67 ? -20.656 -7.628 -2.521 1.00 7.32 344 ALA C CA 1
ATOM 2425 C C . ALA C 1 67 ? -21.464 -6.344 -2.372 1.00 8.03 344 ALA C C 1
ATOM 2426 O O . ALA C 1 67 ? -22.653 -6.383 -1.984 1.00 11.16 344 ALA C O 1
ATOM 2428 N N . ASP C 1 68 ? -20.821 -5.202 -2.598 1.00 9.25 345 ASP C N 1
ATOM 2429 C CA . ASP C 1 68 ? -21.435 -3.915 -2.287 1.00 9.10 345 ASP C CA 1
ATOM 2430 C C . ASP C 1 68 ? -20.635 -2.766 -2.887 1.00 9.72 345 ASP C C 1
ATOM 2431 O O . ASP C 1 68 ? -19.451 -2.908 -3.269 1.00 9.72 345 ASP C O 1
ATOM 2436 N N . TRP C 1 69 ? -21.287 -1.618 -2.972 1.00 12.11 346 TRP C N 1
ATOM 2437 C CA . TRP C 1 69 ? -20.655 -0.377 -3.396 1.00 10.74 346 TRP C CA 1
ATOM 2438 C C . TRP C 1 69 ? -19.633 0.095 -2.358 1.00 12.17 346 TRP C C 1
ATOM 2439 O O . TRP C 1 69 ? -19.911 0.107 -1.157 1.00 12.81 346 TRP C O 1
ATOM 2450 N N . LEU C 1 70 ? -18.461 0.473 -2.843 1.00 11.19 347 LEU C N 1
ATOM 2451 C CA . LEU C 1 70 ? -17.367 1.066 -2.035 1.00 11.36 347 LEU C CA 1
ATOM 2452 C C . LEU C 1 70 ? -17.054 2.378 -2.770 1.00 13.18 347 LEU C C 1
ATOM 2453 O O . LEU C 1 70 ? -16.674 2.344 -3.926 1.00 11.92 347 LEU C O 1
ATOM 2458 N N . GLN C 1 71 ? -17.201 3.525 -2.113 1.00 14.39 348 GLN C N 1
ATOM 2459 C CA . GLN C 1 71 ? -16.942 4.814 -2.805 1.00 16.68 348 GLN C CA 1
ATOM 2460 C C . GLN C 1 71 ? -15.567 4.833 -3.438 1.00 15.38 348 GLN C C 1
ATOM 2461 O O . GLN C 1 71 ? -14.578 4.564 -2.771 1.00 13.25 348 GLN C O 1
ATOM 2467 N N . GLY C 1 72 ? -15.534 5.133 -4.737 1.00 15.45 349 GLY C N 1
ATOM 2468 C CA . GLY C 1 72 ? -14.287 5.203 -5.470 1.00 14.21 349 GLY C CA 1
ATOM 2469 C C . GLY C 1 72 ? -14.031 3.947 -6.279 1.00 16.75 349 GLY C C 1
ATOM 2470 O O . GLY C 1 72 ? -13.250 3.967 -7.237 1.00 17.71 349 GLY C O 1
ATOM 2471 N N . TYR C 1 73 ? -14.696 2.850 -5.903 1.00 12.96 350 TYR C N 1
ATOM 2472 C CA . TYR C 1 73 ? -14.450 1.548 -6.541 1.00 13.09 350 TYR C CA 1
ATOM 2473 C C . TYR C 1 73 ? -15.719 0.942 -7.166 1.00 12.18 350 TYR C C 1
ATOM 2474 O O . TYR C 1 73 ? -15.690 -0.165 -7.701 1.00 14.15 350 TYR C O 1
ATOM 2483 N N . GLY C 1 74 ? -16.807 1.694 -7.144 1.00 11.13 351 GLY C N 1
ATOM 2484 C CA . GLY C 1 74 ? -18.066 1.177 -7.687 1.00 11.39 351 GLY C CA 1
ATOM 2485 C C . GLY C 1 74 ? -18.497 -0.070 -6.943 1.00 11.48 351 GLY C C 1
ATOM 2486 O O . GLY C 1 74 ? -18.265 -0.187 -5.731 1.00 10.95 351 GLY C O 1
ATOM 2487 N N . LEU C 1 75 ? -19.173 -0.983 -7.640 1.00 9.79 352 LEU C N 1
ATOM 2488 C CA . LEU C 1 75 ? -19.645 -2.222 -7.014 1.00 10.36 352 LEU C CA 1
ATOM 2489 C C . LEU C 1 75 ? -18.469 -3.154 -6.927 1.00 7.90 352 LEU C C 1
ATOM 2490 O O . LEU C 1 75 ? -17.857 -3.513 -7.944 1.00 8.54 352 LEU C O 1
ATOM 2495 N N . VAL C 1 76 ? -18.181 -3.574 -5.706 1.00 8.81 353 VAL C N 1
ATOM 2496 C CA . VAL C 1 76 ? -17.045 -4.460 -5.435 1.00 9.19 353 VAL C CA 1
ATOM 2497 C C . VAL C 1 76 ? -17.469 -5.832 -4.930 1.00 9.05 353 VAL C C 1
ATOM 2498 O O . VAL C 1 76 ? -18.369 -5.956 -4.085 1.00 9.93 353 VAL C O 1
ATOM 2502 N N . VAL C 1 77 ? -16.785 -6.858 -5.414 1.00 5.68 354 VAL C N 1
ATOM 2503 C CA . VAL C 1 77 ? -16.888 -8.187 -4.799 1.00 7.06 354 VAL C CA 1
ATOM 2504 C C . VAL C 1 77 ? -15.514 -8.540 -4.175 1.00 9.37 354 VAL C C 1
ATOM 2505 O O . VAL C 1 77 ? -14.457 -8.323 -4.811 1.00 8.19 354 VAL C O 1
ATOM 2509 N N . VAL C 1 78 ? -15.507 -9.049 -2.942 1.00 7.15 355 VAL C N 1
ATOM 2510 C CA . VAL C 1 78 ? -14.259 -9.430 -2.300 1.00 7.66 355 VAL C CA 1
ATOM 2511 C C . VAL C 1 78 ? -14.292 -10.926 -1.974 1.00 6.65 355 VAL C C 1
ATOM 2512 O O . VAL C 1 78 ? -15.289 -11.424 -1.418 1.00 9.01 355 VAL C O 1
ATOM 2516 N N . VAL C 1 79 ? -13.231 -11.658 -2.353 1.00 4.17 356 VAL C N 1
ATOM 2517 C CA . VAL C 1 79 ? -13.182 -13.107 -2.122 1.00 5.84 356 VAL C CA 1
ATOM 2518 C C . VAL C 1 79 ? -12.027 -13.416 -1.184 1.00 7.17 356 VAL C C 1
ATOM 2519 O O . VAL C 1 79 ? -10.892 -12.985 -1.404 1.00 7.21 356 VAL C O 1
ATOM 2523 N N . GLU C 1 80 ? -12.333 -14.180 -0.136 1.00 7.18 357 GLU C N 1
ATOM 2524 C CA . GLU C 1 80 ? -11.310 -14.642 0.780 1.00 7.69 357 GLU C CA 1
ATOM 2525 C C . GLU C 1 80 ? -10.787 -15.989 0.319 1.00 6.25 357 GLU C C 1
ATOM 2526 O O . GLU C 1 80 ? -11.566 -16.971 0.238 1.00 9.98 357 GLU C O 1
ATOM 2532 N N . HIS C 1 81 ? -9.471 -16.098 0.200 1.00 7.83 358 HIS C N 1
ATOM 2533 C CA . HIS C 1 81 ? -8.899 -17.342 -0.295 1.00 7.44 358 HIS C CA 1
ATOM 2534 C C . HIS C 1 81 ? -8.318 -18.267 0.783 1.00 10.09 358 HIS C C 1
ATOM 2535 O O . HIS C 1 81 ? -7.843 -19.373 0.472 1.00 10.74 358 HIS C O 1
ATOM 2542 N N . GLY C 1 82 ? -8.388 -17.803 2.030 1.00 9.49 359 GLY C N 1
ATOM 2543 C CA . GLY C 1 82 ? -7.764 -18.460 3.170 1.00 9.38 359 GLY C CA 1
ATOM 2544 C C . GLY C 1 82 ? -6.475 -17.758 3.530 1.00 10.82 359 GLY C C 1
ATOM 2545 O O . GLY C 1 82 ? -5.798 -17.161 2.673 1.00 11.40 359 GLY C O 1
ATOM 2546 N N . LYS C 1 83 ? -6.127 -17.860 4.815 1.00 9.47 360 LYS C N 1
ATOM 2547 C CA . LYS C 1 83 ? -4.856 -17.379 5.324 1.00 12.69 360 LYS C CA 1
ATOM 2548 C C . LYS C 1 83 ? -4.590 -15.894 5.070 1.00 12.13 360 LYS C C 1
ATOM 2549 O O . LYS C 1 83 ? -3.452 -15.439 5.199 1.00 15.57 360 LYS C O 1
ATOM 2555 N N . GLY C 1 84 ? -5.655 -15.125 4.890 1.00 12.43 361 GLY C N 1
ATOM 2556 C CA . GLY C 1 84 ? -5.543 -13.667 4.782 1.00 13.31 361 GLY C CA 1
ATOM 2557 C C . GLY C 1 84 ? -5.331 -13.225 3.354 1.00 13.59 361 GLY C C 1
ATOM 2558 O O . GLY C 1 84 ? -5.312 -12.023 3.090 1.00 17.31 361 GLY C O 1
ATOM 2559 N N . ASP C 1 85 ? -5.175 -14.170 2.429 1.00 9.07 362 ASP C N 1
ATOM 2560 C CA . ASP C 1 85 ? -5.083 -13.778 0.993 1.00 8.39 362 ASP C CA 1
ATOM 2561 C C . ASP C 1 85 ? -6.479 -13.461 0.481 1.00 9.29 362 ASP C C 1
ATOM 2562 O O . ASP C 1 85 ? -7.435 -14.241 0.700 1.00 10.51 362 ASP C O 1
ATOM 2567 N N . MET C 1 86 ? -6.622 -12.324 -0.195 1.00 6.97 363 MET C N 1
ATOM 2568 C CA A MET C 1 86 ? -7.925 -11.885 -0.704 0.50 8.27 363 MET C CA 1
ATOM 2569 C CA B MET C 1 86 ? -7.934 -11.987 -0.758 0.50 8.63 363 MET C CA 1
ATOM 2570 C C . MET C 1 86 ? -7.790 -11.309 -2.103 1.00 8.83 363 MET C C 1
ATOM 2571 O O . MET C 1 86 ? -6.732 -10.770 -2.423 1.00 9.53 363 MET C O 1
ATOM 2580 N N . SER C 1 87 ? -8.867 -11.401 -2.889 1.00 6.14 364 SER C N 1
ATOM 2581 C CA . SER C 1 87 ? -8.933 -10.695 -4.184 1.00 8.47 364 SER C CA 1
ATOM 2582 C C . SER C 1 87 ? -10.180 -9.800 -4.206 1.00 9.08 364 SER C C 1
ATOM 2583 O O . SER C 1 87 ? -11.229 -10.155 -3.648 1.00 8.64 364 SER C O 1
ATOM 2586 N N . LEU C 1 88 ? -10.034 -8.635 -4.831 1.00 7.44 365 LEU C N 1
ATOM 2587 C CA A LEU C 1 88 ? -11.104 -7.636 -4.906 0.50 7.84 365 LEU C CA 1
ATOM 2588 C CA B LEU C 1 88 ? -11.128 -7.673 -4.917 0.50 8.00 365 LEU C CA 1
ATOM 2589 C C . LEU C 1 88 ? -11.328 -7.275 -6.363 1.00 9.05 365 LEU C C 1
ATOM 2590 O O . LEU C 1 88 ? -10.369 -7.063 -7.096 1.00 8.49 365 LEU C O 1
ATOM 2599 N N . TYR C 1 89 ? -12.600 -7.206 -6.747 1.00 8.23 366 TYR C N 1
ATOM 2600 C CA . TYR C 1 89 ? -13.029 -6.953 -8.125 1.00 7.85 366 TYR C CA 1
ATOM 2601 C C . TYR C 1 89 ? -14.008 -5.770 -8.089 1.00 8.57 366 TYR C C 1
ATOM 2602 O O . TYR C 1 89 ? -15.083 -5.903 -7.504 1.00 8.47 366 TYR C O 1
ATOM 2611 N N . GLY C 1 90 ? -13.678 -4.652 -8.752 1.00 6.28 367 GLY C N 1
ATOM 2612 C CA . GLY C 1 90 ? -14.472 -3.436 -8.676 1.00 7.42 367 GLY C CA 1
ATOM 2613 C C . GLY C 1 90 ? -14.848 -2.876 -10.036 1.00 9.31 367 GLY C C 1
ATOM 2614 O O . GLY C 1 90 ? -14.431 -3.375 -11.109 1.00 8.60 367 GLY C O 1
ATOM 2615 N N . TYR C 1 91 ? -15.623 -1.792 -9.943 1.00 9.32 368 TYR C N 1
ATOM 2616 C CA . TYR C 1 91 ? -16.183 -1.054 -11.071 1.00 10.25 368 TYR C CA 1
ATOM 2617 C C . TYR C 1 91 ? -17.319 -1.801 -11.769 1.00 8.93 368 TYR C C 1
ATOM 2618 O O . TYR C 1 91 ? -17.752 -1.421 -12.865 1.00 9.05 368 TYR C O 1
ATOM 2627 N N . ASN C 1 92 ? -17.810 -2.862 -11.139 1.00 9.02 369 ASN C N 1
ATOM 2628 C CA . ASN C 1 92 ? -18.797 -3.729 -11.768 1.00 6.56 369 ASN C CA 1
ATOM 2629 C C . ASN C 1 92 ? -20.198 -3.114 -11.952 1.00 8.34 369 ASN C C 1
ATOM 2630 O O . ASN C 1 92 ? -20.616 -2.248 -11.196 1.00 10.01 369 ASN C O 1
ATOM 2635 N N . GLN C 1 93 ? -20.902 -3.558 -12.982 1.00 9.39 370 GLN C N 1
ATOM 2636 C CA . GLN C 1 93 ? -22.298 -3.119 -13.140 1.00 11.14 370 GLN C CA 1
ATOM 2637 C C . GLN C 1 93 ? -23.295 -3.988 -12.384 1.00 12.20 370 GLN C C 1
ATOM 2638 O O . GLN C 1 93 ? -24.441 -3.569 -12.154 1.00 13.28 370 GLN C O 1
ATOM 2644 N N . SER C 1 94 ? -22.873 -5.200 -12.029 1.00 9.45 371 SER C N 1
ATOM 2645 C CA . SER C 1 94 ? -23.703 -6.124 -11.260 1.00 10.28 371 SER C CA 1
ATOM 2646 C C . SER C 1 94 ? -22.868 -7.276 -10.719 1.00 9.93 371 SER C C 1
ATOM 2647 O O . SER C 1 94 ? -21.758 -7.553 -11.233 1.00 9.49 371 SER C O 1
ATOM 2650 N N . ALA C 1 95 ? -23.359 -7.890 -9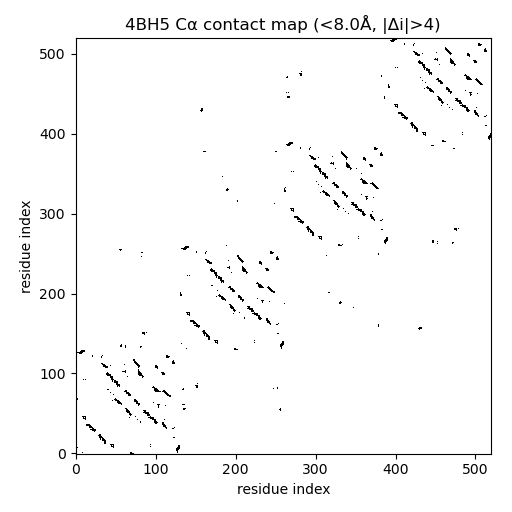.633 1.00 9.32 372 ALA C N 1
ATOM 2651 C CA . ALA C 1 95 ? -22.708 -9.063 -9.016 1.00 10.04 372 ALA C CA 1
ATOM 2652 C C . ALA C 1 95 ? -23.481 -10.340 -9.349 1.00 11.30 372 ALA C C 1
ATOM 2653 O O . ALA C 1 95 ? -24.733 -10.334 -9.397 1.00 7.75 372 ALA C O 1
ATOM 2655 N N . LEU C 1 96 ? -22.756 -11.443 -9.570 1.00 6.68 373 LEU C N 1
ATOM 2656 C CA . LEU C 1 96 ? -23.366 -12.746 -9.910 1.00 7.24 373 LEU C CA 1
ATOM 2657 C C . LEU C 1 96 ? -23.230 -13.722 -8.775 1.00 8.09 373 LEU C C 1
ATOM 2658 O O . LEU C 1 96 ? -23.539 -14.927 -8.918 1.00 8.01 373 LEU C O 1
ATOM 2663 N N . VAL C 1 97 ? -22.761 -13.207 -7.633 1.00 10.00 374 VAL C N 1
ATOM 2664 C CA . VAL C 1 97 ? -22.630 -14.030 -6.435 1.00 9.65 374 VAL C CA 1
ATOM 2665 C C . VAL C 1 97 ? -23.025 -13.192 -5.221 1.00 5.79 374 VAL C C 1
ATOM 2666 O O . VAL C 1 97 ? -23.092 -11.982 -5.298 1.00 7.87 374 VAL C O 1
ATOM 2670 N N . SER C 1 98 ? -23.293 -13.854 -4.116 1.00 7.86 375 SER C N 1
ATOM 2671 C CA A SER C 1 98 ? -23.735 -13.182 -2.884 0.50 7.98 375 SER C CA 1
ATOM 2672 C CA B SER C 1 98 ? -23.723 -13.165 -2.896 0.50 7.94 375 SER C CA 1
ATOM 2673 C C . SER C 1 98 ? -22.755 -13.428 -1.748 1.00 8.80 375 SER C C 1
ATOM 2674 O O . SER C 1 98 ? -22.008 -14.409 -1.766 1.00 9.19 375 SER C O 1
ATOM 2679 N N . VAL C 1 99 ? -22.775 -12.542 -0.769 1.00 9.89 376 VAL C N 1
ATOM 2680 C CA . VAL C 1 99 ? -21.949 -12.745 0.416 1.00 10.94 376 VAL C CA 1
ATOM 2681 C C . VAL C 1 99 ? -22.215 -14.102 1.066 1.00 11.37 376 VAL C C 1
ATOM 2682 O O . VAL C 1 99 ? -23.365 -14.587 1.186 1.00 8.94 376 VAL C O 1
ATOM 2686 N N . GLY C 1 100 ? -21.116 -14.712 1.482 1.00 12.34 377 GLY C N 1
ATOM 2687 C CA . GLY C 1 100 ? -21.162 -15.986 2.153 1.00 10.06 377 GLY C CA 1
ATOM 2688 C C . GLY C 1 100 ? -21.064 -17.190 1.243 1.00 10.56 377 GLY C C 1
ATOM 2689 O O . GLY C 1 100 ? -20.935 -18.309 1.718 1.00 12.33 377 GLY C O 1
ATOM 2690 N N . SER C 1 101 ? -21.119 -16.987 -0.073 1.00 11.32 378 SER C N 1
ATOM 2691 C CA . SER C 1 101 ? -21.030 -18.125 -0.972 1.00 10.84 378 SER C CA 1
ATOM 2692 C C . SER C 1 101 ? -19.588 -18.534 -1.304 1.00 12.02 378 SER C C 1
ATOM 2693 O O . SER C 1 101 ? -18.722 -17.676 -1.507 1.00 12.46 378 SER C O 1
ATOM 2696 N N . GLN C 1 102 ? -19.351 -19.843 -1.363 1.00 11.28 379 GLN C N 1
ATOM 2697 C CA . GLN C 1 102 ? -18.093 -20.391 -1.871 1.00 11.61 379 GLN C CA 1
ATOM 2698 C C . GLN C 1 102 ? -18.125 -20.245 -3.390 1.00 11.10 379 GLN C C 1
ATOM 2699 O O . GLN C 1 102 ? -19.152 -20.518 -4.054 1.00 12.88 379 GLN C O 1
ATOM 2705 N N . VAL C 1 103 ? -17.017 -19.779 -3.939 1.00 10.95 380 VAL C N 1
ATOM 2706 C CA . VAL C 1 103 ? -16.875 -19.737 -5.411 1.00 8.35 380 VAL C CA 1
ATOM 2707 C C . VAL C 1 103 ? -15.683 -20.603 -5.814 1.00 9.86 380 VAL C C 1
ATOM 2708 O O . VAL C 1 103 ? -14.791 -20.858 -5.008 1.00 10.66 380 VAL C O 1
ATOM 2712 N N . ARG C 1 104 ? -15.633 -21.020 -7.083 1.00 9.90 381 ARG C N 1
ATOM 2713 C CA . ARG C 1 104 ? -14.491 -21.814 -7.558 1.00 11.71 381 ARG C CA 1
ATOM 2714 C C . ARG C 1 104 ? -13.653 -21.008 -8.533 1.00 10.11 381 ARG C C 1
ATOM 2715 O O . ARG C 1 104 ? -14.141 -20.058 -9.133 1.00 10.93 381 ARG C O 1
ATOM 2723 N N . ALA C 1 105 ? -12.379 -21.374 -8.679 1.00 9.15 382 ALA C N 1
ATOM 2724 C CA . ALA C 1 105 ? -11.505 -20.712 -9.656 1.00 10.31 382 ALA C CA 1
ATOM 2725 C C . ALA C 1 105 ? -12.174 -20.730 -11.036 1.00 11.11 382 ALA C C 1
ATOM 2726 O O . ALA C 1 105 ? -12.662 -21.778 -11.482 1.00 11.94 382 ALA C O 1
ATOM 2728 N N . GLY C 1 106 ? -12.208 -19.562 -11.687 1.00 10.69 383 GLY C N 1
ATOM 2729 C CA . GLY C 1 106 ? -12.778 -19.396 -13.032 1.00 11.45 383 GLY C CA 1
ATOM 2730 C C . GLY C 1 106 ? -14.285 -19.153 -13.055 1.00 13.70 383 GLY C C 1
ATOM 2731 O O . GLY C 1 106 ? -14.886 -18.897 -14.111 1.00 13.74 383 GLY C O 1
ATOM 2732 N N . GLN C 1 107 ? -14.913 -19.182 -11.888 1.00 11.38 384 GLN C N 1
ATOM 2733 C CA . GLN C 1 107 ? -16.361 -18.968 -11.813 1.00 12.73 384 GLN C CA 1
ATOM 2734 C C . GLN C 1 107 ? -16.778 -17.523 -12.027 1.00 12.45 384 GLN C C 1
ATOM 2735 O O . GLN C 1 107 ? -16.203 -16.618 -11.411 1.00 12.10 384 GLN C O 1
ATOM 2741 N N . PRO C 1 108 ? -17.801 -17.274 -12.860 1.00 11.30 385 PRO C N 1
ATOM 2742 C CA . PRO C 1 108 ? -18.290 -15.882 -12.992 1.00 10.77 385 PRO C CA 1
ATOM 2743 C C . PRO C 1 108 ? -18.831 -15.291 -11.673 1.00 9.90 385 PRO C C 1
ATOM 2744 O O . PRO C 1 108 ? -19.657 -15.925 -11.026 1.00 12.46 385 PRO C O 1
ATOM 2748 N N . ILE C 1 109 ? -18.332 -14.113 -11.272 1.00 7.82 386 ILE C N 1
ATOM 2749 C CA . ILE C 1 109 ? -18.755 -13.487 -10.014 1.00 6.71 386 ILE C CA 1
ATOM 2750 C C . ILE C 1 109 ? -19.293 -12.070 -10.202 1.00 6.97 386 ILE C C 1
ATOM 2751 O O . ILE C 1 109 ? -19.887 -11.478 -9.274 1.00 6.82 386 ILE C O 1
ATOM 2756 N N . ALA C 1 110 ? -19.153 -11.491 -11.395 1.00 6.70 387 ALA C N 1
ATOM 2757 C CA . ALA C 1 110 ? -19.642 -10.136 -11.611 1.00 6.94 387 ALA C CA 1
ATOM 2758 C C . ALA C 1 110 ? -19.635 -9.816 -13.102 1.00 8.19 387 ALA C C 1
ATOM 2759 O O . ALA C 1 110 ? -19.121 -10.623 -13.876 1.00 7.18 387 ALA C O 1
ATOM 2761 N N . LEU C 1 111 ? -20.339 -8.745 -13.485 1.00 7.38 388 LEU C N 1
ATOM 2762 C CA . LEU C 1 111 ? -20.330 -8.270 -14.882 1.00 7.17 388 LEU C CA 1
ATOM 2763 C C . LEU C 1 111 ? -19.675 -6.907 -14.943 1.00 9.18 388 LEU C C 1
ATOM 2764 O O . LEU C 1 111 ? -20.013 -6.014 -14.168 1.00 7.94 388 LEU C O 1
ATOM 2769 N N . VAL C 1 112 ? -18.725 -6.767 -15.871 1.00 9.80 389 VAL C N 1
ATOM 2770 C CA . VAL C 1 112 ? -17.941 -5.526 -16.019 1.00 9.58 389 VAL C CA 1
ATOM 2771 C C . VAL C 1 112 ? -18.805 -4.280 -16.263 1.00 11.54 389 VAL C C 1
ATOM 2772 O O . VAL C 1 112 ? -19.752 -4.307 -17.077 1.00 12.63 389 VAL C O 1
ATOM 2776 N N . GLY C 1 113 ? -18.497 -3.191 -15.562 1.00 11.55 390 GLY C N 1
ATOM 2777 C CA . GLY C 1 113 ? -19.208 -1.930 -15.758 1.00 11.93 390 GLY C CA 1
ATOM 2778 C C . GLY C 1 113 ? -18.269 -0.734 -15.709 1.00 14.87 390 GLY C C 1
ATOM 2779 O O . GLY C 1 113 ? -17.037 -0.881 -15.818 1.00 13.83 390 GLY C O 1
ATOM 2780 N N . SER C 1 114 ? -18.874 0.433 -15.517 1.00 15.52 391 SER C N 1
ATOM 2781 C CA . SER C 1 114 ? -18.196 1.717 -15.366 1.00 18.83 391 SER C CA 1
ATOM 2782 C C . SER C 1 114 ? -18.590 2.350 -14.024 1.00 19.16 391 SER C C 1
ATOM 2783 O O . SER C 1 114 ? -18.657 3.586 -13.901 1.00 21.34 391 SER C O 1
ATOM 2786 N N . SER C 1 115 ? -18.872 1.529 -13.011 1.00 19.76 392 SER C N 1
ATOM 2787 C CA . SER C 1 115 ? -19.465 2.069 -11.777 1.00 18.39 392 SER C CA 1
ATOM 2788 C C . SER C 1 115 ? -18.485 2.847 -10.914 1.00 22.04 392 SER C C 1
ATOM 2789 O O . SER C 1 115 ? -18.895 3.550 -9.990 1.00 21.90 392 SER C O 1
ATOM 2792 N N . GLY C 1 116 ? -17.198 2.716 -11.214 1.00 22.78 393 GLY C N 1
ATOM 2793 C CA . GLY C 1 116 ? -16.182 3.521 -10.555 1.00 28.15 393 GLY C CA 1
ATOM 2794 C C . GLY C 1 116 ? -16.147 4.911 -11.157 1.00 30.20 393 GLY C C 1
ATOM 2795 O O . GLY C 1 116 ? -15.365 5.761 -10.732 1.00 29.72 393 GLY C O 1
ATOM 2796 N N . GLY C 1 117 ? -17.009 5.130 -12.150 1.00 32.71 394 GLY C N 1
ATOM 2797 C CA . GLY C 1 117 ? -17.145 6.421 -12.816 1.00 35.07 394 GLY C CA 1
ATOM 2798 C C . GLY C 1 117 ? -15.985 6.662 -13.756 1.00 36.07 394 GLY C C 1
ATOM 2799 O O . GLY C 1 117 ? -15.464 7.778 -13.836 1.00 39.60 394 GLY C O 1
ATOM 2800 N N . GLN C 1 118 ? -15.539 5.617 -14.440 1.00 36.37 395 GLN C N 1
ATOM 2801 C CA . GLN C 1 118 ? -14.458 5.796 -15.396 1.00 36.65 395 GLN C CA 1
ATOM 2802 C C . GLN C 1 118 ? -15.025 6.036 -16.800 1.00 36.43 395 GLN C C 1
ATOM 2803 O O . GLN C 1 118 ? -16.245 6.014 -16.997 1.00 37.10 395 GLN C O 1
ATOM 2809 N N . GLY C 1 119 ? -14.132 6.257 -17.763 1.00 36.51 396 GLY C N 1
ATOM 2810 C CA . GLY C 1 119 ? -14.520 6.606 -19.135 1.00 35.63 396 GLY C CA 1
ATOM 2811 C C . GLY C 1 119 ? -14.646 5.463 -20.124 1.00 34.84 396 GLY C C 1
ATOM 2812 O O . GLY C 1 119 ? -15.192 5.645 -21.217 1.00 36.63 396 GLY C O 1
ATOM 2813 N N . ARG C 1 120 ? -14.081 4.307 -19.781 1.00 31.18 397 ARG C N 1
ATOM 2814 C CA . ARG C 1 120 ? -14.309 3.084 -20.536 1.00 27.32 397 ARG C CA 1
ATOM 2815 C C . ARG C 1 120 ? -14.661 1.983 -19.523 1.00 24.45 397 ARG C C 1
ATOM 2816 O O . ARG C 1 120 ? -14.279 2.072 -18.352 1.00 25.51 397 ARG C O 1
ATOM 2824 N N . PRO C 1 121 ? -15.499 1.021 -19.921 1.00 17.34 398 PRO C N 1
ATOM 2825 C CA . PRO C 1 121 ? -15.707 -0.082 -18.986 1.00 14.98 398 PRO C CA 1
ATOM 2826 C C . PRO C 1 121 ? -14.387 -0.804 -18.716 1.00 15.12 398 PRO C C 1
ATOM 2827 O O . PRO C 1 121 ? -13.536 -0.939 -19.601 1.00 15.13 398 PRO C O 1
ATOM 2831 N N . SER C 1 122 ? -14.245 -1.306 -17.495 1.00 13.36 399 SER C N 1
ATOM 2832 C CA . SER C 1 122 ? -12.986 -1.907 -17.084 1.00 12.32 399 SER C CA 1
ATOM 2833 C C . SER C 1 122 ? -13.177 -2.561 -15.718 1.00 11.24 399 SER C C 1
ATOM 2834 O O . SER C 1 122 ? -14.099 -2.213 -14.987 1.00 11.82 399 SER C O 1
ATOM 2837 N N . LEU C 1 123 ? -12.243 -3.440 -15.363 1.00 10.19 400 LEU C N 1
ATOM 2838 C CA . LEU C 1 123 ? -12.249 -4.085 -14.058 1.00 9.12 400 LEU C CA 1
ATOM 2839 C C . LEU C 1 123 ? -11.137 -3.527 -13.180 1.00 9.55 400 LEU C C 1
ATOM 2840 O O . LEU C 1 123 ? -9.975 -3.475 -13.596 1.00 9.45 400 LEU C O 1
ATOM 2845 N N . TYR C 1 124 ? -11.505 -3.109 -11.973 1.00 8.18 401 TYR C N 1
ATOM 2846 C CA . TYR C 1 124 ? -10.540 -2.764 -10.916 1.00 9.88 401 TYR C CA 1
ATOM 2847 C C . TYR C 1 124 ? -10.181 -4.083 -10.217 1.00 9.06 401 TYR C C 1
ATOM 2848 O O . TYR C 1 124 ? -11.074 -4.873 -9.857 1.00 9.54 401 TYR C O 1
ATOM 2857 N N . PHE C 1 125 ? -8.890 -4.348 -10.058 1.00 7.70 402 PHE C N 1
ATOM 2858 C CA . PHE C 1 125 ? -8.469 -5.655 -9.535 1.00 7.76 402 PHE C CA 1
ATOM 2859 C C . PHE C 1 125 ? -7.336 -5.492 -8.515 1.00 9.24 402 PHE C C 1
ATOM 2860 O O . PHE C 1 125 ? -6.261 -4.962 -8.843 1.00 9.47 402 PHE C O 1
ATOM 2868 N N . GLU C 1 126 ? -7.553 -6.001 -7.291 1.00 6.55 403 GLU C N 1
ATOM 2869 C CA . GLU C 1 126 ? -6.594 -5.800 -6.210 1.00 6.88 403 GLU C CA 1
ATOM 2870 C C . GLU C 1 126 ? -6.424 -7.143 -5.517 1.00 7.28 403 GLU C C 1
ATOM 2871 O O . GLU C 1 126 ? -7.361 -7.915 -5.441 1.00 8.24 403 GLU C O 1
ATOM 2877 N N . ILE C 1 127 ? -5.191 -7.452 -5.109 1.00 7.01 404 ILE C N 1
ATOM 2878 C CA . ILE C 1 127 ? -4.939 -8.612 -4.251 1.00 7.51 404 ILE C CA 1
ATOM 2879 C C . ILE C 1 127 ? -4.273 -8.123 -2.964 1.00 7.62 404 ILE C C 1
ATOM 2880 O O . ILE C 1 127 ? -3.399 -7.265 -2.994 1.00 9.10 404 ILE C O 1
ATOM 2885 N N . ARG C 1 128 ? -4.713 -8.675 -1.835 1.00 7.86 405 ARG C N 1
ATOM 2886 C CA . ARG C 1 128 ? -4.078 -8.391 -0.565 1.00 8.23 405 ARG C CA 1
ATOM 2887 C C . ARG C 1 128 ? -3.535 -9.670 0.047 1.00 9.58 405 ARG C C 1
ATOM 2888 O O . ARG C 1 128 ? -4.102 -10.763 -0.139 1.00 10.74 405 ARG C O 1
ATOM 2896 N N . ARG C 1 129 ? -2.419 -9.515 0.772 1.00 8.96 406 ARG C N 1
ATOM 2897 C CA . ARG C 1 129 ? -1.807 -10.588 1.551 1.00 9.61 406 ARG C CA 1
ATOM 2898 C C . ARG C 1 129 ? -1.547 -9.997 2.934 1.00 10.26 406 ARG C C 1
ATOM 2899 O O . ARG C 1 129 ? -0.948 -8.948 3.035 1.00 8.27 406 ARG C O 1
ATOM 2907 N N . GLN C 1 130 ? -2.089 -10.629 3.974 1.00 9.88 407 GLN C N 1
ATOM 2908 C CA . GLN C 1 130 ? -1.986 -10.127 5.343 1.00 12.33 407 GLN C CA 1
ATOM 2909 C C . GLN C 1 130 ? -2.282 -8.633 5.506 1.00 11.72 407 GLN C C 1
ATOM 2910 O O . GLN C 1 130 ? -1.541 -7.884 6.180 1.00 11.80 407 GLN C O 1
ATOM 2916 N N . GLY C 1 131 ? -3.391 -8.190 4.926 1.00 9.68 408 GLY C N 1
ATOM 2917 C CA . GLY C 1 131 ? -3.808 -6.808 5.087 1.00 14.05 408 GLY C CA 1
ATOM 2918 C C . GLY C 1 131 ? -3.223 -5.782 4.124 1.00 12.91 408 GLY C C 1
ATOM 2919 O O . GLY C 1 131 ? -3.724 -4.671 4.064 1.00 14.99 408 GLY C O 1
ATOM 2920 N N . GLN C 1 132 ? -2.235 -6.185 3.324 1.00 12.40 409 GLN C N 1
ATOM 2921 C CA . GLN C 1 132 ? -1.536 -5.240 2.454 1.00 12.13 409 GLN C CA 1
ATOM 2922 C C . GLN C 1 132 ? -1.818 -5.547 0.966 1.00 10.95 409 GLN C C 1
ATOM 2923 O O . GLN C 1 132 ? -1.637 -6.668 0.497 1.00 8.71 409 GLN C O 1
ATOM 2929 N N . ALA C 1 133 ? -2.231 -4.513 0.233 1.00 9.21 410 ALA C N 1
ATOM 2930 C CA . ALA C 1 133 ? -2.436 -4.640 -1.203 1.00 10.89 410 ALA C CA 1
ATOM 2931 C C . ALA C 1 133 ? -1.054 -4.767 -1.855 1.00 10.12 410 ALA C C 1
ATOM 2932 O O . ALA C 1 133 ? -0.149 -3.980 -1.573 1.00 9.89 410 ALA C O 1
ATOM 2934 N N . VAL C 1 134 ? -0.920 -5.717 -2.775 1.00 9.44 411 VAL C N 1
ATOM 2935 C CA . VAL C 1 134 ? 0.379 -6.012 -3.431 1.00 10.23 411 VAL C CA 1
ATOM 2936 C C . VAL C 1 134 ? 0.135 -6.117 -4.937 1.00 9.74 411 VAL C C 1
ATOM 2937 O O . VAL C 1 134 ? -1.032 -6.200 -5.368 1.00 9.76 411 VAL C O 1
ATOM 2941 N N . ASN C 1 135 ? 1.214 -6.113 -5.736 1.00 9.19 412 ASN C N 1
ATOM 2942 C CA . ASN C 1 135 ? 1.025 -6.187 -7.183 1.00 9.38 412 ASN C CA 1
ATOM 2943 C C . ASN C 1 135 ? 0.314 -7.510 -7.507 1.00 9.28 412 ASN C C 1
ATOM 2944 O O . ASN C 1 135 ? 0.815 -8.576 -7.192 1.00 10.01 412 ASN C O 1
ATOM 2949 N N . PRO C 1 136 ? -0.896 -7.466 -8.115 1.00 8.41 413 PRO C N 1
ATOM 2950 C CA . PRO C 1 136 ? -1.525 -8.786 -8.359 1.00 8.10 413 PRO C CA 1
ATOM 2951 C C . PRO C 1 136 ? -1.055 -9.571 -9.578 1.00 9.79 413 PRO C C 1
ATOM 2952 O O . PRO C 1 136 ? -1.325 -10.766 -9.664 1.00 11.96 413 PRO C O 1
ATOM 2956 N N . GLN C 1 137 ? -0.427 -8.883 -10.530 1.00 10.14 414 GLN C N 1
ATOM 2957 C CA . GLN C 1 137 ? -0.135 -9.530 -11.807 1.00 11.58 414 GLN C CA 1
ATOM 2958 C C . GLN C 1 137 ? 0.672 -10.847 -11.740 1.00 11.31 414 GLN C C 1
ATOM 2959 O O . GLN C 1 137 ? 0.385 -11.772 -12.483 1.00 12.46 414 GLN C O 1
ATOM 2965 N N . PRO C 1 138 ? 1.636 -10.984 -10.813 1.00 10.23 415 PRO C N 1
ATOM 2966 C CA . PRO C 1 138 ? 2.382 -12.275 -10.814 1.00 10.00 415 PRO C CA 1
ATOM 2967 C C . PRO C 1 138 ? 1.560 -13.547 -10.523 1.00 11.17 415 PRO C C 1
ATOM 2968 O O . PRO C 1 138 ? 2.025 -14.649 -10.797 1.00 10.16 415 PRO C O 1
ATOM 2972 N N . TRP C 1 139 ? 0.360 -13.431 -9.941 1.00 9.49 416 TRP C N 1
ATOM 2973 C CA . TRP C 1 139 ? -0.459 -14.635 -9.738 1.00 10.00 416 TRP C CA 1
ATOM 2974 C C . TRP C 1 139 ? -1.177 -15.031 -11.016 1.00 11.65 416 TRP C C 1
ATOM 2975 O O . TRP C 1 139 ? -1.624 -16.170 -11.129 1.00 12.86 416 TRP C O 1
ATOM 2986 N N . LEU C 1 140 ? -1.239 -14.122 -11.988 1.00 10.20 417 LEU C N 1
ATOM 2987 C CA . LEU C 1 140 ? -2.115 -14.373 -13.133 1.00 12.49 417 LEU C CA 1
ATOM 2988 C C . LEU C 1 140 ? -1.420 -15.086 -14.284 1.00 14.79 417 LEU C C 1
ATOM 2989 O O . LEU C 1 140 ? -0.396 -14.620 -14.740 1.00 17.35 417 LEU C O 1
ATOM 2994 N N . GLY C 1 141 ? -2.014 -16.170 -14.779 1.00 16.51 418 GLY C N 1
ATOM 2995 C CA . GLY C 1 141 ? -1.459 -16.840 -15.958 1.00 20.05 418 GLY C CA 1
ATOM 2996 C C . GLY C 1 141 ? -2.373 -17.774 -16.737 1.00 23.91 418 GLY C C 1
ATOM 2997 O O . GLY C 1 141 ? -1.960 -18.286 -17.775 1.00 26.01 418 GLY C O 1
ATOM 2998 N N . ARG C 1 142 ? -3.612 -17.960 -16.275 1.00 24.06 419 ARG C N 1
ATOM 2999 C CA . ARG C 1 142 ? -4.517 -18.993 -16.800 1.00 26.55 419 ARG C CA 1
ATOM 3000 C C . ARG C 1 142 ? -5.772 -18.367 -17.399 1.00 26.53 419 ARG C C 1
ATOM 3001 O O . ARG C 1 142 ? -6.445 -18.956 -18.250 1.00 25.40 419 ARG C O 1
ATOM 3009 N N . GLY D 1 13 ? 23.659 3.774 -15.223 1.00 21.53 290 GLY D N 1
ATOM 3010 C CA . GLY D 1 13 ? 24.225 2.525 -14.629 1.00 17.37 290 GLY D CA 1
ATOM 3011 C C . GLY D 1 13 ? 24.477 2.591 -13.138 1.00 18.20 290 GLY D C 1
ATOM 3012 O O . GLY D 1 13 ? 24.134 3.565 -12.466 1.00 19.26 290 GLY D O 1
ATOM 3013 N N . LEU D 1 14 ? 25.042 1.514 -12.608 1.00 14.68 291 LEU D N 1
ATOM 3014 C CA . LEU D 1 14 ? 25.364 1.450 -11.197 1.00 15.66 291 LEU D CA 1
ATOM 3015 C C . LEU D 1 14 ? 26.660 2.156 -10.841 1.00 17.84 291 LEU D C 1
ATOM 3016 O O . LEU D 1 14 ? 26.962 2.312 -9.660 1.00 19.86 291 LEU D O 1
ATOM 3021 N N . GLY D 1 15 ? 27.416 2.575 -11.852 1.00 17.39 292 GLY D N 1
ATOM 3022 C CA . GLY D 1 15 ? 28.722 3.214 -11.633 1.00 19.11 292 GLY D CA 1
ATOM 3023 C C . GLY D 1 15 ? 29.767 2.257 -11.072 1.00 19.04 292 GLY D C 1
ATOM 3024 O O . GLY D 1 15 ? 29.561 1.038 -11.030 1.00 19.38 292 GLY D O 1
ATOM 3025 N N . ALA D 1 16 ? 30.898 2.792 -10.608 1.00 20.12 293 ALA D N 1
ATOM 3026 C CA . ALA D 1 16 ? 31.949 1.937 -10.037 1.00 17.87 293 ALA D CA 1
ATOM 3027 C C . ALA D 1 16 ? 31.462 1.355 -8.704 1.00 16.73 293 ALA D C 1
ATOM 3028 O O . ALA D 1 16 ? 30.616 1.950 -8.077 1.00 19.76 293 ALA D O 1
ATOM 3030 N N . PRO D 1 17 ? 31.914 0.148 -8.321 1.00 17.80 294 PRO D N 1
ATOM 3031 C CA . PRO D 1 17 ? 31.454 -0.456 -7.047 1.00 18.27 294 PRO D CA 1
ATOM 3032 C C . PRO D 1 17 ? 32.201 0.153 -5.868 1.00 18.88 294 PRO D C 1
ATOM 3033 O O . PRO D 1 17 ? 33.318 -0.282 -5.580 1.00 19.89 294 PRO D O 1
ATOM 3037 N N . ARG D 1 18 ? 31.555 1.095 -5.182 1.00 18.18 295 ARG D N 1
ATOM 3038 C CA . ARG D 1 18 ? 32.192 1.929 -4.172 1.00 19.07 295 ARG D CA 1
ATOM 3039 C C . ARG D 1 18 ? 31.408 1.966 -2.891 1.00 18.54 295 ARG D C 1
ATOM 3040 O O . ARG D 1 18 ? 31.518 2.936 -2.146 1.00 18.52 295 ARG D O 1
ATOM 3048 N N . GLY D 1 19 ? 30.553 0.969 -2.658 1.00 16.51 296 GLY D N 1
ATOM 3049 C CA . GLY D 1 19 ? 29.805 0.903 -1.400 1.00 16.96 296 GLY D CA 1
ATOM 3050 C C . GLY D 1 19 ? 28.777 2.031 -1.271 1.00 17.43 296 GLY D C 1
ATOM 3051 O O . GLY D 1 19 ? 28.385 2.394 -0.151 1.00 19.88 296 GLY D O 1
ATOM 3052 N N . GLN D 1 20 ? 28.308 2.542 -2.408 1.00 19.12 297 GLN D N 1
ATOM 3053 C CA . GLN D 1 20 ? 27.387 3.694 -2.433 1.00 20.44 297 GLN D CA 1
ATOM 3054 C C . GLN D 1 20 ? 25.913 3.305 -2.546 1.00 19.50 297 GLN D C 1
ATOM 3055 O O . GLN D 1 20 ? 25.023 4.148 -2.341 1.00 18.30 297 GLN D O 1
ATOM 3061 N N . ALA D 1 21 ? 25.641 2.051 -2.901 1.00 16.17 298 ALA D N 1
ATOM 3062 C CA . ALA D 1 21 ? 24.256 1.630 -3.090 1.00 17.38 298 ALA D CA 1
ATOM 3063 C C . ALA D 1 21 ? 23.630 1.115 -1.789 1.00 18.20 298 ALA D C 1
ATOM 3064 O O . ALA D 1 21 ? 24.315 0.838 -0.812 1.00 16.74 298 ALA D O 1
ATOM 3066 N N . PHE D 1 22 ? 22.303 1.005 -1.766 1.00 17.05 299 PHE D N 1
ATOM 3067 C CA . PHE D 1 22 ? 21.617 0.508 -0.564 1.00 18.56 299 PHE D CA 1
ATOM 3068 C C . PHE D 1 22 ? 21.686 -1.015 -0.482 1.00 15.65 299 PHE D C 1
ATOM 3069 O O . PHE D 1 22 ? 21.416 -1.690 -1.484 1.00 16.19 299 PHE D O 1
ATOM 3077 N N . TRP D 1 23 ? 22.014 -1.539 0.695 1.00 14.43 300 TRP D N 1
ATOM 3078 C CA . TRP D 1 23 ? 21.731 -2.936 0.998 1.00 15.04 300 TRP D CA 1
ATOM 3079 C C . TRP D 1 23 ? 20.214 -3.114 0.752 1.00 12.88 300 TRP D C 1
ATOM 3080 O O . TRP D 1 23 ? 19.388 -2.334 1.252 1.00 17.11 300 TRP D O 1
ATOM 3091 N N . PRO D 1 24 ? 19.848 -4.146 0.005 1.00 10.87 301 PRO D N 1
ATOM 3092 C CA . PRO D 1 24 ? 18.414 -4.335 -0.300 1.00 8.01 301 PRO D CA 1
ATOM 3093 C C . PRO D 1 24 ? 17.629 -4.797 0.934 1.00 10.94 301 PRO D C 1
ATOM 3094 O O . PRO D 1 24 ? 16.446 -4.408 1.097 1.00 9.61 301 PRO D O 1
ATOM 3098 N N . VAL D 1 25 ? 18.281 -5.590 1.786 1.00 8.47 302 VAL D N 1
ATOM 3099 C CA . VAL D 1 25 ? 17.761 -5.931 3.126 1.00 9.54 302 VAL D CA 1
ATOM 3100 C C . VAL D 1 25 ? 19.009 -6.001 3.990 1.00 11.84 302 VAL D C 1
ATOM 3101 O O . VAL D 1 25 ? 20.111 -6.241 3.477 1.00 13.99 302 VAL D O 1
ATOM 3105 N N . ARG D 1 26 ? 18.839 -5.826 5.293 1.00 11.87 303 ARG D N 1
ATOM 3106 C CA . ARG D 1 26 ? 19.971 -5.994 6.213 1.00 15.22 303 ARG D CA 1
ATOM 3107 C C . ARG D 1 26 ? 19.885 -7.357 6.903 1.00 14.43 303 ARG D C 1
ATOM 3108 O O . ARG D 1 26 ? 18.830 -7.766 7.395 1.00 16.07 303 ARG D O 1
ATOM 3116 N N . GLY D 1 27 ? 20.993 -8.103 6.915 1.00 12.59 304 GLY D N 1
ATOM 3117 C CA . GLY D 1 27 ? 20.980 -9.416 7.569 1.00 11.30 304 GLY D CA 1
ATOM 3118 C C . GLY D 1 27 ? 22.282 -10.143 7.267 1.00 12.64 304 GLY D C 1
ATOM 3119 O O . GLY D 1 27 ? 23.143 -9.612 6.555 1.00 15.94 304 GLY D O 1
ATOM 3120 N N . PRO D 1 28 ? 22.404 -11.378 7.753 1.00 13.56 305 PRO D N 1
ATOM 3121 C CA . PRO D 1 28 ? 23.589 -12.221 7.515 1.00 13.97 305 PRO D CA 1
ATOM 3122 C C . PRO D 1 28 ? 23.672 -12.642 6.052 1.00 13.26 305 PRO D C 1
ATOM 3123 O O . PRO D 1 28 ? 22.654 -12.747 5.351 1.00 14.67 305 PRO D O 1
ATOM 3127 N N . THR D 1 29 ? 24.882 -12.905 5.586 1.00 12.86 306 THR D N 1
ATOM 3128 C CA . THR D 1 29 ? 25.025 -13.443 4.247 1.00 11.58 306 THR D CA 1
ATOM 3129 C C . THR D 1 29 ? 24.968 -14.953 4.392 1.00 11.96 306 THR D C 1
ATOM 3130 O O . THR D 1 29 ? 25.850 -15.538 5.018 1.00 13.79 306 THR D O 1
ATOM 3134 N N . LEU D 1 30 ? 23.945 -15.583 3.826 1.00 10.27 307 LEU D N 1
ATOM 3135 C CA . LEU D 1 30 ? 23.756 -17.035 3.990 1.00 10.47 307 LEU D CA 1
ATOM 3136 C C . LEU D 1 30 ? 24.506 -17.806 2.931 1.00 11.45 307 LEU D C 1
ATOM 3137 O O . LEU D 1 30 ? 24.933 -18.912 3.173 1.00 11.84 307 LEU D O 1
ATOM 3142 N N . HIS D 1 31 ? 24.580 -17.220 1.725 1.00 9.54 308 HIS D N 1
ATOM 3143 C CA . HIS D 1 31 ? 25.328 -17.778 0.599 1.00 11.70 308 HIS D CA 1
ATOM 3144 C C . HIS D 1 31 ? 25.971 -16.621 -0.131 1.00 10.50 308 HIS D C 1
ATOM 3145 O O . HIS D 1 31 ? 25.365 -15.557 -0.291 1.00 9.88 308 HIS D O 1
ATOM 3152 N N . ARG D 1 32 ? 27.220 -16.809 -0.539 1.00 10.20 309 ARG D N 1
ATOM 3153 C CA . ARG D 1 32 ? 27.900 -15.737 -1.250 1.00 10.86 309 ARG D CA 1
ATOM 3154 C C . ARG D 1 32 ? 28.105 -16.068 -2.715 1.00 10.76 309 ARG D C 1
ATOM 3155 O O . ARG D 1 32 ? 28.118 -17.224 -3.107 1.00 13.15 309 ARG D O 1
ATOM 3163 N N . TYR D 1 33 ? 28.288 -15.030 -3.519 1.00 10.96 310 TYR D N 1
ATOM 3164 C CA . TYR D 1 33 ? 28.542 -15.220 -4.945 1.00 9.96 310 TYR D CA 1
ATOM 3165 C C . TYR D 1 33 ? 29.770 -16.128 -5.158 1.00 12.35 310 TYR D C 1
ATOM 3166 O O . TYR D 1 33 ? 30.823 -15.962 -4.504 1.00 11.90 310 TYR D O 1
ATOM 3175 N N . GLY D 1 34 ? 29.647 -17.122 -6.038 1.00 10.90 311 GLY D N 1
ATOM 3176 C CA . GLY D 1 34 ? 30.778 -18.010 -6.365 1.00 12.64 311 GLY D CA 1
ATOM 3177 C C . GLY D 1 34 ? 30.931 -19.214 -5.443 1.00 12.82 311 GLY D C 1
ATOM 3178 O O . GLY D 1 34 ? 31.747 -20.104 -5.722 1.00 14.42 311 GLY D O 1
ATOM 3179 N N . GLU D 1 35 ? 30.196 -19.224 -4.317 1.00 12.52 312 GLU D N 1
ATOM 3180 C CA . GLU D 1 35 ? 30.196 -20.376 -3.382 1.00 13.09 312 GLU D CA 1
ATOM 3181 C C . GLU D 1 35 ? 29.634 -21.632 -4.044 1.00 14.44 312 GLU D C 1
ATOM 3182 O O . GLU D 1 35 ? 28.789 -21.544 -4.936 1.00 12.90 312 GLU D O 1
ATOM 3188 N N . GLN D 1 36 ? 30.113 -22.804 -3.605 1.00 15.89 313 GLN D N 1
ATOM 3189 C CA . GLN D 1 36 ? 29.646 -24.082 -4.137 1.00 18.01 313 GLN D CA 1
ATOM 3190 C C . GLN D 1 36 ? 28.157 -24.225 -3.908 1.00 17.45 313 GLN D C 1
ATOM 3191 O O . GLN D 1 36 ? 27.698 -24.044 -2.786 1.00 17.01 313 GLN D O 1
ATOM 3197 N N . LEU D 1 37 ? 27.415 -24.524 -4.966 1.00 16.84 314 LEU D N 1
ATOM 3198 C CA . LEU D 1 37 ? 25.970 -24.758 -4.873 1.00 20.45 314 LEU D CA 1
ATOM 3199 C C . LEU D 1 37 ? 25.619 -26.268 -4.863 1.00 22.27 314 LEU D C 1
ATOM 3200 O O . LEU D 1 37 ? 24.916 -26.768 -3.963 1.00 24.96 314 LEU D O 1
ATOM 3205 N N . GLN D 1 38 ? 26.135 -26.984 -5.859 1.00 23.75 315 GLN D N 1
ATOM 3206 C CA . GLN D 1 38 ? 26.003 -28.440 -5.979 1.00 24.01 315 GLN D CA 1
ATOM 3207 C C . GLN D 1 38 ? 27.175 -28.943 -6.830 1.00 24.92 315 GLN D C 1
ATOM 3208 O O . GLN D 1 38 ? 27.344 -28.518 -7.979 1.00 24.29 315 GLN D O 1
ATOM 3214 N N . GLY D 1 39 ? 27.975 -29.850 -6.283 1.00 24.45 316 GLY D N 1
ATOM 3215 C CA . GLY D 1 39 ? 29.150 -30.335 -6.998 1.00 24.40 316 GLY D CA 1
ATOM 3216 C C . GLY D 1 39 ? 30.002 -29.153 -7.416 1.00 23.97 316 GLY D C 1
ATOM 3217 O O . GLY D 1 39 ? 30.432 -28.364 -6.569 1.00 23.29 316 GLY D O 1
ATOM 3218 N N . GLU D 1 40 ? 30.220 -28.995 -8.725 1.00 21.26 317 GLU D N 1
ATOM 3219 C CA . GLU D 1 40 ? 31.049 -27.887 -9.220 1.00 21.32 317 GLU D CA 1
ATOM 3220 C C . GLU D 1 40 ? 30.234 -26.644 -9.599 1.00 19.89 317 GLU D C 1
ATOM 3221 O O . GLU D 1 40 ? 30.807 -25.597 -9.887 1.00 22.18 317 GLU D O 1
ATOM 3227 N N . LEU D 1 41 ? 28.906 -26.747 -9.590 1.00 17.40 318 LEU D N 1
ATOM 3228 C CA . LEU D 1 41 ? 28.053 -25.584 -9.836 1.00 17.40 318 LEU D CA 1
ATOM 3229 C C . LEU D 1 41 ? 28.234 -24.580 -8.711 1.00 16.05 318 LEU D C 1
ATOM 3230 O O . LEU D 1 41 ? 28.428 -24.970 -7.550 1.00 17.46 318 LEU D O 1
ATOM 3235 N N . ARG D 1 42 ? 28.045 -23.300 -9.031 1.00 16.14 319 ARG D N 1
ATOM 3236 C CA . ARG D 1 42 ? 28.281 -22.228 -8.066 1.00 14.33 319 ARG D CA 1
ATOM 3237 C C . ARG D 1 42 ? 27.150 -21.215 -8.026 1.00 13.44 319 ARG D C 1
ATOM 3238 O O . ARG D 1 42 ? 26.444 -21.035 -9.006 1.00 13.09 319 ARG D O 1
ATOM 3246 N N . TRP D 1 43 ? 26.970 -20.563 -6.878 1.00 11.06 320 TRP D N 1
ATOM 3247 C CA . TRP D 1 43 ? 26.033 -19.442 -6.774 1.00 11.14 320 TRP D CA 1
ATOM 3248 C C . TRP D 1 43 ? 26.443 -18.283 -7.683 1.00 11.99 320 TRP D C 1
ATOM 3249 O O . TRP D 1 43 ? 27.639 -17.978 -7.808 1.00 13.70 320 TRP D O 1
ATOM 3260 N N . LYS D 1 44 ? 25.475 -17.674 -8.357 1.00 10.11 321 LYS D N 1
ATOM 3261 C CA . LYS D 1 44 ? 25.769 -16.497 -9.191 1.00 8.62 321 LYS D CA 1
ATOM 3262 C C . LYS D 1 44 ? 25.119 -15.216 -8.608 1.00 8.62 321 LYS D C 1
ATOM 3263 O O . LYS D 1 44 ? 24.987 -14.204 -9.293 1.00 8.65 321 LYS D O 1
ATOM 3269 N N . GLY D 1 45 ? 24.794 -15.261 -7.317 1.00 9.93 322 GLY D N 1
ATOM 3270 C CA . GLY D 1 45 ? 24.202 -14.142 -6.589 1.00 9.71 322 GLY D CA 1
ATOM 3271 C C . GLY D 1 45 ? 24.450 -14.445 -5.120 1.00 10.70 322 GLY D C 1
ATOM 3272 O O . GLY D 1 45 ? 25.117 -15.431 -4.809 1.00 10.94 322 GLY D O 1
ATOM 3273 N N . MET D 1 46 ? 23.977 -13.595 -4.218 1.00 10.29 323 MET D N 1
ATOM 3274 C CA . MET D 1 46 ? 24.145 -13.863 -2.793 1.00 11.14 323 MET D CA 1
ATOM 3275 C C . MET D 1 46 ? 22.769 -14.032 -2.203 1.00 12.48 323 MET D C 1
ATOM 3276 O O . MET D 1 46 ? 21.797 -13.712 -2.846 1.00 13.01 323 MET D O 1
ATOM 3281 N N . VAL D 1 47 ? 22.698 -14.580 -0.992 1.00 9.68 324 VAL D N 1
ATOM 3282 C CA . VAL D 1 47 ? 21.422 -14.795 -0.303 1.00 9.03 324 VAL D CA 1
ATOM 3283 C C . VAL D 1 47 ? 21.590 -14.120 1.036 1.00 9.47 324 VAL D C 1
ATOM 3284 O O . VAL D 1 47 ? 22.582 -14.359 1.738 1.00 10.47 324 VAL D O 1
ATOM 3288 N N . ILE D 1 48 ? 20.666 -13.218 1.358 1.00 9.56 325 ILE D N 1
ATOM 3289 C CA . ILE D 1 48 ? 20.763 -12.436 2.585 1.00 9.88 325 ILE D CA 1
ATOM 3290 C C . ILE D 1 48 ? 19.577 -12.781 3.490 1.00 13.47 325 ILE D C 1
ATOM 3291 O O . ILE D 1 48 ? 18.423 -12.702 3.074 1.00 12.15 325 ILE D O 1
ATOM 3296 N N . GLY D 1 49 ? 19.855 -13.228 4.708 1.00 12.81 326 GLY D N 1
ATOM 3297 C CA . GLY D 1 49 ? 18.760 -13.530 5.631 1.00 12.11 326 GLY D CA 1
ATOM 3298 C C . GLY D 1 49 ? 18.004 -12.307 6.105 1.00 11.65 326 GLY D C 1
ATOM 3299 O O . GLY D 1 49 ? 18.585 -11.264 6.356 1.00 11.26 326 GLY D O 1
ATOM 3300 N N . ALA D 1 50 ? 16.679 -12.437 6.214 1.00 12.60 327 ALA D N 1
ATOM 3301 C CA . ALA D 1 50 ? 15.815 -11.356 6.712 1.00 13.04 327 ALA D CA 1
ATOM 3302 C C . ALA D 1 50 ? 14.457 -11.993 7.039 1.00 13.89 327 ALA D C 1
ATOM 3303 O O . ALA D 1 50 ? 14.078 -12.969 6.404 1.00 12.83 327 ALA D O 1
ATOM 3305 N N . SER D 1 51 ? 13.706 -11.428 7.988 1.00 12.68 328 SER D N 1
ATOM 3306 C CA . SER D 1 51 ? 12.441 -12.051 8.350 1.00 13.70 328 SER D CA 1
ATOM 3307 C C . SER D 1 51 ? 11.386 -11.902 7.259 1.00 14.45 328 SER D C 1
ATOM 3308 O O . SER D 1 51 ? 11.457 -10.990 6.415 1.00 11.95 328 SER D O 1
ATOM 3311 N N . GLU D 1 52 ? 10.469 -12.858 7.267 1.00 13.13 329 GLU D N 1
ATOM 3312 C CA . GLU D 1 52 ? 9.319 -12.850 6.379 1.00 15.80 329 GLU D CA 1
ATOM 3313 C C . GLU D 1 52 ? 8.657 -11.481 6.385 1.00 13.03 329 GLU D C 1
ATOM 3314 O O . GLU D 1 52 ? 8.420 -10.881 7.448 1.00 11.86 329 GLU D O 1
ATOM 3320 N N . GLY D 1 53 ? 8.358 -10.946 5.205 1.00 10.08 330 GLY D N 1
ATOM 3321 C CA . GLY D 1 53 ? 7.655 -9.662 5.146 1.00 9.79 330 GLY D CA 1
ATOM 3322 C C . GLY D 1 53 ? 8.515 -8.420 5.255 1.00 11.14 330 GLY D C 1
ATOM 3323 O O . GLY D 1 53 ? 8.010 -7.290 5.215 1.00 11.87 330 GLY D O 1
ATOM 3324 N N . THR D 1 54 ? 9.840 -8.601 5.348 1.00 8.88 331 THR D N 1
ATOM 3325 C CA . THR D 1 54 ? 10.718 -7.432 5.408 1.00 9.96 331 THR D CA 1
ATOM 3326 C C . THR D 1 54 ? 10.670 -6.756 4.045 1.00 8.92 331 THR D C 1
ATOM 3327 O O . THR D 1 54 ? 10.596 -7.481 3.031 1.00 10.13 331 THR D O 1
ATOM 3331 N N . GLU D 1 55 ? 10.686 -5.426 4.029 1.00 8.22 332 GLU D N 1
ATOM 3332 C CA . GLU D 1 55 ? 10.750 -4.635 2.788 1.00 8.99 332 GLU D CA 1
ATOM 3333 C C . GLU D 1 55 ? 12.103 -4.795 2.102 1.00 10.08 332 GLU D C 1
ATOM 3334 O O . GLU D 1 55 ? 13.141 -4.568 2.721 1.00 11.79 332 GLU D O 1
ATOM 3340 N N . VAL D 1 56 ? 12.065 -5.186 0.818 1.00 8.07 333 VAL D N 1
ATOM 3341 C CA . VAL D 1 56 ? 13.270 -5.257 -0.043 1.00 8.59 333 VAL D CA 1
ATOM 3342 C C . VAL D 1 56 ? 13.392 -3.903 -0.734 1.00 9.94 333 VAL D C 1
ATOM 3343 O O . VAL D 1 56 ? 12.413 -3.457 -1.327 1.00 8.59 333 VAL D O 1
ATOM 3347 N N . LYS D 1 57 ? 14.531 -3.217 -0.577 1.00 9.56 334 LYS D N 1
ATOM 3348 C CA A LYS D 1 57 ? 14.748 -1.897 -1.164 0.50 11.18 334 LYS D CA 1
ATOM 3349 C CA B LYS D 1 57 ? 14.730 -1.887 -1.168 0.50 10.99 334 LYS D CA 1
ATOM 3350 C C . LYS D 1 57 ? 15.504 -1.952 -2.484 1.00 10.14 334 LYS D C 1
ATOM 3351 O O . LYS D 1 57 ? 16.489 -2.686 -2.604 1.00 9.86 334 LYS D O 1
ATOM 3362 N N . ALA D 1 58 ? 15.096 -1.142 -3.468 1.00 10.04 335 ALA D N 1
ATOM 3363 C CA . ALA D 1 58 ? 15.863 -1.069 -4.700 1.00 9.83 335 ALA D CA 1
ATOM 3364 C C . ALA D 1 58 ? 17.210 -0.484 -4.299 1.00 10.00 335 ALA D C 1
ATOM 3365 O O . ALA D 1 58 ? 17.259 0.500 -3.538 1.00 10.12 335 ALA D O 1
ATOM 3367 N N . ILE D 1 59 ? 18.296 -1.042 -4.829 1.00 8.77 336 ILE D N 1
ATOM 3368 C CA . ILE D 1 59 ? 19.609 -0.533 -4.417 1.00 7.89 336 ILE D CA 1
ATOM 3369 C C . ILE D 1 59 ? 19.968 0.815 -5.034 1.00 7.79 336 ILE D C 1
ATOM 3370 O O . ILE D 1 59 ? 20.824 1.524 -4.488 1.00 8.21 336 ILE D O 1
ATOM 3375 N N . ALA D 1 60 ? 19.327 1.162 -6.170 1.00 6.50 337 ALA D N 1
ATOM 3376 C CA . ALA D 1 60 ? 19.603 2.391 -6.949 1.00 7.70 337 ALA D CA 1
ATOM 3377 C C . ALA D 1 60 ? 18.431 2.695 -7.851 1.00 10.39 337 ALA D C 1
ATOM 3378 O O . ALA D 1 60 ? 17.628 1.800 -8.114 1.00 9.47 337 ALA D O 1
ATOM 3380 N N . ASP D 1 61 ? 18.370 3.917 -8.389 1.00 9.70 338 ASP D N 1
ATOM 3381 C CA . ASP D 1 61 ? 17.312 4.282 -9.308 1.00 10.73 338 ASP D CA 1
ATOM 3382 C C . ASP D 1 61 ? 17.315 3.360 -10.521 1.00 10.14 338 ASP D C 1
ATOM 3383 O O . ASP D 1 61 ? 18.363 2.971 -11.028 1.00 9.67 338 ASP D O 1
ATOM 3388 N N . GLY D 1 62 ? 16.128 3.071 -11.055 1.00 9.63 339 GLY D N 1
ATOM 3389 C CA . GLY D 1 62 ? 16.101 2.262 -12.255 1.00 10.00 339 GLY D CA 1
ATOM 3390 C C . GLY D 1 62 ? 14.675 2.015 -12.660 1.00 9.26 339 GLY D C 1
ATOM 3391 O O . GLY D 1 62 ? 13.753 2.597 -12.096 1.00 10.93 339 GLY D O 1
ATOM 3392 N N . ARG D 1 63 ? 14.480 1.181 -13.674 1.00 7.90 340 ARG D N 1
ATOM 3393 C CA . ARG D 1 63 ? 13.124 0.897 -14.092 1.00 7.90 340 ARG D CA 1
ATOM 3394 C C . ARG D 1 63 ? 12.898 -0.615 -14.018 1.00 10.55 340 ARG D C 1
ATOM 3395 O O . ARG D 1 63 ? 13.769 -1.416 -14.398 1.00 8.81 340 ARG D O 1
ATOM 3403 N N . VAL D 1 64 ? 11.715 -0.999 -13.548 1.00 7.52 341 VAL D N 1
ATOM 3404 C CA . VAL D 1 64 ? 11.377 -2.419 -13.398 1.00 6.50 341 VAL D CA 1
ATOM 3405 C C . VAL D 1 64 ? 11.117 -3.039 -14.758 1.00 8.55 341 VAL D C 1
ATOM 3406 O O . VAL D 1 64 ? 10.334 -2.480 -15.527 1.00 9.04 341 VAL D O 1
ATOM 3410 N N . ILE D 1 65 ? 11.798 -4.142 -15.065 1.00 7.32 342 ILE D N 1
ATOM 3411 C CA . ILE D 1 65 ? 11.586 -4.833 -16.355 1.00 8.27 342 ILE D CA 1
ATOM 3412 C C . ILE D 1 65 ? 10.982 -6.244 -16.199 1.00 8.99 342 ILE D C 1
ATOM 3413 O O . ILE D 1 65 ? 10.540 -6.835 -17.172 1.00 10.30 342 ILE D O 1
ATOM 3418 N N . LEU D 1 66 ? 10.942 -6.788 -14.973 1.00 6.67 343 LEU D N 1
ATOM 3419 C CA . LEU D 1 66 ? 10.335 -8.113 -14.721 1.00 5.68 343 LEU D CA 1
ATOM 3420 C C . LEU D 1 66 ? 9.832 -8.140 -13.271 1.00 8.84 343 LEU D C 1
ATOM 3421 O O . LEU D 1 66 ? 10.497 -7.616 -12.368 1.00 9.62 343 LEU D O 1
ATOM 3426 N N . ALA D 1 67 ? 8.622 -8.658 -13.092 1.00 7.48 344 ALA D N 1
ATOM 3427 C CA . ALA D 1 67 ? 8.064 -8.914 -11.737 1.00 8.56 344 ALA D CA 1
ATOM 3428 C C . ALA D 1 67 ? 7.263 -10.208 -11.902 1.00 9.04 344 ALA D C 1
ATOM 3429 O O . ALA D 1 67 ? 6.050 -10.175 -12.243 1.00 10.99 344 ALA D O 1
ATOM 3431 N N . ASP D 1 68 ? 7.931 -11.356 -11.749 1.00 8.52 345 ASP D N 1
ATOM 3432 C CA . ASP D 1 68 ? 7.288 -12.638 -12.048 1.00 10.02 345 ASP D CA 1
ATOM 3433 C C . ASP D 1 68 ? 8.072 -13.792 -11.431 1.00 10.95 345 ASP D C 1
ATOM 3434 O O . ASP D 1 68 ? 9.227 -13.627 -11.010 1.00 11.02 345 ASP D O 1
ATOM 3439 N N . TRP D 1 69 ? 7.449 -14.969 -11.438 1.00 12.93 346 TRP D N 1
ATOM 3440 C CA . TRP D 1 69 ? 8.068 -16.195 -10.949 1.00 12.83 346 TRP D CA 1
ATOM 3441 C C . TRP D 1 69 ? 9.112 -16.652 -11.948 1.00 13.81 346 TRP D C 1
ATOM 3442 O O . TRP D 1 69 ? 8.886 -16.601 -13.149 1.00 11.65 346 TRP D O 1
ATOM 3453 N N . LEU D 1 70 ? 10.274 -17.032 -11.449 1.00 11.51 347 LEU D N 1
ATOM 3454 C CA . LEU D 1 70 ? 11.324 -17.659 -12.294 1.00 11.23 347 LEU D CA 1
ATOM 3455 C C . LEU D 1 70 ? 11.656 -18.960 -11.552 1.00 13.50 347 LEU D C 1
ATOM 3456 O O . LEU D 1 70 ? 12.060 -18.905 -10.406 1.00 13.11 347 LEU D O 1
ATOM 3461 N N . GLN D 1 71 ? 11.530 -20.109 -12.197 1.00 15.18 348 GLN D N 1
ATOM 3462 C CA . GLN D 1 71 ? 11.830 -21.398 -11.532 1.00 16.10 348 GLN D CA 1
ATOM 3463 C C . GLN D 1 71 ? 13.208 -21.403 -10.874 1.00 13.86 348 GLN D C 1
ATOM 3464 O O . GLN D 1 71 ? 14.204 -21.065 -11.501 1.00 13.45 348 GLN D O 1
ATOM 3470 N N . GLY D 1 72 ? 13.245 -21.733 -9.586 1.00 14.31 349 GLY D N 1
ATOM 3471 C CA . GLY D 1 72 ? 14.503 -21.796 -8.858 1.00 14.97 349 GLY D CA 1
ATOM 3472 C C . GLY D 1 72 ? 14.707 -20.558 -8.005 1.00 16.56 349 GLY D C 1
ATOM 3473 O O . GLY D 1 72 ? 15.472 -20.591 -7.036 1.00 15.76 349 GLY D O 1
ATOM 3474 N N . TYR D 1 73 ? 14.020 -19.466 -8.339 1.00 12.78 350 TYR D N 1
ATOM 3475 C CA . TYR D 1 73 ? 14.267 -18.160 -7.696 1.00 12.21 350 TYR D CA 1
ATOM 3476 C C . TYR D 1 73 ? 13.016 -17.526 -7.102 1.00 10.67 350 TYR D C 1
ATOM 3477 O O . TYR D 1 73 ? 13.061 -16.365 -6.685 1.00 12.60 350 TYR D O 1
ATOM 3486 N N . GLY D 1 74 ? 11.928 -18.291 -7.071 1.00 10.04 351 GLY D N 1
ATOM 3487 C CA . GLY D 1 74 ? 10.624 -17.794 -6.617 1.00 9.19 351 GLY D CA 1
ATOM 3488 C C . GLY D 1 74 ? 10.188 -16.529 -7.343 1.00 9.91 351 GLY D C 1
ATOM 3489 O O . GLY D 1 74 ? 10.456 -16.383 -8.548 1.00 10.08 351 GLY D O 1
ATOM 3490 N N . LEU D 1 75 ? 9.512 -15.626 -6.627 1.00 9.48 352 LEU D N 1
ATOM 3491 C CA . LEU D 1 75 ? 9.032 -14.379 -7.247 1.00 8.41 352 LEU D CA 1
ATOM 3492 C C . LEU D 1 75 ? 10.201 -13.436 -7.373 1.00 8.22 352 LEU D C 1
ATOM 3493 O O . LEU D 1 75 ? 10.834 -13.100 -6.378 1.00 7.89 352 LEU D O 1
ATOM 3498 N N . VAL D 1 76 ? 10.484 -12.987 -8.602 1.00 7.49 353 VAL D N 1
ATOM 3499 C CA . VAL D 1 76 ? 11.651 -12.127 -8.848 1.00 7.35 353 VAL D CA 1
ATOM 3500 C C . VAL D 1 76 ? 11.249 -10.738 -9.359 1.00 8.52 353 VAL D C 1
ATOM 3501 O O . VAL D 1 76 ? 10.311 -10.634 -10.166 1.00 8.74 353 VAL D O 1
ATOM 3505 N N . VAL D 1 77 ? 11.941 -9.696 -8.903 1.00 6.38 354 VAL D N 1
ATOM 3506 C CA . VAL D 1 77 ? 11.823 -8.358 -9.505 1.00 8.04 354 VAL D CA 1
ATOM 3507 C C . VAL D 1 77 ? 13.180 -8.044 -10.116 1.00 9.11 354 VAL D C 1
ATOM 3508 O O . VAL D 1 77 ? 14.221 -8.281 -9.452 1.00 8.21 354 VAL D O 1
ATOM 3512 N N . VAL D 1 78 ? 13.216 -7.573 -11.366 1.00 8.39 355 VAL D N 1
ATOM 3513 C CA . VAL D 1 78 ? 14.471 -7.178 -12.007 1.00 8.20 355 VAL D CA 1
ATOM 3514 C C . VAL D 1 78 ? 14.406 -5.671 -12.281 1.00 8.96 355 VAL D C 1
ATOM 3515 O O . VAL D 1 78 ? 13.397 -5.193 -12.837 1.00 7.29 355 VAL D O 1
ATOM 3519 N N . VAL D 1 79 ? 15.469 -4.924 -11.930 1.00 6.70 356 VAL D N 1
ATOM 3520 C CA . VAL D 1 79 ? 15.502 -3.469 -12.177 1.00 7.08 356 VAL D CA 1
ATOM 3521 C C . VAL D 1 79 ? 16.657 -3.149 -13.117 1.00 8.74 356 VAL D C 1
ATOM 3522 O O . VAL D 1 79 ? 17.799 -3.567 -12.862 1.00 9.79 356 VAL D O 1
ATOM 3526 N N . GLU D 1 80 ? 16.344 -2.439 -14.211 1.00 6.98 357 GLU D N 1
ATOM 3527 C CA . GLU D 1 80 ? 17.380 -1.947 -15.123 1.00 8.22 357 GLU D CA 1
ATOM 3528 C C . GLU D 1 80 ? 17.897 -0.597 -14.629 1.00 8.68 357 GLU D C 1
ATOM 3529 O O . GLU D 1 80 ? 17.121 0.354 -14.516 1.00 10.59 357 GLU D O 1
ATOM 3535 N N . HIS D 1 81 ? 19.201 -0.472 -14.446 1.00 8.08 358 HIS D N 1
ATOM 3536 C CA . HIS D 1 81 ? 19.768 0.773 -13.924 1.00 9.43 358 HIS D CA 1
ATOM 3537 C C . HIS D 1 81 ? 20.368 1.664 -15.018 1.00 9.84 358 HIS D C 1
ATOM 3538 O O . HIS D 1 81 ? 20.852 2.761 -14.734 1.00 10.74 358 HIS D O 1
ATOM 3545 N N . GLY D 1 82 ? 20.314 1.189 -16.256 1.00 9.88 359 GLY D N 1
ATOM 3546 C CA . GLY D 1 82 ? 20.962 1.871 -17.386 1.00 9.51 359 GLY D CA 1
ATOM 3547 C C . GLY D 1 82 ? 22.253 1.181 -17.791 1.00 10.05 359 GLY D C 1
ATOM 3548 O O . GLY D 1 82 ? 22.949 0.589 -16.942 1.00 9.95 359 GLY D O 1
ATOM 3549 N N . LYS D 1 83 ? 22.572 1.276 -19.089 1.00 10.59 360 LYS D N 1
ATOM 3550 C CA . LYS D 1 83 ? 23.847 0.801 -19.646 1.00 13.55 360 LYS D CA 1
ATOM 3551 C C . LYS D 1 83 ? 24.106 -0.690 -19.423 1.00 12.26 360 LYS D C 1
ATOM 3552 O O . LYS D 1 83 ? 25.252 -1.149 -19.517 1.00 16.51 360 LYS D O 1
ATOM 3558 N N . GLY D 1 84 ? 23.031 -1.443 -19.219 1.00 13.42 361 GLY D N 1
ATOM 3559 C CA . GLY D 1 84 ? 23.142 -2.896 -19.056 1.00 14.05 361 GLY D CA 1
ATOM 3560 C C . GLY D 1 84 ? 23.353 -3.362 -17.627 1.00 13.42 361 GLY D C 1
ATOM 3561 O O . GLY D 1 84 ? 23.368 -4.572 -17.384 1.00 17.40 361 GLY D O 1
ATOM 3562 N N . ASP D 1 85 ? 23.492 -2.435 -16.685 1.00 9.58 362 ASP D N 1
ATOM 3563 C CA . ASP D 1 85 ? 23.607 -2.811 -15.247 1.00 7.69 362 ASP D CA 1
ATOM 3564 C C . ASP D 1 85 ? 22.206 -3.154 -14.769 1.00 11.12 362 ASP D C 1
ATOM 3565 O O . ASP D 1 85 ? 21.239 -2.417 -15.059 1.00 10.83 362 ASP D O 1
ATOM 3570 N N . MET D 1 86 ? 22.055 -4.259 -14.033 1.00 8.30 363 MET D N 1
ATOM 3571 C CA . MET D 1 86 ? 20.728 -4.653 -13.569 1.00 10.69 363 MET D CA 1
ATOM 3572 C C . MET D 1 86 ? 20.867 -5.249 -12.188 1.00 9.74 363 MET D C 1
ATOM 3573 O O . MET D 1 86 ? 21.937 -5.808 -11.863 1.00 9.59 363 MET D O 1
ATOM 3578 N N . SER D 1 87 ? 19.817 -5.131 -11.371 1.00 8.17 364 SER D N 1
ATOM 3579 C CA . SER D 1 87 ? 19.808 -5.867 -10.097 1.00 7.91 364 SER D CA 1
ATOM 3580 C C . SER D 1 87 ? 18.559 -6.751 -10.070 1.00 8.95 364 SER D C 1
ATOM 3581 O O . SER D 1 87 ? 17.541 -6.419 -10.696 1.00 10.65 364 SER D O 1
ATOM 3584 N N . LEU D 1 88 ? 18.655 -7.896 -9.389 1.00 6.26 365 LEU D N 1
ATOM 3585 C CA . LEU D 1 88 ? 17.573 -8.895 -9.393 1.00 5.43 365 LEU D CA 1
ATOM 3586 C C . LEU D 1 88 ? 17.333 -9.293 -7.939 1.00 8.60 365 LEU D C 1
ATOM 3587 O O . LEU D 1 88 ? 18.305 -9.452 -7.221 1.00 6.77 365 LEU D O 1
ATOM 3592 N N . TYR D 1 89 ? 16.068 -9.422 -7.539 1.00 7.18 366 TYR D N 1
ATOM 3593 C CA . TYR D 1 89 ? 15.668 -9.607 -6.128 1.00 7.48 366 TYR D CA 1
ATOM 3594 C C . TYR D 1 89 ? 14.697 -10.792 -6.147 1.00 8.44 366 TYR D C 1
ATOM 3595 O O . TYR D 1 89 ? 13.649 -10.692 -6.765 1.00 8.34 366 TYR D O 1
ATOM 3604 N N . GLY D 1 90 ? 15.041 -11.897 -5.496 1.00 7.71 367 GLY D N 1
ATOM 3605 C CA . GLY D 1 90 ? 14.255 -13.098 -5.564 1.00 7.42 367 GLY D CA 1
ATOM 3606 C C . GLY D 1 90 ? 13.854 -13.671 -4.235 1.00 8.19 367 GLY D C 1
ATOM 3607 O O . GLY D 1 90 ? 14.264 -13.165 -3.185 1.00 9.63 367 GLY D O 1
ATOM 3608 N N . TYR D 1 91 ? 13.079 -14.767 -4.327 1.00 9.54 368 TYR D N 1
ATOM 3609 C CA . TYR D 1 91 ? 12.504 -15.507 -3.190 1.00 10.33 368 TYR D CA 1
ATOM 3610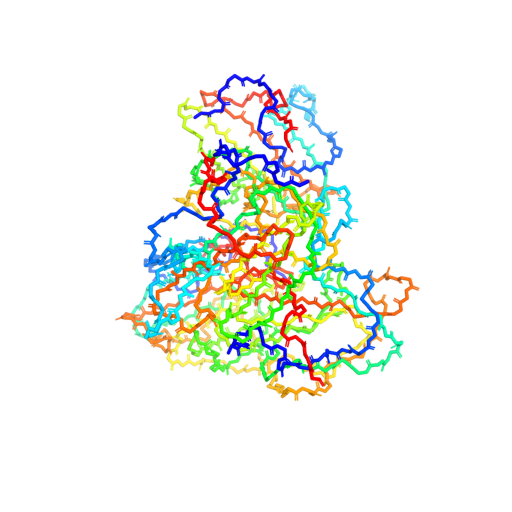 C C . TYR D 1 91 ? 11.348 -14.759 -2.516 1.00 10.62 368 TYR D C 1
ATOM 3611 O O . TYR D 1 91 ? 10.903 -15.144 -1.430 1.00 10.60 368 TYR D O 1
ATOM 3620 N N . ASN D 1 92 ? 10.872 -13.677 -3.124 1.00 8.47 369 ASN D N 1
ATOM 3621 C CA . ASN D 1 92 ? 9.890 -12.818 -2.477 1.00 8.94 369 ASN D CA 1
ATOM 3622 C C . ASN D 1 92 ? 8.485 -13.408 -2.273 1.00 9.97 369 ASN D C 1
ATOM 3623 O O . ASN D 1 92 ? 8.076 -14.298 -3.006 1.00 9.02 369 ASN D O 1
ATOM 3628 N N . GLN D 1 93 ? 7.753 -12.938 -1.258 1.00 9.95 370 GLN D N 1
ATOM 3629 C CA . GLN D 1 93 ? 6.385 -13.433 -1.113 1.00 11.79 370 GLN D CA 1
ATOM 3630 C C . GLN D 1 93 ? 5.389 -12.581 -1.892 1.00 9.94 370 GLN D C 1
ATOM 3631 O O . GLN D 1 93 ? 4.246 -13.010 -2.097 1.00 9.48 370 GLN D O 1
ATOM 3637 N N . SER D 1 94 ? 5.785 -11.342 -2.214 1.00 8.06 371 SER D N 1
ATOM 3638 C CA . SER D 1 94 ? 4.930 -10.462 -2.997 1.00 6.98 371 SER D CA 1
ATOM 3639 C C . SER D 1 94 ? 5.787 -9.315 -3.535 1.00 10.06 371 SER D C 1
ATOM 3640 O O . SER D 1 94 ? 6.871 -9.032 -3.016 1.00 9.39 371 SER D O 1
ATOM 3643 N N . ALA D 1 95 ? 5.323 -8.703 -4.629 1.00 9.92 372 ALA D N 1
ATOM 3644 C CA . ALA D 1 95 ? 5.989 -7.532 -5.212 1.00 8.41 372 ALA D CA 1
ATOM 3645 C C . ALA D 1 95 ? 5.217 -6.249 -4.906 1.00 10.68 372 ALA D C 1
ATOM 3646 O O . ALA D 1 95 ? 3.960 -6.260 -4.909 1.00 8.53 372 ALA D O 1
ATOM 3648 N N . LEU D 1 96 ? 5.949 -5.141 -4.725 1.00 7.96 373 LEU D N 1
ATOM 3649 C CA . LEU D 1 96 ? 5.369 -3.830 -4.412 1.00 8.68 373 LEU D CA 1
ATOM 3650 C C . LEU D 1 96 ? 5.496 -2.811 -5.531 1.00 7.56 373 LEU D C 1
ATOM 3651 O O . LEU D 1 96 ? 5.227 -1.610 -5.371 1.00 7.71 373 LEU D O 1
ATOM 3656 N N . VAL D 1 97 ? 5.925 -3.314 -6.688 1.00 8.19 374 VAL D N 1
ATOM 3657 C CA . VAL D 1 97 ? 6.049 -2.503 -7.888 1.00 7.62 374 VAL D CA 1
ATOM 3658 C C . VAL D 1 97 ? 5.637 -3.368 -9.057 1.00 6.98 374 VAL D C 1
ATOM 3659 O O . VAL D 1 97 ? 5.551 -4.592 -8.957 1.00 8.37 374 VAL D O 1
ATOM 3663 N N . SER D 1 98 ? 5.345 -2.695 -10.165 1.00 7.16 375 SER D N 1
ATOM 3664 C CA . SER D 1 98 ? 4.921 -3.339 -11.424 1.00 9.90 375 SER D CA 1
ATOM 3665 C C . SER D 1 98 ? 5.932 -3.111 -12.526 1.00 10.33 375 SER D C 1
ATOM 3666 O O . SER D 1 98 ? 6.664 -2.089 -12.543 1.00 11.55 375 SER D O 1
ATOM 3669 N N . VAL D 1 99 ? 5.934 -4.027 -13.495 1.00 10.17 376 VAL D N 1
ATOM 3670 C CA . VAL D 1 99 ? 6.762 -3.840 -14.693 1.00 10.20 376 VAL D CA 1
ATOM 3671 C C . VAL D 1 99 ? 6.488 -2.483 -15.346 1.00 10.17 376 VAL D C 1
ATOM 3672 O O . VAL D 1 99 ? 5.330 -2.038 -15.492 1.00 9.55 376 VAL D O 1
ATOM 3676 N N . GLY D 1 100 ? 7.590 -1.869 -15.767 1.00 9.83 377 GLY D N 1
ATOM 3677 C CA . GLY D 1 100 ? 7.569 -0.566 -16.428 1.00 10.52 377 GLY D CA 1
ATOM 3678 C C . GLY D 1 100 ? 7.682 0.632 -15.505 1.00 10.08 377 GLY D C 1
ATOM 3679 O O . GLY D 1 100 ? 7.802 1.752 -15.957 1.00 12.29 377 GLY D O 1
ATOM 3680 N N . SER D 1 101 ? 7.563 0.422 -14.197 1.00 11.08 378 SER D N 1
ATOM 3681 C CA . SER D 1 101 ? 7.674 1.543 -13.261 1.00 9.31 378 SER D CA 1
ATOM 3682 C C . SER D 1 101 ? 9.102 1.956 -12.930 1.00 12.25 378 SER D C 1
ATOM 3683 O O . SER D 1 101 ? 9.989 1.097 -12.776 1.00 11.44 378 SER D O 1
ATOM 3686 N N . GLN D 1 102 ? 9.312 3.274 -12.901 1.00 9.87 379 GLN D N 1
ATOM 3687 C CA A GLN D 1 102 ? 10.573 3.824 -12.447 0.50 11.56 379 GLN D CA 1
ATOM 3688 C CA B GLN D 1 102 ? 10.565 3.858 -12.443 0.50 11.69 379 GLN D CA 1
ATOM 3689 C C . GLN D 1 102 ? 10.601 3.694 -10.924 1.00 10.92 379 GLN D C 1
ATOM 3690 O O . GLN D 1 102 ? 9.592 3.958 -10.233 1.00 13.32 379 GLN D O 1
ATOM 3701 N N . VAL D 1 103 ? 11.734 3.261 -10.384 1.00 9.30 380 VAL D N 1
ATOM 3702 C CA . VAL D 1 103 ? 11.843 3.202 -8.900 1.00 8.12 380 VAL D CA 1
ATOM 3703 C C . VAL D 1 103 ? 13.052 4.035 -8.445 1.00 11.34 380 VAL D C 1
ATOM 3704 O O . VAL D 1 103 ? 13.995 4.196 -9.202 1.00 11.46 380 VAL D O 1
ATOM 3708 N N . ARG D 1 104 ? 13.062 4.491 -7.191 1.00 11.83 381 ARG D N 1
ATOM 3709 C CA A ARG D 1 104 ? 14.192 5.268 -6.660 0.50 11.85 381 ARG D CA 1
ATOM 3710 C CA B ARG D 1 104 ? 14.208 5.259 -6.692 0.50 12.53 381 ARG D CA 1
ATOM 3711 C C . ARG D 1 104 ? 15.019 4.430 -5.710 1.00 11.56 381 ARG D C 1
ATOM 3712 O O . ARG D 1 104 ? 14.493 3.514 -5.100 1.00 11.16 381 ARG D O 1
ATOM 3727 N N . ALA D 1 105 ? 16.304 4.772 -5.574 1.00 10.38 382 ALA D N 1
ATOM 3728 C CA . ALA D 1 105 ? 17.172 4.102 -4.618 1.00 11.30 382 ALA D CA 1
ATOM 3729 C C . ALA D 1 105 ? 16.512 4.149 -3.244 1.00 11.75 382 ALA D C 1
ATOM 3730 O O . ALA D 1 105 ? 16.005 5.190 -2.785 1.00 10.95 382 ALA D O 1
ATOM 3732 N N . GLY D 1 106 ? 16.433 2.980 -2.626 1.00 10.00 383 GLY D N 1
ATOM 3733 C CA . GLY D 1 106 ? 15.887 2.864 -1.266 1.00 10.55 383 GLY D CA 1
ATOM 3734 C C . GLY D 1 106 ? 14.393 2.588 -1.221 1.00 11.41 383 GLY D C 1
ATOM 3735 O O . GLY D 1 106 ? 13.827 2.344 -0.158 1.00 11.79 383 GLY D O 1
ATOM 3736 N N . GLN D 1 107 ? 13.748 2.586 -2.383 1.00 10.48 384 GLN D N 1
ATOM 3737 C CA . GLN D 1 107 ? 12.305 2.389 -2.448 1.00 10.94 384 GLN D CA 1
ATOM 3738 C C . GLN D 1 107 ? 11.920 0.938 -2.213 1.00 11.32 384 GLN D C 1
ATOM 3739 O O . GLN D 1 107 ? 12.502 0.062 -2.833 1.00 9.36 384 GLN D O 1
ATOM 3745 N N . PRO D 1 108 ? 10.878 0.683 -1.406 1.00 10.63 385 PRO D N 1
ATOM 3746 C CA . PRO D 1 108 ? 10.395 -0.702 -1.290 1.00 10.07 385 PRO D CA 1
ATOM 3747 C C . PRO D 1 108 ? 9.856 -1.271 -2.614 1.00 7.91 385 PRO D C 1
ATOM 3748 O O . PRO D 1 108 ? 9.025 -0.637 -3.271 1.00 11.76 385 PRO D O 1
ATOM 3752 N N . ILE D 1 109 ? 10.391 -2.429 -3.008 1.00 7.82 386 ILE D N 1
ATOM 3753 C CA . ILE D 1 109 ? 9.958 -3.100 -4.245 1.00 7.69 386 ILE D CA 1
ATOM 3754 C C . ILE D 1 109 ? 9.378 -4.506 -4.071 1.00 8.43 386 ILE D C 1
ATOM 3755 O O . ILE D 1 109 ? 8.750 -5.054 -5.002 1.00 7.53 386 ILE D O 1
ATOM 3760 N N . ALA D 1 110 ? 9.539 -5.114 -2.898 1.00 6.53 387 ALA D N 1
ATOM 3761 C CA . ALA D 1 110 ? 9.055 -6.456 -2.694 1.00 6.68 387 ALA D CA 1
ATOM 3762 C C . ALA D 1 110 ? 9.056 -6.728 -1.199 1.00 7.85 387 ALA D C 1
ATOM 3763 O O . ALA D 1 110 ? 9.608 -5.927 -0.415 1.00 9.51 387 ALA D O 1
ATOM 3765 N N . LEU D 1 111 ? 8.414 -7.835 -0.812 1.00 7.92 388 LEU D N 1
ATOM 3766 C CA . LEU D 1 111 ? 8.374 -8.297 0.585 1.00 9.12 388 LEU D CA 1
ATOM 3767 C C . LEU D 1 111 ? 9.050 -9.641 0.671 1.00 10.61 388 LEU D C 1
ATOM 3768 O O . LEU D 1 111 ? 8.707 -10.524 -0.094 1.00 9.24 388 LEU D O 1
ATOM 3773 N N . VAL D 1 112 ? 9.993 -9.796 1.614 1.00 10.24 389 VAL D N 1
ATOM 3774 C CA . VAL D 1 112 ? 10.775 -11.040 1.746 1.00 9.50 389 VAL D CA 1
ATOM 3775 C C . VAL D 1 112 ? 9.902 -12.272 1.975 1.00 10.42 389 VAL D C 1
ATOM 3776 O O . VAL D 1 112 ? 8.955 -12.240 2.762 1.00 11.50 389 VAL D O 1
ATOM 3780 N N . GLY D 1 113 ? 10.214 -13.365 1.284 1.00 8.72 390 GLY D N 1
ATOM 3781 C CA . GLY D 1 113 ? 9.507 -14.632 1.508 1.00 12.62 390 GLY D CA 1
ATOM 3782 C C . GLY D 1 113 ? 10.428 -15.842 1.457 1.00 13.35 390 GLY D C 1
ATOM 3783 O O . GLY D 1 113 ? 11.662 -15.713 1.624 1.00 12.60 390 GLY D O 1
ATOM 3784 N N . SER D 1 114 ? 9.816 -16.999 1.192 1.00 15.06 391 SER D N 1
ATOM 3785 C CA . SER D 1 114 ? 10.487 -18.296 1.082 1.00 18.94 391 SER D CA 1
ATOM 3786 C C . SER D 1 114 ? 10.132 -18.905 -0.268 1.00 20.75 391 SER D C 1
ATOM 3787 O O . SER D 1 114 ? 10.109 -20.138 -0.411 1.00 22.65 391 SER D O 1
ATOM 3790 N N . SER D 1 115 ? 9.811 -18.067 -1.253 1.00 21.05 392 SER D N 1
ATOM 3791 C CA . SER D 1 115 ? 9.264 -18.597 -2.519 1.00 20.38 392 SER D CA 1
ATOM 3792 C C . SER D 1 115 ? 10.241 -19.421 -3.357 1.00 23.68 392 SER D C 1
ATOM 3793 O O . SER D 1 115 ? 9.829 -20.141 -4.269 1.00 24.60 392 SER D O 1
ATOM 3796 N N . GLY D 1 116 ? 11.524 -19.319 -3.038 1.00 24.61 393 GLY D N 1
ATOM 3797 C CA . GLY D 1 116 ? 12.542 -20.102 -3.719 1.00 30.40 393 GLY D CA 1
ATOM 3798 C C . GLY D 1 116 ? 12.677 -21.515 -3.168 1.00 32.97 393 GLY D C 1
ATOM 3799 O O . GLY D 1 116 ? 13.556 -22.268 -3.590 1.00 34.12 393 GLY D O 1
ATOM 3800 N N . GLY D 1 117 ? 11.805 -21.864 -2.221 1.00 34.91 394 GLY D N 1
ATOM 3801 C CA . GLY D 1 117 ? 11.814 -23.180 -1.580 1.00 37.07 3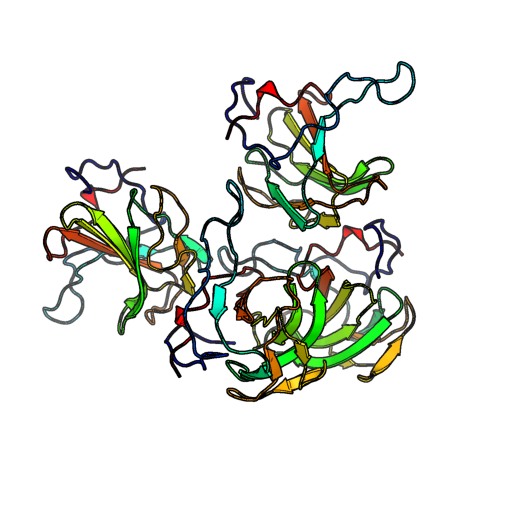94 GLY D CA 1
ATOM 3802 C C . GLY D 1 117 ? 12.909 -23.290 -0.544 1.00 38.44 394 GLY D C 1
ATOM 3803 O O . GLY D 1 117 ? 13.471 -24.367 -0.340 1.00 40.55 394 GLY D O 1
ATOM 3804 N N . GLN D 1 118 ? 13.257 -22.180 0.097 1.00 38.22 395 GLN D N 1
ATOM 3805 C CA . GLN D 1 118 ? 14.286 -22.249 1.118 1.00 39.41 395 GLN D CA 1
ATOM 3806 C C . GLN D 1 118 ? 13.635 -22.561 2.468 1.00 39.53 395 GLN D C 1
ATOM 3807 O O . GLN D 1 118 ? 12.403 -22.663 2.564 1.00 39.18 395 GLN D O 1
ATOM 3813 N N . GLY D 1 119 ? 14.458 -22.709 3.503 1.00 39.98 396 GLY D N 1
ATOM 3814 C CA . GLY D 1 119 ? 13.961 -23.078 4.834 1.00 39.56 396 GLY D CA 1
ATOM 3815 C C . GLY D 1 119 ? 14.047 -21.939 5.832 1.00 38.53 396 GLY D C 1
ATOM 3816 O O . GLY D 1 119 ? 13.685 -22.092 7.005 1.00 40.14 396 GLY D O 1
ATOM 3817 N N . ARG D 1 120 ? 14.567 -20.811 5.359 1.00 34.53 397 ARG D N 1
ATOM 3818 C CA . ARG D 1 120 ? 14.708 -19.592 6.127 1.00 31.54 397 ARG D CA 1
ATOM 3819 C C . ARG D 1 120 ? 14.195 -18.496 5.192 1.00 26.20 397 ARG D C 1
ATOM 3820 O O . ARG D 1 120 ? 14.578 -18.489 4.017 1.00 28.20 397 ARG D O 1
ATOM 3828 N N . PRO D 1 121 ? 13.300 -17.612 5.661 1.00 20.22 398 PRO D N 1
ATOM 3829 C CA . PRO D 1 121 ? 13.017 -16.494 4.756 1.00 16.43 398 PRO D CA 1
ATOM 3830 C C . PRO D 1 121 ? 14.316 -15.753 4.441 1.00 14.95 398 PRO D C 1
ATOM 3831 O O . PRO D 1 121 ? 15.177 -15.572 5.318 1.00 14.96 398 PRO D O 1
ATOM 3835 N N . SER D 1 122 ? 14.440 -15.275 3.207 1.00 13.78 399 SER D N 1
ATOM 3836 C CA . SER D 1 122 ? 15.685 -14.659 2.808 1.00 12.30 399 SER D CA 1
ATOM 3837 C C . SER D 1 122 ? 15.521 -14.034 1.420 1.00 13.27 399 SER D C 1
ATOM 3838 O O . SER D 1 122 ? 14.621 -14.422 0.678 1.00 11.55 399 SER D O 1
ATOM 3841 N N . LEU D 1 123 ? 16.424 -13.117 1.089 1.00 10.36 400 LEU D N 1
ATOM 3842 C CA . LEU D 1 123 ? 16.448 -12.487 -0.237 1.00 10.35 400 LEU D CA 1
ATOM 3843 C C . LEU D 1 123 ? 17.540 -13.084 -1.135 1.00 9.91 400 LEU D C 1
ATOM 3844 O O . LEU D 1 123 ? 18.720 -13.141 -0.736 1.00 8.83 400 LEU D O 1
ATOM 3849 N N . TYR D 1 124 ? 17.156 -13.516 -2.330 1.00 8.03 401 TYR D N 1
ATOM 3850 C CA . TYR D 1 124 ? 18.126 -13.811 -3.396 1.00 8.59 401 TYR D CA 1
ATOM 3851 C C . TYR D 1 124 ? 18.476 -12.486 -4.068 1.00 9.54 401 TYR D C 1
ATOM 3852 O O . TYR D 1 124 ? 17.574 -11.714 -4.432 1.00 9.21 401 TYR D O 1
ATOM 3861 N N . PHE D 1 125 ? 19.772 -12.202 -4.211 1.00 7.46 402 PHE D N 1
ATOM 3862 C CA . PHE D 1 125 ? 20.194 -10.909 -4.732 1.00 8.24 402 PHE D CA 1
ATOM 3863 C C . PHE D 1 125 ? 21.342 -11.075 -5.743 1.00 8.38 402 PHE D C 1
ATOM 3864 O O . PHE D 1 125 ? 22.426 -11.574 -5.394 1.00 8.62 402 PHE D O 1
ATOM 3872 N N . GLU D 1 126 ? 21.082 -10.637 -6.980 1.00 8.12 403 GLU D N 1
ATOM 3873 C CA . GLU D 1 126 ? 22.037 -10.769 -8.090 1.00 7.78 403 GLU D CA 1
ATOM 3874 C C . GLU D 1 126 ? 22.236 -9.407 -8.756 1.00 8.29 4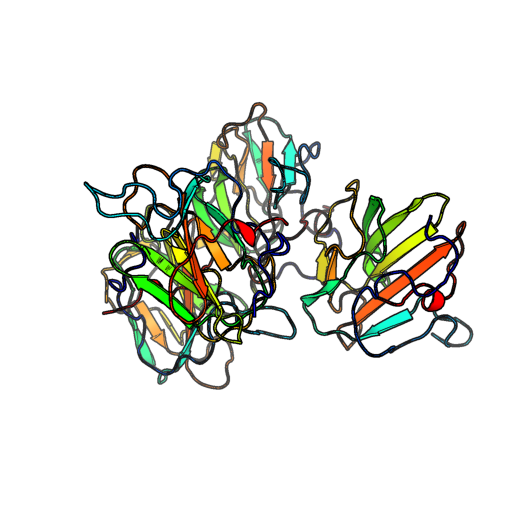03 GLU D C 1
ATOM 3875 O O . GLU D 1 126 ? 21.304 -8.609 -8.841 1.00 9.36 403 GLU D O 1
ATOM 3881 N N . ILE D 1 127 ? 23.463 -9.122 -9.182 1.00 6.03 404 ILE D N 1
ATOM 3882 C CA . ILE D 1 127 ? 23.741 -7.902 -9.993 1.00 4.91 404 ILE D CA 1
ATOM 3883 C C . ILE D 1 127 ? 24.386 -8.408 -11.267 1.00 8.01 404 ILE D C 1
ATOM 3884 O O . ILE D 1 127 ? 25.231 -9.294 -11.203 1.00 7.97 404 ILE D O 1
ATOM 3889 N N . ARG D 1 128 ? 24.003 -7.848 -12.422 1.00 8.42 405 ARG D N 1
ATOM 3890 C CA . ARG D 1 128 ? 24.622 -8.163 -13.719 1.00 8.71 405 ARG D CA 1
ATOM 3891 C C . ARG D 1 128 ? 25.177 -6.907 -14.342 1.00 7.87 405 ARG D C 1
ATOM 3892 O O . ARG D 1 128 ? 24.645 -5.800 -14.151 1.00 9.62 405 ARG D O 1
ATOM 3900 N N . ARG D 1 129 ? 26.282 -7.087 -15.073 1.00 7.51 406 ARG D N 1
ATOM 3901 C CA . ARG D 1 129 ? 26.900 -6.015 -15.837 1.00 8.48 406 ARG D CA 1
ATOM 3902 C C . ARG D 1 129 ? 27.139 -6.615 -17.233 1.00 10.61 406 ARG D C 1
ATOM 3903 O O . ARG D 1 129 ? 27.758 -7.679 -17.396 1.00 10.34 406 ARG D O 1
ATOM 3911 N N . GLN D 1 130 ? 26.605 -5.944 -18.247 1.00 12.52 407 GLN D N 1
ATOM 3912 C CA . GLN D 1 130 ? 26.676 -6.433 -19.620 1.00 13.90 407 GLN D CA 1
ATOM 3913 C C . GLN D 1 130 ? 26.401 -7.918 -19.746 1.00 13.10 407 GLN D C 1
ATOM 3914 O O . GLN D 1 130 ? 27.161 -8.657 -20.371 1.00 13.17 407 GLN D O 1
ATOM 3920 N N . GLY D 1 131 ? 25.305 -8.357 -19.149 1.00 12.08 408 GLY D N 1
ATOM 3921 C CA . GLY D 1 131 ? 24.878 -9.732 -19.319 1.00 14.44 408 GLY D CA 1
ATOM 3922 C C . GLY D 1 131 ? 25.476 -10.756 -18.373 1.00 15.11 408 GLY D C 1
ATOM 3923 O O . GLY D 1 131 ? 25.001 -11.895 -18.346 1.00 16.04 408 GLY D O 1
ATOM 3924 N N . GLN D 1 132 ? 26.458 -10.348 -17.558 1.00 11.61 409 GLN D N 1
ATOM 3925 C CA . GLN D 1 132 ? 27.179 -11.287 -16.704 1.00 10.54 409 GLN D CA 1
ATOM 3926 C C . GLN D 1 132 ? 26.905 -11.009 -15.219 1.00 9.23 409 GLN D C 1
ATOM 3927 O O . GLN D 1 132 ? 27.087 -9.876 -14.758 1.00 9.35 409 GLN D O 1
ATOM 3933 N N . ALA D 1 133 ? 26.510 -12.056 -14.490 1.00 9.88 410 ALA D N 1
ATOM 3934 C CA . ALA D 1 133 ? 26.321 -11.948 -13.061 1.00 10.51 410 ALA D CA 1
ATOM 3935 C C . ALA D 1 133 ? 27.710 -11.819 -12.434 1.00 10.07 410 ALA D C 1
ATOM 3936 O O . ALA D 1 133 ? 28.583 -12.615 -12.739 1.00 9.64 410 ALA D O 1
ATOM 3938 N N . VAL D 1 134 ? 27.867 -10.846 -11.538 1.00 8.86 411 VAL D N 1
ATOM 3939 C CA . VAL D 1 134 ? 29.150 -10.572 -10.858 1.00 7.91 411 VAL D CA 1
ATOM 3940 C C . VAL D 1 134 ? 28.855 -10.463 -9.358 1.00 9.23 411 VAL D C 1
ATOM 3941 O O . VAL D 1 134 ? 27.682 -10.341 -8.952 1.00 9.59 411 VAL D O 1
ATOM 3945 N N . ASN D 1 135 ? 29.900 -10.455 -8.522 1.00 8.79 412 ASN D N 1
ATOM 3946 C CA . ASN D 1 135 ? 29.685 -10.373 -7.069 1.00 7.91 412 ASN D CA 1
ATOM 3947 C C . ASN D 1 135 ? 28.989 -9.027 -6.758 1.00 10.11 412 ASN D C 1
ATOM 3948 O O . ASN D 1 135 ? 29.500 -7.958 -7.119 1.00 7.50 412 ASN D O 1
ATOM 3953 N N . PRO D 1 136 ? 27.799 -9.055 -6.124 1.00 8.18 413 PRO D N 1
ATOM 3954 C CA . PRO D 1 136 ? 27.117 -7.781 -5.894 1.00 9.79 413 PRO D CA 1
ATOM 3955 C C . PRO D 1 136 ? 27.600 -6.995 -4.698 1.00 10.56 413 PRO D C 1
ATOM 3956 O O . PRO D 1 136 ? 27.344 -5.792 -4.604 1.00 10.65 413 PRO D O 1
ATOM 3960 N N . GLN D 1 137 ? 28.285 -7.666 -3.784 1.00 10.47 414 GLN D N 1
ATOM 3961 C CA . GLN D 1 137 ? 28.515 -7.023 -2.496 1.00 10.81 414 GLN D CA 1
ATOM 3962 C C . GLN D 1 137 ? 29.317 -5.717 -2.551 1.00 10.37 414 GLN D C 1
ATOM 3963 O O . GLN D 1 137 ? 29.022 -4.788 -1.823 1.00 11.82 414 GLN D O 1
ATOM 3969 N N . PRO D 1 138 ? 30.311 -5.580 -3.462 1.00 9.70 415 PRO D N 1
ATOM 3970 C CA . PRO D 1 138 ? 31.059 -4.299 -3.462 1.00 10.15 415 PRO D CA 1
ATOM 3971 C C . PRO D 1 138 ? 30.271 -3.007 -3.687 1.00 10.34 415 PRO D C 1
ATOM 3972 O O . PRO D 1 138 ? 30.756 -1.919 -3.373 1.00 10.76 415 PRO D O 1
ATOM 3976 N N . TRP D 1 139 ? 29.081 -3.098 -4.286 1.00 10.08 416 TRP D N 1
ATOM 3977 C CA . TRP D 1 139 ? 28.275 -1.908 -4.484 1.00 9.99 416 TRP D CA 1
ATOM 3978 C C . TRP D 1 139 ? 27.539 -1.524 -3.219 1.00 10.03 416 TRP D C 1
ATOM 3979 O O . TRP D 1 139 ? 27.057 -0.407 -3.131 1.00 12.96 416 TRP D O 1
ATOM 3990 N N . LEU D 1 140 ? 27.445 -2.440 -2.249 1.00 12.04 417 LEU D N 1
ATOM 3991 C CA . LEU D 1 140 ? 26.543 -2.227 -1.113 1.00 14.05 417 LEU D CA 1
ATOM 3992 C C . LEU D 1 140 ? 27.232 -1.486 0.028 1.00 15.80 417 LEU D C 1
ATOM 3993 O O . LEU D 1 140 ? 28.289 -1.901 0.461 1.00 18.38 417 LEU D O 1
ATOM 3998 N N . GLY D 1 141 ? 26.603 -0.418 0.523 1.00 17.75 418 GLY D N 1
ATOM 3999 C CA . GLY D 1 141 ? 27.193 0.372 1.597 1.00 20.04 418 GLY D CA 1
ATOM 4000 C C . GLY D 1 141 ? 26.289 1.271 2.431 1.00 23.63 418 GLY D C 1
ATOM 4001 O O . GLY D 1 141 ? 26.746 1.775 3.451 1.00 26.13 418 GLY D O 1
ATOM 4002 N N . ARG D 1 142 ? 25.027 1.477 2.040 1.00 24.97 419 ARG D N 1
ATOM 4003 C CA . ARG D 1 142 ? 24.131 2.410 2.760 1.00 28.07 419 ARG D CA 1
ATOM 4004 C C . ARG D 1 142 ? 22.901 1.733 3.382 1.00 28.44 419 ARG D C 1
ATOM 4005 O O . ARG D 1 142 ? 22.058 2.369 4.034 1.00 27.01 419 ARG D O 1
#

Secondary structure (DSSP, 8-state):
---SSSS-BPPSS-S-EEE-TTSEEETTEE-SSEEEE--TTPEEEPSSSEEEEEEEE-TTSSEEEEEEEETTEEEEEEEEEEESS-TT-EE-TT-EEEEEB-TT--SS-EEEEEEEETTEEE--GGGB--/---SSSS-BPPSS-S-EEE-TTSEEETTEE-SSEEEE--TTPEEEPSSSEEEEEEEE-TTSSEEEEEEEETTEEEEEEEESEESS-TT-EE-TT-EEEE-B-TT--SS-EEEEEEEETTEEE--GGGB--/---S-SS-BPPSS-S-EEE-TT-EEETTEE-SSEEEE--TTPEEEPSSSEEEEEEEEETTTEEEEEEEEETTEEEEEEEESEESS-TT-EE-TT-EEEE-B-TT--SS-EEEEEEEETTEEE--GGGB--/---S-SS-BPPSS-S-EEE-TT-EEETTEE-SSEEEE--TTPEEEPSSSEEEEEEEE-TTS-EEEEEEEETTEEEEEEEESEESS-TT-EE-TT-EEEE---TTS-SS-EEEEEEEETTEEE--GGGB--

Solvent-accessible surface area: 22168 Å² total; per-residue (Å²): 51,24,43,70,67,171,25,103,9,37,38,0,6,139,36,73,40,56,59,135,74,32,68,119,77,127,53,159,123,168,32,80,0,1,5,0,0,18,79,113,33,21,92,0,67,0,0,18,92,14,132,2,86,58,5,66,56,74,124,48,57,1,0,0,0,5,0,82,17,37,196,40,7,25,0,5,0,0,17,0,15,0,0,23,6,5,55,48,21,142,6,161,34,18,49,48,0,0,13,0,0,43,14,34,69,44,91,120,39,1,0,2,0,1,0,65,76,144,64,120,10,39,68,0,65,65,12,14,44,130,52,24,43,35,0,110,22,96,10,45,36,0,6,165,41,68,37,57,68,70,20,18,55,127,51,113,20,73,24,100,30,8,0,1,5,0,0,15,82,123,33,51,97,0,78,0,0,18,91,16,122,1,7,2,24,54,135,12,91,39,18,1,36,0,0,0,0,34,18,39,195,25,6,10,0,2,0,0,17,1,90,36,38,83,22,74,88,45,47,140,5,183,38,19,57,49,0,0,41,0,1,48,33,33,70,44,91,124,36,1,0,1,0,1,0,8,32,68,5,45,10,0,4,0,53,2,3,14,41,132,51,19,37,32,1,108,24,96,10,35,56,0,5,155,36,72,59,53,62,76,20,19,40,123,96,127,54,117,79,113,34,79,0,2,4,0,0,13,79,125,33,45,94,0,61,0,0,21,92,15,35,0,3,15,25,69,138,5,138,45,66,0,36,0,0,2,0,3,17,3,137,0,7,6,1,9,0,0,16,1,91,38,38,85,21,71,45,16,47,134,4,182,35,19,56,48,0,0,45,0,2,52,33,28,69,51,89,120,40,1,0,2,0,3,1,20,38,21,33,52,15,0,4,0,59,1,6,13,50,119,53,23,42,67,64,181,24,91,11,71,40,0,5,169,34,73,62,61,63,152,73,30,39,124,98,126,51,173,110,172,34,99,0,3,4,0,0,10,47,61,6,29,78,0,65,0,1,20,82,7,127,3,105,49,6,65,65,63,151,45,67,0,0,0,0,7,0,52,17,33,181,30,7,29,0,8,0,0,16,0,17,0,1,21,6,5,61,33,11,97,1,140,44,14,23,41,0,0,10,0,1,55,18,27,71,47,89,114,41,1,0,2,0,3,0,66,80,144,68,125,15,42,71,0,80,63,13,14,44,150

GO terms:
  GO:0005515 protein binding (F, IPI)
  GO:0042597 periplasmic space (C, IDA)
  GO:0005886 plasma membrane (C, IDA)
  GO:0030288 outer membrane-bounded periplasmic space (C, IDA)
  GO:0009314 response to radiation (P, IMP)
  GO:0009410 response to xenobiotic stimulus (P, IMP)
  GO:0009273 peptidoglycan-based cell wall biogenesis (P, IMP)
  GO:0032153 cell division site (C, IDA)
  GO:0016787 hydrolase activity (F, IDA)
  GO:0000920 septum digestion after cytokinesis (P, IGI)
  GO:0042597 periplasmic space (C, IMP)
  GO:0000920 septum digestion after cytokinesis (P, IMP)

CATH classification: 2.70.70.10